Protein AF-A0A5E4N2S3-F1 (afdb_monomer_lite)

InterPro domains:
  IPR000924 Glutamyl/glutaminyl-tRNA synthetase [PR00987] (7-19)
  IPR000924 Glutamyl/glutaminyl-tRNA synthetase [PR00987] (21-32)
  IPR000924 Glutamyl/glutaminyl-tRNA synthetase [PR00987] (36-49)
  IPR000924 Glutamyl/glutaminyl-tRNA synthetase [PR00987] (181-191)
  IPR000924 Glutamyl/glutaminyl-tRNA synthetase [PR00987] (197-205)
  IPR001412 Aminoacyl-tRNA synthetase, class I, conserved site [PS00178] (10-21)
  IPR004527 Glutamate-tRNA ligase, bacterial/mitochondrial [MF_00022] (3-476)
  IPR004527 Glutamate-tRNA ligase, bacterial/mitochondrial [TIGR00464] (4-446)
  IPR008146 Glutamine synthetase, catalytic domain [PF00120] (483-666)
  IPR008146 Glutamine synthetase, catalytic domain [PS51987] (402-680)
  IPR008146 Glutamine synthetase, catalytic domain [SM01230] (435-651)
  IPR008925 Aminoacyl-tRNA synthetase, class I, anticodon-binding superfamily [SSF48163] (301-446)
  IPR014729 Rossmann-like alpha/beta/alpha sandwich fold [G3DSA:3.40.50.620] (2-316)
  IPR014746 Glutamine synthetase/guanido kinase, catalytic domain [SSF55931] (443-673)
  IPR020058 Glutamyl/glutaminyl-tRNA synthetase, class Ib, catalytic domain [PF00749] (4-306)
  IPR020751 Aminoacyl-tRNA synthetase, class I, anticodon-binding domain, subdomain 2 [G3DSA:1.10.10.350] (369-448)
  IPR033910 Glutamyl-tRNA synthetase [cd00808] (3-315)
  IPR045462 Aminoacyl-tRNA synthetase, class I, anticodon-binding [PF19269] (332-446)
  IPR049940 Glutamyl-Q tRNA(Asp) synthetase/Glutamate--tRNA ligase [PTHR43311] (2-446)

Structure (mmCIF, N/CA/C/O backbone):
data_AF-A0A5E4N2S3-F1
#
_entry.id   AF-A0A5E4N2S3-F1
#
loop_
_atom_site.group_PDB
_atom_site.id
_atom_site.type_symbol
_atom_site.label_atom_id
_atom_site.label_alt_id
_atom_site.label_comp_id
_atom_site.label_asym_id
_atom_site.label_entity_id
_atom_site.label_seq_id
_atom_site.pdbx_PDB_ins_code
_atom_site.Cartn_x
_atom_site.Cartn_y
_atom_site.Cartn_z
_atom_site.occupancy
_atom_site.B_iso_or_equiv
_atom_site.auth_seq_id
_atom_site.auth_comp_id
_atom_site.auth_asym_id
_atom_site.auth_atom_id
_atom_site.pdbx_PDB_model_num
ATOM 1 N N . MET A 1 1 ? -3.622 -14.822 -31.945 1.00 45.03 1 MET A N 1
ATOM 2 C CA . MET A 1 1 ? -3.054 -13.488 -31.657 1.00 45.03 1 MET A CA 1
ATOM 3 C C . MET A 1 1 ? -1.570 -13.677 -31.406 1.00 45.03 1 MET A C 1
ATOM 5 O O . MET A 1 1 ? -1.223 -14.605 -30.686 1.00 45.03 1 MET A O 1
ATOM 9 N N . SER A 1 2 ? -0.697 -12.922 -32.075 1.00 56.72 2 SER A N 1
ATOM 10 C CA . SER A 1 2 ? 0.750 -13.002 -31.832 1.00 56.72 2 SER A CA 1
ATOM 11 C C . SER A 1 2 ? 1.035 -12.608 -30.384 1.00 56.72 2 SER A C 1
ATOM 13 O O . SER A 1 2 ? 0.576 -11.556 -29.946 1.00 56.72 2 SER A O 1
ATOM 15 N N . ASN A 1 3 ? 1.752 -13.455 -29.650 1.00 87.44 3 ASN A N 1
ATOM 16 C CA . ASN A 1 3 ? 2.059 -13.224 -28.243 1.00 87.44 3 ASN A CA 1
ATOM 17 C C . ASN A 1 3 ? 2.933 -11.961 -28.106 1.00 87.44 3 ASN A C 1
ATOM 19 O O . ASN A 1 3 ? 3.983 -11.887 -28.744 1.00 87.44 3 ASN A O 1
ATOM 23 N N . VAL A 1 4 ? 2.496 -10.955 -27.341 1.00 96.38 4 VAL A N 1
ATOM 24 C CA . VAL A 1 4 ? 3.252 -9.702 -27.173 1.00 96.38 4 VAL A CA 1
ATOM 25 C C . VAL A 1 4 ? 4.480 -9.971 -26.308 1.00 96.38 4 VAL A C 1
ATOM 27 O O . VAL A 1 4 ? 4.372 -10.457 -25.191 1.00 96.38 4 VAL A O 1
ATOM 30 N N . ILE A 1 5 ? 5.661 -9.645 -26.818 1.00 98.19 5 ILE A N 1
ATOM 31 C CA . ILE A 1 5 ? 6.929 -9.707 -26.080 1.00 98.19 5 ILE A CA 1
ATOM 32 C C . ILE A 1 5 ? 7.565 -8.319 -26.089 1.00 98.19 5 ILE A C 1
ATOM 34 O O . ILE A 1 5 ? 7.860 -7.780 -27.165 1.00 98.19 5 ILE A O 1
ATOM 38 N N . THR A 1 6 ? 7.752 -7.754 -24.897 1.00 98.44 6 THR A N 1
ATOM 39 C CA . THR A 1 6 ? 8.445 -6.485 -24.637 1.00 98.44 6 THR A CA 1
ATOM 40 C C . THR A 1 6 ? 9.722 -6.740 -23.836 1.00 98.44 6 THR A C 1
ATOM 42 O O . THR A 1 6 ? 9.929 -7.831 -23.298 1.00 98.44 6 THR A O 1
ATOM 45 N N . ARG A 1 7 ? 10.601 -5.734 -23.735 1.00 98.19 7 ARG A N 1
ATOM 46 C CA . ARG A 1 7 ? 11.802 -5.840 -22.895 1.00 98.19 7 ARG A CA 1
ATOM 47 C C . ARG A 1 7 ? 12.244 -4.517 -22.292 1.00 98.19 7 ARG A C 1
ATOM 49 O O . ARG A 1 7 ? 12.284 -3.487 -22.975 1.00 98.19 7 ARG A O 1
ATOM 56 N N . PHE A 1 8 ? 12.715 -4.568 -21.054 1.00 98.00 8 PHE A N 1
ATOM 57 C CA . PHE A 1 8 ? 13.522 -3.502 -20.480 1.00 98.00 8 PHE A CA 1
ATOM 58 C C . PHE A 1 8 ? 15.005 -3.848 -20.622 1.00 98.00 8 PHE A C 1
ATOM 60 O O . PHE A 1 8 ? 15.462 -4.873 -20.122 1.00 98.00 8 PHE A O 1
ATOM 67 N N . ALA A 1 9 ? 15.745 -2.989 -21.331 1.00 96.25 9 ALA A N 1
ATOM 68 C CA . ALA A 1 9 ? 17.147 -3.217 -21.677 1.00 96.25 9 ALA A CA 1
ATOM 69 C C . ALA A 1 9 ? 18.077 -2.119 -21.113 1.00 96.25 9 ALA A C 1
ATOM 71 O O . ALA A 1 9 ? 18.541 -1.266 -21.873 1.00 96.25 9 ALA A O 1
ATOM 72 N N . PRO A 1 10 ? 18.274 -2.026 -19.783 1.00 94.06 10 PRO A N 1
ATOM 73 C CA . PRO A 1 10 ? 19.110 -0.988 -19.194 1.00 94.06 10 PRO A CA 1
ATOM 74 C C . PRO A 1 10 ? 20.605 -1.290 -19.366 1.00 94.06 10 PRO A C 1
ATOM 76 O O . PRO A 1 10 ? 21.068 -2.401 -19.112 1.00 94.06 10 PRO A O 1
ATOM 79 N N . SER A 1 11 ? 21.391 -0.264 -19.702 1.00 90.69 11 SER A N 1
ATOM 80 C CA . SER A 1 11 ? 22.849 -0.322 -19.554 1.00 90.69 11 SER A CA 1
ATOM 81 C C . SER A 1 11 ? 23.229 0.008 -18.101 1.00 90.69 11 SER A C 1
ATOM 83 O O . SER A 1 11 ? 22.828 1.072 -17.610 1.00 90.69 11 SER A O 1
ATOM 85 N N . PRO A 1 12 ? 24.025 -0.824 -17.406 1.00 86.00 12 PRO A N 1
ATOM 86 C CA . PRO A 1 12 ? 24.333 -0.658 -15.983 1.00 86.00 12 PRO A CA 1
ATOM 87 C C . PRO A 1 12 ? 25.438 0.383 -15.736 1.00 86.00 12 PRO A C 1
ATOM 89 O O . PRO A 1 12 ? 26.399 0.143 -15.019 1.00 86.00 12 PRO A O 1
ATOM 92 N N . THR A 1 13 ? 25.314 1.569 -16.335 1.00 78.31 13 THR A N 1
ATOM 93 C CA . THR A 1 13 ? 26.293 2.666 -16.213 1.00 78.31 13 THR A CA 1
ATOM 94 C C . THR A 1 13 ? 25.983 3.625 -15.055 1.00 78.31 13 THR A C 1
ATOM 96 O O . THR A 1 13 ? 26.450 4.764 -15.052 1.00 78.31 13 THR A O 1
ATOM 99 N N . GLY A 1 14 ? 25.097 3.224 -14.145 1.00 76.69 14 GLY A N 1
ATOM 100 C CA . GLY A 1 14 ? 24.551 4.032 -13.058 1.00 76.69 14 GLY A CA 1
ATOM 101 C C . GLY A 1 14 ? 23.280 3.399 -12.490 1.00 76.69 14 GLY A C 1
ATOM 102 O O . GLY A 1 14 ? 22.938 2.269 -12.829 1.00 76.69 14 GLY A O 1
ATOM 103 N N . PHE A 1 15 ? 22.573 4.135 -11.637 1.00 80.44 15 PHE A N 1
ATOM 104 C CA . PHE A 1 15 ? 21.355 3.651 -10.982 1.00 80.44 15 PHE A CA 1
ATOM 105 C C . PHE A 1 15 ? 20.127 3.689 -11.907 1.00 80.44 15 PHE A C 1
ATOM 107 O O . PHE A 1 15 ? 20.089 4.443 -12.888 1.00 80.44 15 PHE A O 1
ATOM 114 N N . LEU A 1 16 ? 19.087 2.922 -11.560 1.00 87.75 16 LEU A N 1
ATOM 115 C CA . LEU A 1 16 ? 17.777 3.026 -12.204 1.00 87.75 16 LEU A CA 1
ATOM 116 C C . LEU A 1 16 ? 17.145 4.376 -11.850 1.00 87.75 16 LEU A C 1
ATOM 118 O O . LEU A 1 16 ? 16.619 4.566 -10.757 1.00 87.75 16 LEU A O 1
ATOM 122 N N . HIS A 1 17 ? 17.210 5.324 -12.779 1.00 88.25 17 HIS A N 1
ATOM 123 C CA . HIS A 1 17 ? 16.560 6.623 -12.631 1.00 88.25 17 HIS A CA 1
ATOM 124 C C . HIS A 1 17 ? 15.078 6.559 -13.025 1.00 88.25 17 HIS A C 1
ATOM 126 O O . HIS A 1 17 ? 14.648 5.673 -13.771 1.00 88.25 17 HIS A O 1
ATOM 132 N N . ILE A 1 18 ? 14.318 7.586 -12.643 1.00 90.50 18 ILE A N 1
ATOM 133 C CA . ILE A 1 18 ? 12.863 7.662 -12.848 1.00 90.50 18 ILE A CA 1
ATOM 134 C C . ILE A 1 18 ? 12.406 7.429 -14.305 1.00 90.50 18 ILE A C 1
ATOM 136 O O . ILE A 1 18 ? 11.470 6.678 -14.555 1.00 90.50 18 ILE A O 1
ATOM 140 N N . GLY A 1 19 ? 13.114 7.978 -15.302 1.00 90.50 19 GLY A N 1
ATOM 141 C CA . GLY A 1 19 ? 12.785 7.733 -16.718 1.00 90.50 19 GLY A CA 1
ATOM 142 C C . GLY A 1 19 ? 12.965 6.279 -17.182 1.00 90.50 19 GLY A C 1
ATOM 143 O O . GLY A 1 19 ? 12.205 5.804 -18.027 1.00 90.50 19 GLY A O 1
ATOM 144 N N . GLY A 1 20 ? 13.943 5.560 -16.622 1.00 92.44 20 GLY A N 1
ATOM 145 C CA . GLY A 1 20 ? 14.154 4.140 -16.889 1.00 92.44 20 GLY A CA 1
ATOM 146 C C . GLY A 1 20 ? 13.067 3.311 -16.217 1.00 92.44 20 GLY A C 1
ATOM 147 O O . GLY A 1 20 ? 12.484 2.450 -16.862 1.00 92.44 20 GLY A O 1
ATOM 148 N N . ALA A 1 21 ? 12.715 3.660 -14.978 1.00 95.06 21 ALA A N 1
ATOM 149 C CA . ALA A 1 21 ? 11.614 3.051 -14.238 1.00 95.06 21 ALA A CA 1
ATOM 150 C C . ALA A 1 21 ? 10.274 3.171 -14.976 1.00 95.06 21 ALA A C 1
ATOM 152 O O . ALA A 1 21 ? 9.584 2.176 -15.155 1.00 95.06 21 ALA A O 1
ATOM 153 N N . ARG A 1 22 ? 9.950 4.363 -15.498 1.00 95.75 22 ARG A N 1
ATOM 154 C CA . ARG A 1 22 ? 8.759 4.569 -16.337 1.00 95.75 22 ARG A CA 1
ATOM 155 C C . ARG A 1 22 ? 8.791 3.702 -17.595 1.00 95.75 22 ARG A C 1
ATOM 157 O O . ARG A 1 22 ? 7.784 3.125 -17.979 1.00 95.75 22 ARG A O 1
ATOM 164 N N . THR A 1 23 ? 9.953 3.606 -18.242 1.00 96.00 23 THR A N 1
ATOM 165 C CA . THR A 1 23 ? 10.107 2.763 -19.437 1.00 96.00 23 THR A CA 1
ATOM 166 C C . THR A 1 23 ? 9.871 1.291 -19.096 1.00 96.00 23 THR A C 1
ATOM 168 O O . THR A 1 23 ? 9.163 0.612 -19.836 1.00 96.00 23 THR A O 1
ATOM 171 N N . ALA A 1 24 ? 10.410 0.802 -17.976 1.00 97.81 24 ALA A N 1
ATOM 172 C CA . ALA A 1 24 ? 10.153 -0.551 -17.491 1.00 97.81 24 ALA A CA 1
ATOM 173 C C . ALA A 1 24 ? 8.661 -0.768 -17.196 1.00 97.81 24 ALA A C 1
ATOM 175 O O . ALA A 1 24 ? 8.087 -1.728 -17.701 1.00 97.81 24 ALA A O 1
ATOM 176 N N . LEU A 1 25 ? 8.022 0.170 -16.486 1.00 98.38 25 LEU A N 1
ATOM 177 C CA . LEU A 1 25 ? 6.592 0.129 -16.171 1.00 98.38 25 LEU A CA 1
ATOM 178 C C . LEU A 1 25 ? 5.730 0.036 -17.436 1.00 98.38 25 LEU A C 1
ATOM 180 O O . LEU A 1 25 ? 4.861 -0.819 -17.510 1.00 98.38 25 LEU A O 1
ATOM 184 N N . PHE A 1 26 ? 5.994 0.852 -18.460 1.00 98.31 26 PHE A N 1
ATOM 185 C CA . PHE A 1 26 ? 5.225 0.816 -19.712 1.00 98.31 26 PHE A CA 1
ATOM 186 C C . PHE A 1 26 ? 5.416 -0.490 -20.488 1.00 98.31 26 PHE A C 1
ATOM 188 O O . PHE A 1 26 ? 4.457 -1.015 -21.045 1.00 98.31 26 PHE A O 1
ATOM 195 N N . ASN A 1 27 ? 6.637 -1.037 -20.519 1.00 98.56 27 ASN A N 1
ATOM 196 C CA . ASN A 1 27 ? 6.875 -2.341 -21.145 1.00 98.56 27 ASN A CA 1
ATOM 197 C C . ASN A 1 27 ? 6.135 -3.460 -20.397 1.00 98.56 27 ASN A C 1
ATOM 199 O O . ASN A 1 27 ? 5.564 -4.337 -21.047 1.00 98.56 27 ASN A O 1
ATOM 203 N N . TRP A 1 28 ? 6.143 -3.418 -19.062 1.00 98.50 28 TRP A N 1
ATOM 204 C CA . TRP A 1 28 ? 5.464 -4.387 -18.208 1.00 98.50 28 TRP A CA 1
ATOM 205 C C . TRP A 1 28 ? 3.943 -4.303 -18.351 1.00 98.50 28 TRP A C 1
ATOM 207 O O . TRP A 1 28 ? 3.325 -5.305 -18.702 1.00 98.50 28 TRP A O 1
ATOM 217 N N . LEU A 1 29 ? 3.353 -3.111 -18.202 1.00 98.25 29 LEU A N 1
ATOM 218 C CA . LEU A 1 29 ? 1.913 -2.887 -18.371 1.00 98.25 29 LEU A CA 1
ATOM 219 C C . LEU A 1 29 ? 1.438 -3.334 -19.756 1.00 98.25 29 LEU A C 1
ATOM 221 O O . LEU A 1 29 ? 0.480 -4.092 -19.856 1.00 98.25 29 LEU A O 1
ATOM 225 N N . TYR A 1 30 ? 2.145 -2.945 -20.823 1.00 98.06 30 TYR A N 1
ATOM 226 C CA . TYR A 1 30 ? 1.764 -3.324 -22.184 1.00 98.06 30 TYR A CA 1
ATOM 227 C C . TYR A 1 30 ? 1.806 -4.836 -22.413 1.00 98.06 30 TYR A C 1
ATOM 229 O O . TYR A 1 30 ? 0.907 -5.387 -23.049 1.00 98.06 30 TYR A O 1
ATOM 237 N N . ALA A 1 31 ? 2.842 -5.512 -21.904 1.00 97.56 31 ALA A N 1
ATOM 238 C CA . ALA A 1 31 ? 2.941 -6.962 -22.003 1.00 97.56 31 ALA A CA 1
ATOM 239 C C . ALA A 1 31 ? 1.822 -7.641 -21.213 1.00 97.56 31 ALA A C 1
ATOM 241 O O . ALA A 1 31 ? 1.114 -8.469 -21.778 1.00 97.56 31 ALA A O 1
ATOM 242 N N . LYS A 1 32 ? 1.624 -7.279 -19.940 1.00 96.44 32 LYS A N 1
ATOM 243 C CA . LYS A 1 32 ? 0.623 -7.922 -19.080 1.00 96.44 32 LYS A CA 1
ATOM 244 C C . LYS A 1 32 ? -0.809 -7.667 -19.561 1.00 96.44 32 LYS A C 1
ATOM 246 O O . LYS A 1 32 ? -1.578 -8.622 -19.605 1.00 96.44 32 LYS A O 1
ATOM 251 N N . HIS A 1 33 ? -1.124 -6.458 -20.032 1.00 95.62 33 HIS A N 1
ATOM 252 C CA . HIS A 1 33 ? -2.418 -6.133 -20.648 1.00 95.62 33 HIS A CA 1
ATOM 253 C C . HIS A 1 33 ? -2.760 -7.074 -21.819 1.00 95.62 33 HIS A C 1
ATOM 255 O O . HIS A 1 33 ? -3.890 -7.531 -21.958 1.00 95.62 33 HIS A O 1
ATOM 261 N N . HIS A 1 34 ? -1.764 -7.434 -22.635 1.00 95.56 34 HIS A N 1
ATOM 262 C CA . HIS A 1 34 ? -1.939 -8.323 -23.789 1.00 95.56 34 HIS A CA 1
ATOM 263 C C . HIS A 1 34 ? -1.700 -9.814 -23.480 1.00 95.56 34 HIS A C 1
ATOM 265 O O . HIS A 1 34 ? -1.594 -10.615 -24.412 1.00 95.56 34 HIS A O 1
ATOM 271 N N . GLY A 1 35 ? -1.564 -10.206 -22.207 1.00 95.31 35 GLY A N 1
ATOM 272 C CA . GLY A 1 35 ? -1.235 -11.588 -21.820 1.00 95.31 35 GLY A CA 1
ATOM 273 C C . GLY A 1 35 ? 0.142 -12.064 -22.310 1.00 95.31 35 GLY A C 1
ATOM 274 O O . GLY A 1 35 ? 0.362 -13.259 -22.504 1.00 95.31 35 GLY A O 1
ATOM 275 N N . GLY A 1 36 ? 1.043 -11.116 -22.562 1.00 96.38 36 GLY A N 1
ATOM 276 C CA . GLY A 1 36 ? 2.373 -11.295 -23.122 1.00 96.38 36 GLY A CA 1
ATOM 277 C C . GLY A 1 36 ? 3.488 -11.489 -22.093 1.00 96.38 36 GLY A C 1
ATOM 278 O O . GLY A 1 36 ? 3.247 -11.721 -20.908 1.00 96.38 36 GLY A O 1
ATOM 279 N N . LYS A 1 37 ? 4.739 -11.368 -22.557 1.00 98.00 37 LYS A N 1
ATOM 280 C CA . LYS A 1 37 ? 5.956 -11.476 -21.738 1.00 98.00 37 LYS A CA 1
ATOM 281 C C . LYS A 1 37 ? 6.713 -10.155 -21.653 1.00 98.00 37 LYS A C 1
ATOM 283 O O . LYS A 1 37 ? 6.913 -9.483 -22.666 1.00 98.00 37 LYS A O 1
ATOM 288 N N . PHE A 1 38 ? 7.193 -9.838 -20.459 1.00 98.31 38 PHE A N 1
ATOM 289 C CA . PHE A 1 38 ? 8.086 -8.719 -20.188 1.00 98.31 38 PHE A CA 1
ATOM 290 C C . PHE A 1 38 ? 9.478 -9.240 -19.817 1.00 98.31 38 PHE A C 1
ATOM 292 O O . PHE A 1 38 ? 9.654 -9.831 -18.759 1.00 98.31 38 PHE A O 1
ATOM 299 N N . LEU A 1 39 ? 10.471 -9.026 -20.679 1.00 98.44 39 LEU A N 1
ATOM 300 C CA . LEU A 1 39 ? 11.833 -9.537 -20.482 1.00 98.44 39 LEU A CA 1
ATOM 301 C C . LEU A 1 39 ? 12.766 -8.481 -19.868 1.00 98.44 39 LEU A C 1
ATOM 303 O O . LEU A 1 39 ? 12.630 -7.282 -20.133 1.00 98.44 39 LEU A O 1
ATOM 307 N N . LEU A 1 40 ? 13.772 -8.928 -19.111 1.00 98.31 40 LEU A N 1
ATOM 308 C CA . LEU A 1 40 ? 14.850 -8.082 -18.593 1.00 98.31 40 LEU A CA 1
ATOM 309 C C . LEU A 1 40 ? 16.190 -8.474 -19.228 1.00 98.31 40 LEU A C 1
ATOM 311 O O . LEU A 1 40 ? 16.639 -9.612 -19.099 1.00 98.31 40 LEU A O 1
ATOM 315 N N . ARG A 1 41 ? 16.848 -7.510 -19.882 1.00 97.81 41 ARG A N 1
ATOM 316 C CA . ARG A 1 41 ? 18.165 -7.702 -20.505 1.00 97.81 41 ARG A CA 1
ATOM 317 C C . ARG A 1 41 ? 19.156 -6.638 -20.052 1.00 97.81 41 ARG A C 1
ATOM 319 O O . ARG A 1 41 ? 18.949 -5.455 -20.285 1.00 97.81 41 ARG A O 1
ATOM 326 N N . ILE A 1 42 ? 20.259 -7.033 -19.438 1.00 96.19 42 ILE A N 1
ATOM 327 C CA . ILE A 1 42 ? 21.306 -6.109 -19.005 1.00 96.19 42 ILE A CA 1
ATOM 328 C C . ILE A 1 42 ? 22.282 -5.871 -20.163 1.00 96.19 42 ILE A C 1
ATOM 330 O O . ILE A 1 42 ? 22.941 -6.792 -20.640 1.00 96.19 42 ILE A O 1
ATOM 334 N N . GLU A 1 43 ? 22.391 -4.620 -20.618 1.00 94.19 43 GLU A N 1
ATOM 335 C CA . GLU A 1 43 ? 23.295 -4.223 -21.708 1.00 94.19 43 GLU A CA 1
ATOM 336 C C . GLU A 1 43 ? 24.688 -3.840 -21.169 1.00 94.19 43 GLU A C 1
ATOM 338 O O . GLU A 1 43 ? 25.086 -2.673 -21.162 1.00 94.19 43 GLU A O 1
ATOM 343 N N . ASP A 1 44 ? 25.432 -4.835 -20.687 1.00 92.06 44 ASP A N 1
ATOM 344 C CA . ASP A 1 44 ? 26.712 -4.726 -19.966 1.00 92.06 44 ASP A CA 1
ATOM 345 C C . ASP A 1 44 ? 27.970 -4.832 -20.857 1.00 92.06 44 ASP A C 1
ATOM 347 O O . ASP A 1 44 ? 29.066 -5.163 -20.401 1.00 92.06 44 ASP A O 1
ATOM 351 N N . THR A 1 45 ? 27.855 -4.512 -22.148 1.00 85.31 45 THR A N 1
ATOM 352 C CA . THR A 1 45 ? 28.981 -4.616 -23.101 1.00 85.31 45 THR A CA 1
ATOM 353 C C . THR A 1 45 ? 30.109 -3.604 -22.855 1.00 85.31 45 THR A C 1
ATOM 355 O O . THR A 1 45 ? 31.244 -3.824 -23.292 1.00 85.31 45 THR A O 1
ATOM 358 N N . ASP A 1 46 ? 29.844 -2.505 -22.138 1.00 82.75 46 ASP A N 1
ATOM 359 C CA . ASP A 1 46 ? 30.870 -1.570 -21.658 1.00 82.75 46 ASP A CA 1
ATOM 360 C C . ASP A 1 46 ? 31.374 -1.989 -20.268 1.00 82.75 46 ASP A C 1
ATOM 362 O O . ASP A 1 46 ? 30.929 -1.471 -19.241 1.00 82.75 46 ASP A O 1
ATOM 366 N N . GLN A 1 47 ? 32.336 -2.915 -20.240 1.00 77.81 47 GLN A N 1
ATOM 367 C CA . GLN A 1 47 ? 32.912 -3.461 -19.003 1.00 77.81 47 GLN A CA 1
ATOM 368 C C . GLN A 1 47 ? 33.551 -2.407 -18.085 1.00 77.81 47 GLN A C 1
ATOM 370 O O . GLN A 1 47 ? 33.689 -2.643 -16.892 1.00 77.81 47 GLN A O 1
ATOM 375 N N . LYS A 1 48 ? 33.948 -1.234 -18.605 1.00 80.94 48 LYS A N 1
ATOM 376 C CA . LYS A 1 48 ? 34.535 -0.176 -17.762 1.00 80.94 48 LYS A CA 1
ATOM 377 C C . LYS A 1 48 ? 33.490 0.540 -16.914 1.00 80.94 48 LYS A C 1
ATOM 379 O O . LYS A 1 48 ? 33.844 1.149 -15.910 1.00 80.94 48 LYS A O 1
ATOM 384 N N . ARG A 1 49 ? 32.233 0.545 -17.361 1.00 78.06 49 ARG A N 1
ATOM 385 C CA . ARG A 1 49 ? 31.130 1.271 -16.713 1.00 78.06 49 ARG A CA 1
ATOM 386 C C . ARG A 1 49 ? 30.092 0.351 -16.090 1.00 78.06 49 ARG A C 1
ATOM 388 O O . ARG A 1 49 ? 29.304 0.831 -15.288 1.00 78.06 49 ARG A O 1
ATOM 395 N N . SER A 1 50 ? 30.089 -0.919 -16.480 1.00 85.00 50 SER A N 1
ATOM 396 C CA . SER A 1 50 ? 29.154 -1.935 -16.011 1.00 85.00 50 SER A CA 1
ATOM 397 C C . SER A 1 50 ? 29.721 -2.600 -14.766 1.00 85.00 50 SER A C 1
ATOM 399 O O . SER A 1 50 ? 30.674 -3.369 -14.863 1.00 85.00 50 SER A O 1
ATOM 401 N N . THR A 1 51 ? 29.166 -2.283 -13.597 1.00 86.88 51 THR A N 1
ATOM 402 C CA . THR A 1 51 ? 29.556 -2.924 -12.335 1.00 86.88 51 THR A CA 1
ATOM 403 C C . THR A 1 51 ? 28.413 -3.766 -11.789 1.00 86.88 51 THR A C 1
ATOM 405 O O . THR A 1 51 ? 27.241 -3.506 -12.079 1.00 86.88 51 THR A O 1
ATOM 408 N N . LYS A 1 52 ? 28.746 -4.777 -10.983 1.00 88.44 52 LYS A N 1
ATOM 409 C CA . LYS A 1 52 ? 27.747 -5.646 -10.357 1.00 88.44 52 LYS A CA 1
ATOM 410 C C . LYS A 1 52 ? 26.795 -4.844 -9.467 1.00 88.44 52 LYS A C 1
ATOM 412 O O . LYS A 1 52 ? 25.590 -5.047 -9.512 1.00 88.44 52 LYS A O 1
ATOM 417 N N . GLU A 1 53 ? 27.320 -3.857 -8.752 1.00 87.75 53 GLU A N 1
ATOM 418 C CA . GLU A 1 53 ? 26.546 -2.985 -7.870 1.00 87.75 53 GLU A CA 1
ATOM 419 C C . GLU A 1 53 ? 25.505 -2.171 -8.651 1.00 87.75 53 GLU A C 1
ATOM 421 O O . GLU A 1 53 ? 24.379 -2.001 -8.189 1.00 87.75 53 GLU A O 1
ATOM 426 N N . ALA A 1 54 ? 25.847 -1.685 -9.851 1.00 87.06 54 ALA A N 1
ATOM 427 C CA . ALA A 1 54 ? 24.898 -0.965 -10.698 1.00 87.06 54 ALA A CA 1
ATOM 428 C C . ALA A 1 54 ? 23.756 -1.879 -11.177 1.00 87.06 54 ALA A C 1
ATOM 430 O O . ALA A 1 54 ? 22.598 -1.458 -11.187 1.00 87.06 54 ALA A O 1
ATOM 431 N N . ILE A 1 55 ? 24.072 -3.132 -11.521 1.00 91.38 55 ILE A N 1
ATOM 432 C CA . ILE A 1 55 ? 23.087 -4.154 -11.903 1.00 91.38 55 ILE A CA 1
ATOM 433 C C . ILE A 1 55 ? 22.162 -4.470 -10.719 1.00 91.38 55 ILE A C 1
ATOM 435 O O . ILE A 1 55 ? 20.940 -4.405 -10.862 1.00 91.38 55 ILE A O 1
ATOM 439 N N . ASP A 1 56 ? 22.730 -4.730 -9.541 1.00 91.06 56 ASP A N 1
ATOM 440 C CA . ASP A 1 56 ? 21.976 -5.074 -8.332 1.00 91.06 56 ASP A CA 1
ATOM 441 C C . ASP A 1 56 ? 21.014 -3.946 -7.924 1.00 91.06 56 ASP A C 1
ATOM 443 O O . ASP A 1 56 ? 19.869 -4.204 -7.546 1.00 91.06 56 ASP A O 1
ATOM 447 N N . VAL A 1 57 ? 21.428 -2.678 -8.056 1.00 89.69 57 VAL A N 1
ATOM 448 C CA . VAL A 1 57 ? 20.548 -1.529 -7.777 1.00 89.69 57 VAL A CA 1
ATOM 449 C C . VAL A 1 57 ? 19.394 -1.436 -8.778 1.00 89.69 57 VAL A C 1
ATOM 451 O O . VAL A 1 57 ? 18.281 -1.094 -8.377 1.00 89.69 57 VAL A O 1
ATOM 454 N N . ILE A 1 58 ? 19.618 -1.749 -10.059 1.00 91.81 58 ILE A N 1
ATOM 455 C CA . ILE A 1 58 ? 18.543 -1.783 -11.061 1.00 91.81 58 ILE A CA 1
ATOM 456 C C . ILE A 1 58 ? 17.515 -2.858 -10.702 1.00 91.81 58 ILE A C 1
ATOM 458 O O . ILE A 1 58 ? 16.322 -2.561 -10.645 1.00 91.81 58 ILE A O 1
ATOM 462 N N . ILE A 1 59 ? 17.976 -4.078 -10.414 1.00 93.75 59 ILE A N 1
ATOM 463 C CA . ILE A 1 59 ? 17.105 -5.210 -10.067 1.00 93.75 59 ILE A CA 1
ATOM 464 C C . ILE A 1 59 ? 16.334 -4.912 -8.778 1.00 93.75 59 ILE A C 1
ATOM 466 O O . ILE A 1 59 ? 15.119 -5.097 -8.728 1.00 93.75 59 ILE A O 1
ATOM 470 N N . LYS A 1 60 ? 17.009 -4.377 -7.751 1.00 93.25 60 LYS A N 1
ATOM 471 C CA . LYS A 1 60 ? 16.358 -3.965 -6.502 1.00 93.25 60 LYS A CA 1
ATOM 472 C C . LYS A 1 60 ? 15.279 -2.906 -6.746 1.00 93.25 60 LYS A C 1
ATOM 474 O O . LYS A 1 60 ? 14.204 -3.007 -6.164 1.00 93.25 60 LYS A O 1
ATOM 479 N N . GLY A 1 61 ? 15.547 -1.923 -7.607 1.00 94.56 61 GLY A N 1
ATOM 480 C CA . GLY A 1 61 ? 14.583 -0.879 -7.953 1.00 94.56 61 GLY A CA 1
ATOM 481 C C . GLY A 1 61 ? 13.334 -1.425 -8.652 1.00 94.56 61 GLY A C 1
ATOM 482 O O . GLY A 1 61 ? 12.227 -1.034 -8.298 1.00 94.56 61 GLY A O 1
ATOM 483 N N . LEU A 1 62 ? 13.495 -2.359 -9.597 1.00 96.12 62 LEU A N 1
ATOM 484 C CA . LEU A 1 62 ? 12.365 -3.032 -10.255 1.00 96.12 62 LEU A CA 1
ATOM 485 C C . LEU A 1 62 ? 11.551 -3.874 -9.267 1.00 96.12 62 LEU A C 1
ATOM 487 O O . LEU A 1 62 ? 10.327 -3.779 -9.253 1.00 96.12 62 LEU A O 1
ATOM 491 N N . LYS A 1 63 ? 12.234 -4.625 -8.395 1.00 95.88 63 LYS A N 1
ATOM 492 C CA . LYS A 1 63 ? 11.594 -5.436 -7.356 1.00 95.88 63 LYS A CA 1
ATOM 493 C C . LYS A 1 63 ? 10.798 -4.585 -6.367 1.00 95.88 63 LYS A C 1
ATOM 495 O O . LYS A 1 63 ? 9.680 -4.947 -6.026 1.00 95.88 63 LYS A O 1
ATOM 500 N N . TRP A 1 64 ? 11.348 -3.454 -5.919 1.00 95.62 64 TRP A N 1
ATOM 501 C CA . TRP A 1 64 ? 10.620 -2.518 -5.057 1.00 95.62 64 TRP A CA 1
ATOM 502 C C . TRP A 1 64 ? 9.366 -1.977 -5.751 1.00 95.62 64 TRP A C 1
ATOM 504 O O . TRP A 1 64 ? 8.303 -1.937 -5.144 1.00 95.62 64 TRP A O 1
ATOM 514 N N . LEU A 1 65 ? 9.462 -1.646 -7.042 1.00 96.94 65 LEU A N 1
ATOM 515 C CA . LEU A 1 65 ? 8.313 -1.238 -7.850 1.00 96.94 65 LEU A CA 1
ATOM 516 C C . LEU A 1 65 ? 7.332 -2.378 -8.154 1.00 96.94 65 LEU A C 1
ATOM 518 O O . LEU A 1 65 ? 6.337 -2.103 -8.812 1.00 96.94 65 LEU A O 1
ATOM 522 N N . GLY A 1 66 ? 7.567 -3.626 -7.738 1.00 96.12 66 GLY A N 1
ATOM 523 C CA . GLY A 1 66 ? 6.706 -4.762 -8.095 1.00 96.12 66 GLY A CA 1
ATOM 524 C C . GLY A 1 66 ? 6.661 -5.054 -9.601 1.00 96.12 66 GLY A C 1
ATOM 525 O O . GLY A 1 66 ? 5.667 -5.570 -10.100 1.00 96.12 66 GLY A O 1
ATOM 526 N N . ILE A 1 67 ? 7.706 -4.674 -10.345 1.00 97.06 67 ILE A N 1
ATOM 527 C CA . ILE A 1 67 ? 7.806 -4.897 -11.792 1.00 97.06 67 ILE A CA 1
ATOM 528 C C . ILE A 1 67 ? 8.626 -6.166 -12.026 1.00 97.06 67 ILE A C 1
ATOM 530 O O . ILE A 1 67 ? 9.848 -6.116 -12.195 1.00 97.06 67 ILE A O 1
ATOM 534 N N . ASP A 1 68 ? 7.937 -7.303 -12.032 1.00 95.00 68 ASP A N 1
ATOM 535 C CA . ASP A 1 68 ? 8.553 -8.610 -12.255 1.00 95.00 68 ASP A CA 1
ATOM 536 C C . ASP A 1 68 ? 8.723 -8.915 -13.745 1.00 95.00 6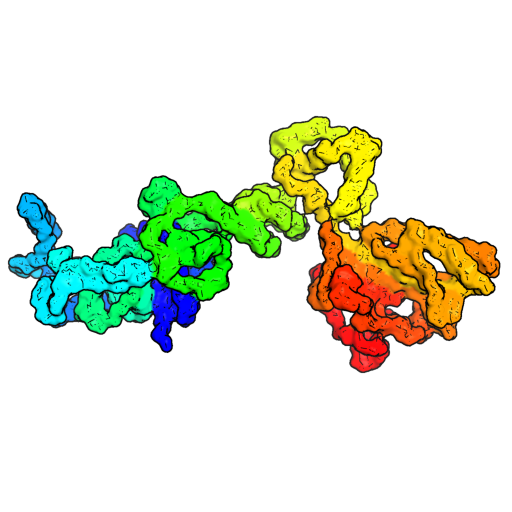8 ASP A C 1
ATOM 538 O O . ASP A 1 68 ? 7.830 -8.649 -14.556 1.00 95.00 68 ASP A O 1
ATOM 542 N N . HIS A 1 69 ? 9.868 -9.503 -14.098 1.00 96.69 69 HIS A N 1
ATOM 543 C CA . HIS A 1 69 ? 10.165 -9.967 -15.451 1.00 96.69 69 HIS A CA 1
ATOM 544 C C . HIS A 1 69 ? 9.876 -11.460 -15.621 1.00 96.69 69 HIS A C 1
ATOM 546 O O . HIS A 1 69 ? 9.971 -12.254 -14.688 1.00 96.69 69 HIS A O 1
ATOM 552 N N . ASP A 1 70 ? 9.549 -11.840 -16.850 1.00 97.31 70 ASP A N 1
ATOM 553 C CA . ASP A 1 70 ? 9.330 -13.214 -17.268 1.00 97.31 70 ASP A CA 1
ATOM 554 C C . ASP A 1 70 ? 10.649 -13.823 -17.776 1.00 97.31 70 ASP A C 1
ATOM 556 O O . ASP A 1 70 ? 11.382 -13.198 -18.544 1.00 97.31 70 ASP A O 1
ATOM 560 N N . GLY A 1 71 ? 10.937 -15.066 -17.386 1.00 94.06 71 GLY A N 1
ATOM 561 C CA . GLY A 1 71 ? 12.164 -15.767 -17.781 1.00 94.06 71 GLY A CA 1
ATOM 562 C C . GLY A 1 71 ? 13.425 -15.287 -17.052 1.00 94.06 71 GLY A C 1
ATOM 563 O O . GLY A 1 71 ? 13.361 -14.527 -16.085 1.00 94.06 71 GLY A O 1
ATOM 564 N N . GLU A 1 72 ? 14.580 -15.776 -17.500 1.00 95.25 72 GLU A N 1
ATOM 565 C CA . GLU A 1 72 ? 15.879 -15.436 -16.911 1.00 95.25 72 GLU A CA 1
ATOM 566 C C . GLU A 1 72 ? 16.383 -14.062 -17.372 1.00 95.25 72 GLU A C 1
ATOM 568 O O . GLU A 1 72 ? 16.060 -13.592 -18.466 1.00 95.25 72 GLU A O 1
ATOM 573 N N . ILE A 1 73 ? 17.202 -13.421 -16.532 1.00 96.75 73 ILE A N 1
ATOM 574 C CA . ILE A 1 73 ? 17.881 -12.175 -16.892 1.00 96.75 73 ILE A CA 1
ATOM 575 C C . ILE A 1 73 ? 18.948 -12.489 -17.934 1.00 96.75 73 ILE A C 1
ATOM 577 O O . ILE A 1 73 ? 19.848 -13.289 -17.696 1.00 96.75 73 ILE A O 1
ATOM 581 N N . VAL A 1 74 ? 18.872 -11.808 -19.072 1.00 96.50 74 VAL A N 1
ATOM 582 C CA . VAL A 1 74 ? 19.856 -11.948 -20.144 1.00 96.50 74 VAL A CA 1
ATOM 583 C C . VAL A 1 74 ? 20.979 -10.933 -19.956 1.00 96.50 74 VAL A C 1
ATOM 585 O O . VAL A 1 74 ? 20.713 -9.735 -19.861 1.00 96.50 74 VAL A O 1
ATOM 588 N N . TYR A 1 75 ? 22.233 -11.382 -19.997 1.00 95.38 75 TYR A N 1
ATOM 589 C CA . TYR A 1 75 ? 23.408 -10.508 -20.009 1.00 95.38 75 TYR A CA 1
ATOM 590 C C . TYR A 1 75 ? 23.982 -10.414 -21.424 1.00 95.38 75 TYR A C 1
ATOM 592 O O . TYR A 1 75 ? 24.338 -11.413 -22.049 1.00 95.38 75 TYR A O 1
ATOM 600 N N . GLN A 1 76 ? 24.062 -9.198 -21.964 1.00 94.00 76 GLN A N 1
ATOM 601 C CA . GLN A 1 76 ? 24.514 -8.983 -23.340 1.00 94.00 76 GLN A CA 1
ATOM 602 C C . GLN A 1 76 ? 25.991 -9.363 -23.532 1.00 94.00 76 GLN A C 1
ATOM 604 O O . GLN A 1 76 ? 26.388 -9.784 -24.621 1.00 94.00 76 GLN A O 1
ATOM 609 N N . SER A 1 77 ? 26.808 -9.241 -22.485 1.00 91.88 77 SER A N 1
ATOM 610 C CA . SER A 1 77 ? 28.215 -9.647 -22.491 1.00 91.88 77 SER A CA 1
ATOM 611 C C . SER A 1 77 ? 28.411 -11.147 -22.752 1.00 91.88 77 SER A C 1
ATOM 613 O O . SER A 1 77 ? 29.373 -11.515 -23.433 1.00 91.88 77 SER A O 1
ATOM 615 N N . GLU A 1 78 ? 27.478 -11.994 -22.310 1.00 94.19 78 GLU A N 1
ATOM 616 C CA . GLU A 1 78 ? 27.493 -13.451 -22.515 1.00 94.19 78 GLU A CA 1
ATOM 617 C C . GLU A 1 78 ? 27.130 -13.844 -23.957 1.00 94.19 78 GLU A C 1
ATOM 619 O O . GLU A 1 78 ? 27.520 -14.904 -24.439 1.00 94.19 78 GLU A O 1
ATOM 624 N N . ARG A 1 79 ? 26.456 -12.956 -24.701 1.00 95.50 79 ARG A N 1
ATOM 625 C CA . ARG A 1 79 ? 26.039 -13.179 -26.099 1.00 95.50 79 ARG A CA 1
ATOM 626 C C . ARG A 1 79 ? 27.055 -12.717 -27.140 1.00 95.50 79 ARG A C 1
ATOM 628 O O . ARG A 1 79 ? 26.786 -12.726 -28.340 1.00 95.50 79 ARG A O 1
ATOM 635 N N . ARG A 1 80 ? 28.259 -12.344 -26.713 1.00 94.31 80 ARG A N 1
ATOM 636 C CA . ARG A 1 80 ? 29.280 -11.780 -27.601 1.00 94.31 80 ARG A CA 1
ATOM 637 C C . ARG A 1 80 ? 29.646 -12.689 -28.775 1.00 94.31 80 ARG A C 1
ATOM 639 O O . ARG A 1 80 ? 29.845 -12.189 -29.880 1.00 94.31 80 ARG A O 1
ATOM 646 N N . GLU A 1 81 ? 29.745 -13.998 -28.556 1.00 96.56 81 GLU A N 1
ATOM 647 C CA . GLU A 1 81 ? 30.053 -14.953 -29.631 1.00 96.56 81 GLU A CA 1
ATOM 648 C C . GLU A 1 81 ? 28.960 -14.968 -30.700 1.00 96.56 81 GLU A C 1
ATOM 650 O O . GLU A 1 81 ? 29.263 -14.892 -31.893 1.00 96.56 81 GLU A O 1
ATOM 655 N N . ARG A 1 82 ? 27.696 -14.936 -30.270 1.00 97.31 82 ARG A N 1
ATOM 656 C CA . ARG A 1 82 ? 26.534 -14.819 -31.151 1.00 97.31 82 ARG A CA 1
ATOM 657 C C . ARG A 1 82 ? 26.573 -13.527 -31.966 1.00 97.31 82 ARG A C 1
ATOM 659 O O . ARG A 1 82 ? 26.359 -13.545 -33.176 1.00 97.31 82 ARG A O 1
ATOM 666 N N . HIS A 1 83 ? 26.930 -12.399 -31.352 1.00 97.31 83 HIS A N 1
ATOM 667 C CA . HIS A 1 83 ? 27.085 -11.141 -32.090 1.00 97.31 83 HIS A CA 1
ATOM 668 C C . HIS A 1 83 ? 28.207 -11.223 -33.138 1.00 97.31 83 HIS A C 1
ATOM 670 O O . HIS A 1 83 ? 28.033 -10.757 -34.264 1.00 97.31 83 HIS A O 1
ATOM 676 N N . ILE A 1 84 ? 29.347 -11.841 -32.811 1.00 97.12 84 ILE A N 1
ATOM 677 C CA . ILE A 1 84 ? 30.457 -12.043 -33.761 1.00 97.12 84 ILE A CA 1
ATOM 678 C C . ILE A 1 84 ? 30.011 -12.915 -34.942 1.00 97.12 84 ILE A C 1
ATOM 680 O O . ILE A 1 84 ? 30.300 -12.583 -36.095 1.00 97.12 84 ILE A O 1
ATOM 684 N N . GLU A 1 85 ? 29.296 -14.007 -34.672 1.00 97.88 85 GLU A N 1
ATOM 685 C CA . GLU A 1 85 ? 28.739 -14.905 -35.687 1.00 97.88 85 GLU A CA 1
ATOM 686 C C . GLU A 1 85 ? 27.857 -14.136 -36.683 1.00 97.88 85 GLU A C 1
ATOM 688 O O . GLU A 1 85 ? 28.103 -14.170 -37.893 1.00 97.88 85 GLU A O 1
ATOM 693 N N . VAL A 1 86 ? 26.885 -13.370 -36.176 1.00 97.94 86 VAL A N 1
ATOM 694 C CA . VAL A 1 86 ? 25.941 -12.607 -37.005 1.00 97.94 86 VAL A CA 1
ATOM 695 C C . VAL A 1 86 ? 26.644 -11.480 -37.775 1.00 97.94 86 VAL A C 1
ATOM 697 O O . VAL A 1 86 ? 26.328 -11.232 -38.941 1.00 97.94 86 VAL A O 1
ATOM 700 N N . ALA A 1 87 ? 27.648 -10.824 -37.184 1.00 97.19 87 ALA A N 1
ATOM 701 C CA . ALA A 1 87 ? 28.430 -9.800 -37.878 1.00 97.19 87 ALA A CA 1
ATOM 702 C C . ALA A 1 87 ? 29.209 -10.399 -39.061 1.00 97.19 87 ALA A C 1
ATOM 704 O O . ALA A 1 87 ? 29.207 -9.839 -40.158 1.00 97.19 87 ALA A O 1
ATOM 705 N N . ASN A 1 88 ? 29.828 -11.566 -38.867 1.00 96.38 88 ASN A N 1
ATOM 706 C CA . ASN A 1 88 ? 30.527 -12.282 -39.934 1.00 96.38 88 ASN A CA 1
ATOM 707 C C . ASN A 1 88 ? 29.562 -12.791 -41.015 1.00 96.38 88 ASN A C 1
ATOM 709 O O . ASN A 1 88 ? 29.922 -12.826 -42.192 1.00 96.38 88 ASN A O 1
ATOM 713 N N . HIS A 1 89 ? 28.327 -13.145 -40.650 1.00 96.94 89 HIS A N 1
ATOM 714 C CA . HIS A 1 89 ? 27.279 -13.486 -41.615 1.00 96.94 89 HIS A CA 1
ATOM 715 C C . HIS A 1 89 ? 26.920 -12.305 -42.526 1.00 96.94 89 HIS A C 1
ATOM 717 O O . HIS A 1 89 ? 26.848 -12.467 -43.744 1.00 96.94 89 HIS A O 1
ATOM 723 N N . LEU A 1 90 ? 26.795 -11.092 -41.975 1.00 95.62 90 LEU A N 1
ATOM 724 C CA . LEU A 1 90 ? 26.588 -9.877 -42.777 1.00 95.62 90 LEU A CA 1
ATOM 725 C C . LEU A 1 90 ? 27.750 -9.601 -43.736 1.00 95.62 90 LEU A C 1
ATOM 727 O O . LEU A 1 90 ? 27.516 -9.162 -44.865 1.00 95.62 90 LEU A O 1
ATOM 731 N N . VAL A 1 91 ? 28.989 -9.885 -43.319 1.00 94.94 91 VAL A N 1
ATOM 732 C CA . VAL A 1 91 ? 30.162 -9.777 -44.199 1.00 94.94 91 VAL A CA 1
ATOM 733 C C . VAL A 1 91 ? 30.072 -10.784 -45.346 1.00 94.94 91 VAL A C 1
ATOM 735 O O . VAL A 1 91 ? 30.250 -10.405 -46.502 1.00 94.94 91 VAL A O 1
ATOM 738 N N . LYS A 1 92 ? 29.716 -12.044 -45.061 1.00 95.31 92 LYS A N 1
ATOM 739 C CA . LYS A 1 92 ? 29.510 -13.078 -46.093 1.00 95.31 92 LYS A CA 1
ATOM 740 C C . LYS A 1 92 ? 28.399 -12.707 -47.082 1.00 95.31 92 LYS A C 1
ATOM 742 O O . LYS A 1 92 ? 28.550 -12.958 -48.272 1.00 95.31 92 LYS A O 1
ATOM 747 N N . LYS A 1 93 ? 27.319 -12.068 -46.614 1.00 93.06 93 LYS A N 1
ATOM 748 C CA . LYS A 1 93 ? 26.229 -11.533 -47.454 1.00 93.06 93 LYS A CA 1
ATOM 749 C C . LYS A 1 93 ? 26.608 -10.255 -48.229 1.00 93.06 93 LYS A C 1
ATOM 751 O O . LYS A 1 93 ? 25.778 -9.728 -48.964 1.00 93.06 93 LYS A O 1
ATOM 756 N N . GLY A 1 94 ? 27.815 -9.708 -48.051 1.00 92.06 94 GLY A N 1
ATOM 757 C CA . GLY A 1 94 ? 28.241 -8.449 -48.680 1.00 92.06 94 GLY A CA 1
ATOM 758 C C . GLY A 1 94 ? 27.534 -7.196 -48.141 1.00 92.06 94 GLY A C 1
ATOM 759 O O . GLY A 1 94 ? 27.655 -6.117 -48.725 1.00 92.06 94 GLY A O 1
ATOM 760 N N . LYS A 1 95 ? 26.803 -7.325 -47.025 1.00 91.94 95 LYS A N 1
ATOM 761 C CA . LYS A 1 95 ? 26.085 -6.240 -46.334 1.00 91.94 95 LYS A CA 1
ATOM 762 C C . LYS A 1 95 ? 26.935 -5.570 -45.246 1.00 91.94 95 LYS A C 1
ATOM 764 O O . LYS A 1 95 ? 26.561 -4.529 -44.714 1.00 91.94 95 LYS A O 1
ATOM 769 N N . ALA A 1 96 ? 28.099 -6.132 -44.933 1.00 94.12 96 ALA A N 1
ATOM 770 C CA . ALA A 1 96 ? 29.120 -5.535 -44.080 1.00 94.12 96 ALA A CA 1
ATOM 771 C C . ALA A 1 96 ? 30.524 -5.791 -44.655 1.00 94.12 96 ALA A C 1
ATOM 773 O O . ALA A 1 96 ? 30.697 -6.637 -45.530 1.00 94.12 96 ALA A O 1
ATOM 774 N N . TYR A 1 97 ? 31.532 -5.066 -44.174 1.00 92.44 97 TYR A N 1
ATOM 775 C CA . TYR A 1 97 ? 32.922 -5.223 -44.608 1.00 92.44 97 TYR A CA 1
ATOM 776 C C . TYR A 1 97 ? 33.918 -4.953 -43.472 1.00 92.44 97 TYR A C 1
ATOM 778 O O . TYR A 1 97 ? 33.612 -4.251 -42.503 1.00 92.44 97 TYR A O 1
ATOM 786 N N . TYR A 1 98 ? 35.124 -5.512 -43.600 1.00 91.69 98 TYR A N 1
ATOM 787 C CA . TYR A 1 98 ? 36.246 -5.227 -42.704 1.00 91.69 98 TYR A CA 1
ATOM 788 C C . TYR A 1 98 ? 36.908 -3.901 -43.090 1.00 91.69 98 TYR A C 1
ATOM 790 O O . TYR A 1 98 ? 37.288 -3.698 -44.241 1.00 91.69 98 TYR A O 1
ATOM 798 N N . CYS A 1 99 ? 37.052 -3.004 -42.120 1.00 89.88 99 CYS A N 1
ATOM 799 C CA . CYS A 1 99 ? 37.674 -1.696 -42.274 1.00 89.88 99 CYS A CA 1
ATOM 800 C C . CYS A 1 99 ? 38.966 -1.638 -41.453 1.00 89.88 99 CYS A C 1
ATOM 802 O O . CYS A 1 99 ? 38.951 -1.923 -40.253 1.00 89.88 99 CYS A O 1
ATOM 804 N N . TYR A 1 100 ? 40.057 -1.248 -42.112 1.00 88.25 100 TYR A N 1
ATOM 805 C CA . TYR A 1 100 ? 41.409 -1.179 -41.543 1.00 88.25 100 TYR A CA 1
ATOM 806 C C . TYR A 1 100 ? 41.894 0.262 -41.321 1.00 88.25 100 TYR A C 1
ATOM 808 O O . TYR A 1 100 ? 43.005 0.458 -40.844 1.00 88.25 100 TYR A O 1
ATOM 816 N N . CYS A 1 101 ? 41.073 1.267 -41.651 1.00 86.31 101 CYS A N 1
ATOM 817 C CA . CYS A 1 101 ? 41.419 2.676 -41.468 1.00 86.31 101 CYS A CA 1
ATOM 818 C C . CYS A 1 101 ? 41.655 2.988 -39.985 1.00 86.31 101 CYS A C 1
ATOM 820 O O . CYS A 1 101 ? 40.858 2.592 -39.123 1.00 86.31 101 CYS A O 1
ATOM 822 N N . SER A 1 102 ? 42.728 3.720 -39.696 1.00 83.12 102 SER A N 1
ATOM 823 C CA . SER A 1 102 ? 43.077 4.098 -38.329 1.00 83.12 102 SER A CA 1
ATOM 824 C C . SER A 1 102 ? 42.140 5.185 -37.782 1.00 83.12 102 SER A C 1
ATOM 826 O O . SER A 1 102 ? 41.409 5.856 -38.516 1.00 83.12 102 SER A O 1
ATOM 828 N N . ILE A 1 103 ? 42.129 5.357 -36.455 1.00 83.75 103 ILE A N 1
ATOM 829 C CA . ILE A 1 103 ? 41.317 6.397 -35.802 1.00 83.75 103 ILE A CA 1
ATOM 830 C C . ILE A 1 103 ? 41.789 7.794 -36.228 1.00 83.75 103 ILE A C 1
ATOM 832 O O . ILE A 1 103 ? 40.944 8.661 -36.463 1.00 83.75 103 ILE A O 1
ATOM 836 N N . ASP A 1 104 ? 43.103 7.983 -36.362 1.00 84.19 104 ASP A N 1
ATOM 837 C CA . ASP A 1 104 ? 43.721 9.265 -36.706 1.00 84.19 104 ASP A CA 1
ATOM 838 C C . ASP A 1 104 ? 43.425 9.653 -38.161 1.00 84.19 104 ASP A C 1
ATOM 840 O O . ASP A 1 104 ? 42.961 10.764 -38.409 1.00 84.19 104 ASP A O 1
ATOM 844 N N . GLU A 1 105 ? 43.530 8.709 -39.106 1.00 82.19 105 GLU A N 1
ATOM 845 C CA . GLU A 1 105 ? 43.150 8.924 -40.514 1.00 82.19 105 GLU A CA 1
ATOM 846 C C . GLU A 1 105 ? 41.694 9.393 -40.641 1.00 82.19 105 GLU A C 1
ATOM 848 O O . GLU A 1 105 ? 41.391 10.391 -41.300 1.00 82.19 105 GLU A O 1
ATOM 853 N N . ILE A 1 106 ? 40.776 8.705 -39.952 1.00 84.38 106 ILE A N 1
ATOM 854 C CA . ILE A 1 106 ? 39.352 9.061 -39.946 1.00 84.38 106 ILE A CA 1
ATOM 855 C C . ILE A 1 106 ? 39.133 10.435 -39.295 1.00 84.38 106 ILE A C 1
ATOM 857 O O . ILE A 1 106 ? 38.245 11.184 -39.713 1.00 84.38 106 ILE A O 1
ATOM 861 N N . ALA A 1 107 ? 39.885 10.773 -38.244 1.00 85.62 107 ALA A N 1
ATOM 862 C CA . ALA A 1 107 ? 39.772 12.061 -37.566 1.00 85.62 107 ALA A CA 1
ATOM 863 C C . ALA A 1 107 ? 40.229 13.214 -38.472 1.00 85.62 107 ALA A C 1
ATOM 865 O O . ALA A 1 107 ? 39.509 14.207 -38.602 1.00 85.62 107 ALA A O 1
ATOM 866 N N . GLU A 1 108 ? 41.360 13.058 -39.155 1.00 84.75 108 GLU A N 1
ATOM 867 C CA . GLU A 1 108 ? 41.879 14.039 -40.107 1.00 84.75 108 GLU A CA 1
ATOM 868 C C . GLU A 1 108 ? 40.940 14.245 -41.299 1.00 84.75 108 GLU A C 1
ATOM 870 O O . GLU A 1 108 ? 40.688 15.378 -41.712 1.00 84.75 108 GLU A O 1
ATOM 875 N N . GLU A 1 109 ? 40.390 13.171 -41.870 1.00 83.81 109 GLU A N 1
ATOM 876 C CA . GLU A 1 109 ? 39.412 13.291 -42.956 1.00 83.81 109 GLU A CA 1
ATOM 877 C C . GLU A 1 109 ? 38.116 13.974 -42.501 1.00 83.81 109 GLU A C 1
ATOM 879 O O . GLU A 1 109 ? 37.538 14.771 -43.248 1.00 83.81 109 GLU A O 1
ATOM 884 N N . LYS A 1 110 ? 37.660 13.709 -41.268 1.00 85.31 110 LYS A N 1
ATOM 885 C CA . LYS A 1 110 ? 36.497 14.395 -40.687 1.00 85.31 110 LYS A CA 1
ATOM 886 C C . LYS A 1 110 ? 36.723 15.894 -40.571 1.00 85.31 110 LYS A C 1
ATOM 888 O O . LYS A 1 110 ? 35.804 16.647 -40.887 1.00 85.31 110 LYS A O 1
ATOM 893 N N . VAL A 1 111 ? 37.901 16.321 -40.113 1.00 86.69 111 VAL A N 1
ATOM 894 C CA . VAL A 1 111 ? 38.259 17.745 -40.022 1.00 86.69 111 VAL A CA 1
ATOM 895 C C . VAL A 1 111 ? 38.278 18.362 -41.420 1.00 86.69 111 VAL A C 1
ATOM 897 O O . VAL A 1 111 ? 37.496 19.276 -41.672 1.00 86.69 111 VAL A O 1
ATOM 900 N N . ARG A 1 112 ? 39.027 17.770 -42.361 1.00 85.19 112 ARG A N 1
ATOM 901 C CA . ARG A 1 112 ? 39.112 18.238 -43.759 1.00 85.19 112 ARG A CA 1
ATOM 902 C C . ARG A 1 112 ? 37.743 18.366 -44.434 1.00 85.19 112 ARG A C 1
ATOM 904 O O . ARG A 1 112 ? 37.459 19.345 -45.118 1.00 85.19 112 ARG A O 1
ATOM 911 N N . THR A 1 113 ? 36.861 17.387 -44.232 1.00 83.81 113 THR A N 1
ATOM 912 C CA . THR A 1 113 ? 35.526 17.384 -44.855 1.00 83.81 113 THR A CA 1
ATOM 913 C C . THR A 1 113 ? 34.599 18.432 -44.238 1.00 83.81 113 THR A C 1
ATOM 915 O O . THR A 1 113 ? 33.826 19.067 -44.959 1.00 83.81 113 THR A O 1
ATOM 918 N N . ARG A 1 114 ? 34.695 18.642 -42.916 1.00 85.38 114 ARG A N 1
ATOM 919 C CA . ARG A 1 114 ? 33.938 19.680 -42.199 1.00 85.38 114 ARG A CA 1
ATOM 920 C C . ARG A 1 114 ? 34.391 21.086 -42.577 1.00 85.38 114 ARG A C 1
ATOM 922 O O . ARG A 1 114 ? 33.533 21.935 -42.784 1.00 85.38 114 ARG A O 1
ATOM 929 N N . GLU A 1 115 ? 35.696 21.319 -42.712 1.00 87.31 115 GLU A N 1
ATOM 930 C CA . GLU A 1 115 ? 36.248 22.591 -43.209 1.00 87.31 115 GLU A CA 1
ATOM 931 C C . GLU A 1 115 ? 35.763 22.897 -44.634 1.00 87.31 115 GLU A C 1
ATOM 933 O O . GLU A 1 115 ? 35.480 24.044 -44.965 1.00 87.31 115 GLU A O 1
ATOM 938 N N . GLY A 1 116 ? 35.554 21.860 -45.451 1.00 82.50 116 GLY A N 1
ATOM 939 C CA . GLY A 1 116 ? 34.913 21.960 -46.765 1.00 82.50 116 GLY A CA 1
ATOM 940 C C . GLY A 1 116 ? 33.378 22.062 -46.753 1.00 82.50 116 GLY A C 1
ATOM 941 O O . GLY A 1 116 ? 32.769 21.953 -47.818 1.00 82.50 116 GLY A O 1
ATOM 942 N N . GLY A 1 117 ? 32.733 22.206 -45.587 1.00 80.94 117 GLY A N 1
ATOM 943 C CA . GLY A 1 117 ? 31.278 22.366 -45.448 1.00 80.94 117 GLY A CA 1
ATOM 944 C C . GLY A 1 117 ? 30.441 21.121 -45.774 1.00 80.94 117 GLY A C 1
ATOM 945 O O . GLY A 1 117 ? 29.229 21.230 -45.962 1.00 80.94 117 GLY A O 1
ATOM 946 N N . LYS A 1 118 ? 31.056 19.935 -45.866 1.00 78.69 118 LYS A N 1
ATOM 947 C CA . LYS A 1 118 ? 30.381 18.672 -46.213 1.00 78.69 118 LYS A CA 1
ATOM 948 C C . LYS A 1 118 ? 30.226 17.763 -44.992 1.00 78.69 118 LYS A C 1
ATOM 950 O O . LYS A 1 118 ? 30.989 17.824 -44.029 1.00 78.69 118 LYS A O 1
ATOM 955 N N . ILE A 1 119 ? 29.238 16.870 -45.043 1.00 77.00 119 ILE A N 1
ATOM 956 C CA . ILE A 1 119 ? 29.078 15.798 -44.053 1.00 77.00 119 ILE A CA 1
ATOM 957 C C . ILE A 1 119 ? 30.068 14.682 -44.400 1.00 77.00 119 ILE A C 1
ATOM 959 O O . ILE A 1 119 ? 30.018 14.133 -45.500 1.00 77.00 119 ILE A O 1
ATOM 963 N N . TYR A 1 120 ? 30.963 14.348 -43.469 1.00 79.19 120 TYR A N 1
ATOM 964 C CA . TYR A 1 120 ? 31.875 13.216 -43.631 1.00 79.19 120 TYR A CA 1
ATOM 965 C C . TYR A 1 120 ? 31.104 11.897 -43.640 1.00 79.19 120 TYR A C 1
ATOM 967 O O . TYR A 1 120 ? 30.349 11.622 -42.704 1.00 79.19 120 TYR A O 1
ATOM 975 N N . LYS A 1 121 ? 31.348 11.087 -44.672 1.00 77.25 121 LYS A N 1
ATOM 976 C CA . LYS A 1 121 ? 30.911 9.697 -44.760 1.00 77.25 121 LYS A CA 1
ATOM 977 C C . LYS A 1 121 ? 32.114 8.804 -44.945 1.00 77.25 121 LYS A C 1
ATOM 979 O O . LYS A 1 121 ? 32.896 9.004 -45.875 1.00 77.25 121 LYS A O 1
ATOM 984 N N . HIS A 1 122 ? 32.253 7.831 -44.066 1.00 81.69 122 HIS A N 1
ATOM 985 C CA . HIS A 1 122 ? 33.374 6.927 -44.124 1.00 81.69 122 HIS A CA 1
ATOM 986 C C . HIS A 1 122 ? 33.155 5.884 -45.221 1.00 81.69 122 HIS A C 1
ATOM 988 O O . HIS A 1 122 ? 32.285 5.027 -45.110 1.00 81.69 122 HIS A O 1
ATOM 994 N N . LYS A 1 123 ? 34.004 5.905 -46.248 1.00 76.62 123 LYS A N 1
ATOM 995 C CA . LYS A 1 123 ? 34.161 4.794 -47.190 1.00 76.62 123 LYS A CA 1
ATOM 996 C C . LYS A 1 123 ? 35.596 4.308 -47.070 1.00 76.62 123 LYS A C 1
ATOM 998 O O . LYS A 1 123 ? 36.520 5.109 -47.137 1.00 76.62 123 LYS A O 1
ATOM 1003 N N . CYS A 1 124 ? 35.785 3.011 -46.856 1.00 75.94 124 CYS A N 1
ATOM 1004 C CA . CYS A 1 124 ? 37.127 2.446 -46.752 1.00 75.94 124 CYS A CA 1
ATOM 1005 C C . CYS A 1 124 ? 37.777 2.474 -48.142 1.00 75.94 124 CYS A C 1
ATOM 1007 O O . CYS A 1 124 ? 37.354 1.743 -49.034 1.00 75.94 124 CYS A O 1
ATOM 1009 N N . THR A 1 125 ? 38.754 3.359 -48.327 1.00 64.94 125 THR A N 1
ATOM 1010 C CA . THR A 1 125 ? 39.425 3.642 -49.609 1.00 64.94 125 THR A CA 1
ATOM 1011 C C . THR A 1 125 ? 40.869 3.130 -49.661 1.00 64.94 125 THR A C 1
ATOM 1013 O O . THR A 1 125 ? 41.502 3.221 -50.711 1.00 64.94 125 THR A O 1
ATOM 1016 N N . THR A 1 126 ? 41.405 2.592 -48.560 1.00 61.56 126 THR A N 1
ATOM 1017 C CA . THR A 1 126 ? 42.836 2.290 -48.393 1.00 61.56 126 THR A CA 1
ATOM 1018 C C . THR A 1 126 ? 43.244 0.843 -48.689 1.00 61.56 126 THR A C 1
ATOM 1020 O O . THR A 1 126 ? 42.471 -0.105 -48.535 1.00 61.56 126 THR A O 1
ATOM 1023 N N . ASN A 1 127 ? 44.517 0.696 -49.088 1.00 57.06 127 ASN A N 1
ATOM 1024 C CA . ASN A 1 127 ? 45.250 -0.568 -49.162 1.00 57.06 127 ASN A CA 1
ATOM 1025 C C . ASN A 1 127 ? 45.216 -1.286 -47.806 1.00 57.06 127 ASN A C 1
ATOM 1027 O O . ASN A 1 127 ? 45.437 -0.678 -46.762 1.00 57.06 127 ASN A O 1
ATOM 1031 N N . ILE A 1 128 ? 44.942 -2.589 -47.841 1.00 66.56 128 ILE A N 1
ATOM 1032 C CA . ILE A 1 128 ? 44.743 -3.440 -46.666 1.00 66.56 128 ILE A CA 1
ATOM 1033 C C . ILE A 1 128 ? 46.067 -3.581 -45.897 1.00 66.56 128 ILE A C 1
ATOM 1035 O O . ILE A 1 128 ? 46.868 -4.464 -46.209 1.00 66.56 128 ILE A O 1
ATOM 1039 N N . ASP A 1 129 ? 46.287 -2.764 -44.866 1.00 67.44 129 ASP A N 1
ATOM 1040 C CA . ASP A 1 129 ? 47.300 -3.067 -43.855 1.00 67.44 129 ASP A CA 1
ATOM 1041 C C . ASP A 1 129 ? 46.762 -4.156 -42.916 1.00 67.44 129 ASP A C 1
ATOM 1043 O O . ASP A 1 129 ? 46.034 -3.903 -41.954 1.00 67.44 129 ASP A O 1
ATOM 1047 N N . LYS A 1 130 ? 47.120 -5.408 -43.217 1.00 68.31 130 LYS A N 1
ATOM 1048 C CA . LYS A 1 130 ? 46.717 -6.580 -42.426 1.00 68.31 130 LYS A CA 1
ATOM 1049 C C . LYS A 1 130 ? 47.357 -6.625 -41.032 1.00 68.31 130 LYS A C 1
ATOM 1051 O O . LYS A 1 130 ? 46.990 -7.506 -40.256 1.00 68.31 130 LYS A O 1
ATOM 1056 N N . SER A 1 131 ? 48.296 -5.730 -40.708 1.00 74.44 131 SER A N 1
ATOM 1057 C CA . SER A 1 131 ? 48.860 -5.625 -39.357 1.00 74.44 131 SER A CA 1
ATOM 1058 C C . SER A 1 131 ? 47.877 -4.995 -38.359 1.00 74.44 131 SER A C 1
ATOM 1060 O O . SER A 1 131 ? 47.956 -5.260 -37.157 1.00 74.44 131 SER A O 1
ATOM 1062 N N . ILE A 1 132 ? 46.895 -4.229 -38.849 1.00 79.62 132 ILE A N 1
ATOM 1063 C CA . ILE A 1 132 ? 45.852 -3.594 -38.039 1.00 79.62 132 ILE A CA 1
ATOM 1064 C C . ILE A 1 132 ? 44.688 -4.572 -37.833 1.00 79.62 132 ILE A C 1
ATOM 1066 O O . ILE A 1 132 ? 44.175 -5.173 -38.778 1.00 79.62 132 ILE A O 1
ATOM 1070 N N . LYS A 1 133 ? 44.213 -4.710 -36.587 1.00 85.56 133 LYS A N 1
ATOM 1071 C CA . LYS A 1 133 ? 42.971 -5.449 -36.303 1.00 85.56 133 LYS A CA 1
ATOM 1072 C C . LYS A 1 133 ? 41.768 -4.653 -36.831 1.00 85.56 133 LYS A C 1
ATOM 1074 O O . LYS A 1 133 ? 41.526 -3.556 -36.319 1.00 85.56 133 LYS A O 1
ATOM 1079 N N . PRO A 1 134 ? 40.999 -5.179 -37.801 1.00 90.19 134 PRO A N 1
ATOM 1080 C CA . PRO A 1 134 ? 39.933 -4.417 -38.434 1.00 90.19 134 PRO A CA 1
ATOM 1081 C C . PRO A 1 134 ? 38.733 -4.230 -37.508 1.00 90.19 134 PRO A C 1
ATOM 1083 O O . PRO A 1 134 ? 38.484 -5.031 -36.607 1.00 90.19 134 PRO A O 1
ATOM 1086 N N . VAL A 1 135 ? 37.933 -3.206 -37.792 1.00 92.81 135 VAL A N 1
ATOM 1087 C CA . VAL A 1 135 ? 36.541 -3.121 -37.326 1.00 92.81 135 VAL A CA 1
ATOM 1088 C C . VAL A 1 135 ? 35.610 -3.684 -38.400 1.00 92.81 135 VAL A C 1
ATOM 1090 O O . VAL A 1 135 ? 35.937 -3.644 -39.586 1.00 92.81 135 VAL A O 1
ATOM 1093 N N . VAL A 1 136 ? 34.428 -4.167 -38.018 1.00 94.38 136 VAL A N 1
ATOM 1094 C CA . VAL A 1 136 ? 33.383 -4.547 -38.983 1.00 94.38 136 VAL A CA 1
ATOM 1095 C C . VAL A 1 136 ? 32.393 -3.400 -39.111 1.00 94.38 136 VAL A C 1
ATOM 1097 O O . VAL A 1 136 ? 31.839 -2.938 -38.106 1.00 94.38 136 VAL A O 1
ATOM 1100 N N . ARG A 1 137 ? 32.157 -2.945 -40.343 1.00 94.12 137 ARG A N 1
ATOM 1101 C CA . ARG A 1 137 ? 31.190 -1.892 -40.665 1.00 94.12 137 ARG A CA 1
ATOM 1102 C C . ARG A 1 137 ? 30.029 -2.446 -41.466 1.00 94.12 137 ARG A C 1
ATOM 1104 O O . ARG A 1 137 ? 30.235 -3.178 -42.427 1.00 94.12 137 ARG A O 1
ATOM 1111 N N . PHE A 1 138 ? 28.821 -2.068 -41.078 1.00 93.69 138 PHE A N 1
ATOM 1112 C CA . PHE A 1 138 ? 27.621 -2.288 -41.868 1.00 93.69 138 PHE A CA 1
ATOM 1113 C C . PHE A 1 138 ? 27.573 -1.285 -43.018 1.00 93.69 138 PHE A C 1
ATOM 1115 O O . PHE A 1 138 ? 27.754 -0.086 -42.796 1.00 93.69 138 PHE A O 1
ATOM 1122 N N . LYS A 1 139 ? 27.317 -1.791 -44.223 1.00 90.00 139 LYS A N 1
ATOM 1123 C CA . LYS A 1 139 ? 27.274 -1.015 -45.458 1.00 90.00 139 LYS A CA 1
ATOM 1124 C C . LYS A 1 139 ? 25.869 -0.460 -45.674 1.00 90.00 139 LYS A C 1
ATOM 1126 O O . LYS A 1 139 ? 24.920 -1.216 -45.877 1.00 90.00 139 LYS A O 1
ATOM 1131 N N . VAL A 1 140 ? 25.738 0.859 -45.676 1.00 86.00 140 VAL A N 1
ATOM 1132 C CA . VAL A 1 140 ? 24.498 1.552 -46.020 1.00 86.00 140 VAL A CA 1
ATOM 1133 C C . VAL A 1 140 ? 24.453 1.733 -47.536 1.00 86.00 140 VAL A C 1
ATOM 1135 O O . VAL A 1 140 ? 25.203 2.513 -48.120 1.00 86.00 140 VAL A O 1
ATOM 1138 N N . GLU A 1 141 ? 23.572 0.995 -48.207 1.00 74.00 141 GLU A N 1
ATOM 1139 C CA . GLU A 1 141 ? 23.403 1.115 -49.656 1.00 74.00 141 GLU A CA 1
ATOM 1140 C C . GLU A 1 141 ? 22.705 2.442 -50.009 1.00 74.00 141 GLU A C 1
ATOM 1142 O O . GLU A 1 141 ? 21.517 2.642 -49.759 1.00 74.00 141 GLU A O 1
ATOM 1147 N N . GLU A 1 142 ? 23.459 3.372 -50.605 1.00 62.34 142 GLU A N 1
ATOM 1148 C CA . GLU A 1 142 ? 22.941 4.668 -51.077 1.00 62.34 142 GLU A CA 1
ATOM 1149 C C . GLU A 1 142 ? 22.059 4.525 -52.339 1.00 62.34 142 GLU A C 1
ATOM 1151 O O . GLU A 1 142 ? 21.239 5.400 -52.624 1.00 62.34 142 GLU A O 1
ATOM 1156 N N . HIS A 1 143 ? 22.218 3.421 -53.086 1.00 52.19 143 HIS A N 1
ATOM 1157 C CA . HIS A 1 143 ? 21.653 3.200 -54.427 1.00 52.19 143 HIS A CA 1
ATOM 1158 C C . HIS A 1 143 ? 21.184 1.753 -54.673 1.00 52.19 143 HIS A C 1
ATOM 1160 O O . HIS A 1 143 ? 21.452 1.185 -55.731 1.00 52.19 143 HIS A O 1
ATOM 1166 N N . SER A 1 144 ? 20.521 1.111 -53.713 1.00 45.38 144 SER A N 1
ATOM 1167 C CA . SER A 1 144 ? 19.955 -0.222 -53.949 1.00 45.38 144 SER A CA 1
ATOM 1168 C C . SER A 1 144 ? 18.661 -0.155 -54.764 1.00 45.38 144 SER A C 1
ATOM 1170 O O . SER A 1 144 ? 17.723 0.566 -54.434 1.00 45.38 144 SER A O 1
ATOM 1172 N N . ILE A 1 145 ? 18.636 -0.931 -55.850 1.00 42.12 145 ILE A N 1
ATOM 1173 C CA . ILE A 1 145 ? 17.552 -1.019 -56.845 1.00 42.12 145 ILE A CA 1
ATOM 1174 C C . ILE A 1 145 ? 16.236 -1.545 -56.230 1.00 42.12 145 ILE A C 1
ATOM 1176 O O . ILE A 1 145 ? 15.164 -1.269 -56.757 1.00 42.12 145 ILE A O 1
ATOM 1180 N N . GLU A 1 146 ? 16.297 -2.223 -55.079 1.00 45.97 146 GLU A N 1
ATOM 1181 C CA . GLU A 1 146 ? 15.122 -2.701 -54.326 1.00 45.97 146 GLU A CA 1
ATOM 1182 C C . GLU A 1 146 ? 14.368 -1.592 -53.570 1.00 45.97 146 GLU A C 1
ATOM 1184 O O . GLU A 1 146 ? 13.217 -1.781 -53.182 1.00 45.97 146 GLU A O 1
ATOM 1189 N N . PHE A 1 147 ? 14.972 -0.415 -53.376 1.00 50.03 147 PHE A N 1
ATOM 1190 C CA . PHE A 1 147 ? 14.363 0.688 -52.635 1.00 50.03 147 PHE A CA 1
ATOM 1191 C C . PHE A 1 147 ? 13.804 1.729 -53.607 1.00 50.03 147 PHE A C 1
ATOM 1193 O O . PHE A 1 147 ? 14.460 2.720 -53.932 1.00 50.03 147 PHE A O 1
ATOM 1200 N N . GLN A 1 148 ? 12.559 1.534 -54.051 1.00 46.38 148 GLN A N 1
ATOM 1201 C CA . GLN A 1 148 ? 11.821 2.557 -54.811 1.00 46.38 148 GLN A CA 1
ATOM 1202 C C . GLN A 1 148 ? 11.699 3.888 -54.037 1.00 46.38 148 GLN A C 1
ATOM 1204 O O . GLN A 1 148 ? 11.564 4.947 -54.648 1.00 46.38 148 GLN A O 1
ATOM 1209 N N . GLU A 1 149 ? 11.857 3.869 -52.708 1.00 52.62 149 GLU A N 1
ATOM 1210 C CA . GLU A 1 149 ? 12.009 5.064 -51.882 1.00 52.62 149 GLU A CA 1
ATOM 1211 C C . GLU A 1 149 ? 13.425 5.175 -51.295 1.00 52.62 149 GLU A C 1
ATOM 1213 O O . GLU A 1 149 ? 13.843 4.354 -50.482 1.00 52.62 149 GLU A O 1
ATOM 1218 N N . ARG A 1 150 ? 14.156 6.245 -51.643 1.00 68.25 150 ARG A N 1
ATOM 1219 C CA . ARG A 1 150 ? 15.515 6.583 -51.146 1.00 68.25 150 ARG A CA 1
ATOM 1220 C C . ARG A 1 150 ? 15.543 7.020 -49.667 1.00 68.25 150 ARG A C 1
ATOM 1222 O O . ARG A 1 150 ? 16.305 7.911 -49.277 1.00 68.25 150 ARG A O 1
ATOM 1229 N N . SER A 1 151 ? 14.667 6.455 -48.850 1.00 77.94 151 SER A N 1
ATOM 1230 C CA . SER A 1 151 ? 14.398 6.880 -47.484 1.00 77.94 151 SER A CA 1
ATOM 1231 C C . SER A 1 151 ? 14.012 5.716 -46.588 1.00 77.94 151 SER A C 1
ATOM 1233 O O . SER A 1 151 ? 13.319 4.796 -47.017 1.00 77.94 151 SER A O 1
ATOM 1235 N N . ILE A 1 152 ? 14.368 5.814 -45.311 1.00 85.69 152 ILE A N 1
ATOM 1236 C CA . ILE A 1 152 ? 13.895 4.905 -44.270 1.00 85.69 152 ILE A CA 1
ATOM 1237 C C . ILE A 1 152 ? 12.744 5.583 -43.542 1.00 85.69 152 ILE A C 1
ATOM 1239 O O . ILE A 1 152 ? 12.877 6.714 -43.069 1.00 85.69 152 ILE A O 1
ATOM 1243 N N . ILE A 1 153 ? 11.632 4.863 -43.450 1.00 90.62 153 ILE A N 1
ATOM 1244 C CA . ILE A 1 153 ? 10.454 5.247 -42.681 1.00 90.62 153 ILE A CA 1
ATOM 1245 C C . ILE A 1 153 ? 10.424 4.390 -41.416 1.00 90.62 153 ILE A C 1
ATOM 1247 O O . ILE A 1 153 ? 10.529 3.164 -41.492 1.00 90.62 153 ILE A O 1
ATOM 1251 N N . VAL A 1 154 ? 10.300 5.050 -40.269 1.00 93.38 154 VAL A N 1
ATOM 1252 C CA . VAL A 1 154 ? 9.969 4.440 -38.981 1.00 93.38 154 VAL A CA 1
ATOM 1253 C C . VAL A 1 154 ? 8.486 4.688 -38.750 1.00 93.38 154 VAL A C 1
ATOM 1255 O O . VAL A 1 154 ? 8.074 5.843 -38.675 1.00 93.38 154 VAL A O 1
ATOM 1258 N N . ASP A 1 155 ? 7.700 3.618 -38.656 1.00 94.50 155 ASP A N 1
ATOM 1259 C CA . ASP A 1 155 ? 6.308 3.678 -38.205 1.00 94.50 155 ASP A CA 1
ATOM 1260 C C . ASP A 1 155 ? 6.285 3.584 -36.674 1.00 94.50 155 ASP A C 1
ATOM 1262 O O . ASP A 1 155 ? 6.364 2.493 -36.105 1.00 94.50 155 ASP A O 1
ATOM 1266 N N . ASP A 1 156 ? 6.299 4.739 -36.006 1.00 96.94 156 ASP A N 1
ATOM 1267 C CA . ASP A 1 156 ? 6.306 4.817 -34.549 1.00 96.94 156 ASP A CA 1
ATOM 1268 C C . ASP A 1 156 ? 4.884 4.876 -33.987 1.00 96.94 156 ASP A C 1
ATOM 1270 O O . ASP A 1 156 ? 4.074 5.696 -34.417 1.00 96.94 156 ASP A O 1
ATOM 1274 N N . LYS A 1 157 ? 4.591 4.066 -32.968 1.00 96.81 157 LYS A N 1
ATOM 1275 C CA . LYS A 1 157 ? 3.259 4.020 -32.350 1.00 96.81 157 LYS A CA 1
ATOM 1276 C C . LYS A 1 157 ? 2.858 5.305 -31.615 1.00 96.81 157 LYS A C 1
ATOM 1278 O O . LYS A 1 157 ? 1.675 5.501 -31.391 1.00 96.81 157 LYS A O 1
ATOM 1283 N N . ILE A 1 158 ? 3.796 6.196 -31.283 1.00 95.81 158 ILE A N 1
ATOM 1284 C CA . ILE A 1 158 ? 3.519 7.463 -30.582 1.00 95.81 158 ILE A CA 1
ATOM 1285 C C . ILE A 1 158 ? 3.664 8.656 -31.539 1.00 95.81 158 ILE A C 1
ATOM 1287 O O . ILE A 1 158 ? 2.772 9.504 -31.651 1.00 95.81 158 ILE A O 1
ATOM 1291 N N . TYR A 1 159 ? 4.786 8.741 -32.258 1.00 94.75 159 TYR A N 1
ATOM 1292 C CA . TYR A 1 159 ? 5.104 9.855 -33.160 1.00 94.75 159 TYR A CA 1
ATOM 1293 C C . TYR A 1 159 ? 4.558 9.689 -34.586 1.00 94.75 159 TYR A C 1
ATOM 1295 O O . TYR A 1 159 ? 4.596 10.650 -35.356 1.00 94.75 159 TYR A O 1
ATOM 1303 N N . GLY A 1 160 ? 4.017 8.521 -34.938 1.00 94.19 160 GLY A N 1
ATOM 1304 C CA . GLY A 1 160 ? 3.588 8.199 -36.297 1.00 94.19 160 GLY A CA 1
ATOM 1305 C C . GLY A 1 160 ? 4.773 7.965 -37.236 1.00 94.19 160 GLY A C 1
ATOM 1306 O O . GLY A 1 160 ? 5.864 7.573 -36.819 1.00 94.19 160 GLY A O 1
ATOM 1307 N N . GLN A 1 161 ? 4.569 8.215 -38.529 1.00 94.31 161 GLN A N 1
ATOM 1308 C CA . GLN A 1 161 ? 5.608 7.994 -39.531 1.00 94.31 161 GLN A CA 1
ATOM 1309 C C . GLN A 1 161 ? 6.682 9.085 -39.496 1.00 94.31 161 GLN A C 1
ATOM 1311 O O . GLN A 1 161 ? 6.416 10.257 -39.767 1.00 94.31 161 GLN A O 1
ATOM 1316 N N . VAL A 1 162 ? 7.926 8.681 -39.239 1.00 92.88 162 VAL A N 1
ATOM 1317 C CA . VAL A 1 162 ? 9.106 9.550 -39.311 1.00 92.88 162 VAL A CA 1
ATOM 1318 C C . VAL A 1 162 ? 10.012 9.061 -40.436 1.00 92.88 162 VAL A C 1
ATOM 1320 O O . VAL A 1 162 ? 10.353 7.882 -40.498 1.00 92.88 162 VAL A O 1
ATOM 1323 N N . LYS A 1 163 ? 10.414 9.962 -41.338 1.00 91.00 163 LYS A N 1
ATOM 1324 C CA . LYS A 1 163 ? 11.157 9.632 -42.564 1.00 91.00 163 LYS A CA 1
ATOM 1325 C C . LYS A 1 163 ? 12.496 10.362 -42.608 1.00 91.00 163 LYS A C 1
ATOM 1327 O O . LYS A 1 163 ? 12.540 11.574 -42.412 1.00 91.00 163 LYS A O 1
ATOM 1332 N N . ILE A 1 164 ? 13.572 9.640 -42.924 1.00 87.31 164 ILE A N 1
ATOM 1333 C CA . ILE A 1 164 ? 14.884 10.231 -43.236 1.00 87.31 164 ILE A CA 1
ATOM 1334 C C . ILE A 1 164 ? 15.431 9.682 -44.551 1.00 87.31 164 ILE A C 1
ATOM 1336 O O . ILE A 1 164 ? 15.116 8.563 -44.950 1.00 87.31 164 ILE A O 1
ATOM 1340 N N . SER A 1 165 ? 16.281 10.456 -45.222 1.00 82.88 165 SER A N 1
ATOM 1341 C CA . SER A 1 165 ? 16.980 10.001 -46.428 1.00 82.88 165 SER A CA 1
ATOM 1342 C C . SER A 1 165 ? 18.140 9.068 -46.075 1.00 82.88 165 SER A C 1
ATOM 1344 O O . SER A 1 165 ? 18.906 9.358 -45.154 1.00 82.88 165 SER A O 1
ATOM 1346 N N . ASN A 1 166 ? 18.348 8.009 -46.865 1.00 76.06 166 ASN A N 1
ATOM 1347 C CA . ASN A 1 166 ? 19.518 7.126 -46.721 1.00 76.06 166 ASN A CA 1
ATOM 1348 C C . ASN A 1 166 ? 20.830 7.908 -46.878 1.00 76.06 166 ASN A C 1
ATOM 1350 O O . ASN A 1 166 ? 21.844 7.562 -46.276 1.00 76.06 166 ASN A O 1
ATOM 1354 N N . ALA A 1 167 ? 20.803 9.018 -47.624 1.00 76.38 167 ALA A N 1
ATOM 1355 C CA . ALA A 1 167 ? 21.948 9.899 -47.792 1.00 76.38 167 ALA A CA 1
ATOM 1356 C C . ALA A 1 167 ? 22.397 10.578 -46.483 1.00 76.38 167 ALA A C 1
ATOM 1358 O O . ALA A 1 167 ? 23.501 11.109 -46.442 1.00 76.38 167 ALA A O 1
ATOM 1359 N N . GLN A 1 168 ? 21.599 10.548 -45.414 1.00 79.12 168 GLN A N 1
ATOM 1360 C CA . GLN A 1 168 ? 21.984 11.074 -44.099 1.00 79.12 168 GLN A CA 1
ATOM 1361 C C . GLN A 1 168 ? 22.656 10.025 -43.203 1.00 79.12 168 GLN A C 1
ATOM 1363 O O . GLN A 1 168 ? 23.183 10.370 -42.145 1.00 79.12 168 GLN A O 1
ATOM 1368 N N . LEU A 1 169 ? 22.642 8.753 -43.607 1.00 82.38 169 LEU A N 1
ATOM 1369 C CA . LEU A 1 169 ? 23.263 7.661 -42.871 1.00 82.38 169 LEU A CA 1
ATOM 1370 C C . LEU A 1 169 ? 24.650 7.338 -43.441 1.00 82.38 169 LEU A C 1
ATOM 1372 O O . LEU A 1 169 ? 24.913 7.506 -44.635 1.00 82.38 169 LEU A O 1
ATOM 1376 N N . ASP A 1 170 ? 25.531 6.909 -42.543 1.00 84.31 170 ASP A N 1
ATOM 1377 C CA . ASP A 1 170 ? 26.925 6.550 -42.803 1.00 84.31 170 ASP A CA 1
ATOM 1378 C C . ASP A 1 170 ? 27.165 5.082 -42.424 1.00 84.31 170 ASP A C 1
ATOM 1380 O O . ASP A 1 170 ? 26.426 4.526 -41.597 1.00 84.31 170 ASP A O 1
ATOM 1384 N N . ASP A 1 171 ? 28.213 4.481 -42.987 1.00 88.81 171 ASP A N 1
ATOM 1385 C CA . ASP A 1 171 ? 28.606 3.098 -42.722 1.00 88.81 171 ASP A CA 1
ATOM 1386 C C . ASP A 1 171 ? 29.023 2.940 -41.254 1.00 88.81 171 ASP A C 1
ATOM 1388 O O . ASP A 1 171 ? 30.058 3.433 -40.779 1.00 88.81 171 ASP A O 1
ATOM 1392 N N . MET A 1 172 ? 28.180 2.250 -40.492 1.00 91.19 172 MET A N 1
ATOM 1393 C CA . MET A 1 172 ? 28.278 2.198 -39.037 1.00 91.19 172 MET A CA 1
ATOM 1394 C C . MET A 1 172 ? 29.099 1.002 -38.569 1.00 91.19 172 MET A C 1
ATOM 1396 O O . MET A 1 172 ? 28.949 -0.109 -39.069 1.00 91.19 172 MET A O 1
ATOM 1400 N N . ILE A 1 173 ? 29.944 1.208 -37.560 1.00 93.56 173 ILE A N 1
ATOM 1401 C CA . ILE A 1 173 ? 30.659 0.105 -36.912 1.00 93.56 173 ILE A CA 1
ATOM 1402 C C . ILE A 1 173 ? 29.637 -0.777 -36.188 1.00 93.56 173 ILE A C 1
ATOM 1404 O O . ILE A 1 173 ? 28.879 -0.283 -35.350 1.00 93.56 173 ILE A O 1
ATOM 1408 N N . ILE A 1 174 ? 29.649 -2.074 -36.485 1.00 95.62 174 ILE A N 1
ATOM 1409 C CA . ILE A 1 174 ? 28.829 -3.093 -35.814 1.00 95.62 174 ILE A CA 1
ATOM 1410 C C . ILE A 1 174 ? 29.658 -3.965 -34.870 1.00 95.62 174 ILE A C 1
ATOM 1412 O O . ILE A 1 174 ? 29.160 -4.374 -33.824 1.00 95.62 174 ILE A O 1
ATOM 1416 N N . LEU A 1 175 ? 30.947 -4.151 -35.173 1.00 95.06 175 LEU A N 1
ATOM 1417 C CA . LEU A 1 175 ? 31.899 -4.865 -34.328 1.00 95.06 175 LEU A CA 1
ATOM 1418 C C . LEU A 1 175 ? 33.203 -4.066 -34.231 1.00 95.06 175 LEU A C 1
ATOM 1420 O O . LEU A 1 175 ? 33.776 -3.664 -35.245 1.00 95.06 175 LEU A O 1
ATOM 1424 N N . ARG A 1 176 ? 33.664 -3.804 -33.007 1.00 93.06 176 ARG A N 1
ATOM 1425 C CA . ARG A 1 176 ? 34.935 -3.113 -32.740 1.00 93.06 176 ARG A CA 1
ATOM 1426 C C . ARG A 1 176 ? 36.125 -4.053 -32.973 1.00 93.06 176 ARG A C 1
ATOM 1428 O O . ARG A 1 176 ? 35.959 -5.267 -33.009 1.00 93.06 176 ARG A O 1
ATOM 1435 N N . SER A 1 177 ? 37.336 -3.502 -33.051 1.00 91.44 177 SER A N 1
ATOM 1436 C CA . SER A 1 177 ? 38.579 -4.256 -33.311 1.00 91.44 177 SER A CA 1
ATOM 1437 C C . SER A 1 177 ? 38.936 -5.266 -32.221 1.00 91.44 177 SER A C 1
ATOM 1439 O O . SER A 1 177 ? 39.686 -6.213 -32.447 1.00 91.44 177 SER A O 1
ATOM 1441 N N . ASN A 1 178 ? 38.380 -5.081 -31.026 1.00 91.00 178 ASN A N 1
ATOM 1442 C CA . ASN A 1 178 ? 38.463 -6.034 -29.936 1.00 91.00 178 ASN A CA 1
ATOM 1443 C C . ASN A 1 178 ? 37.324 -7.066 -29.963 1.00 91.00 178 ASN A C 1
ATOM 1445 O O . ASN A 1 178 ? 37.174 -7.761 -28.976 1.00 91.00 178 ASN A O 1
ATOM 1449 N N . ASN A 1 179 ? 36.507 -7.178 -31.013 1.00 91.19 179 ASN A N 1
ATOM 1450 C CA . ASN A 1 179 ? 35.306 -8.025 -31.084 1.00 91.19 179 ASN A CA 1
ATOM 1451 C C . ASN A 1 179 ? 34.186 -7.673 -30.086 1.00 91.19 179 ASN A C 1
ATOM 1453 O O . ASN A 1 179 ? 33.355 -8.522 -29.772 1.00 91.19 179 ASN A O 1
ATOM 1457 N N . THR A 1 180 ? 34.150 -6.456 -29.540 1.00 91.88 180 THR A N 1
ATOM 1458 C CA . THR A 1 180 ? 32.978 -5.979 -28.788 1.00 91.88 180 THR A CA 1
ATOM 1459 C C . THR A 1 180 ? 31.942 -5.427 -29.775 1.00 91.88 180 THR A C 1
ATOM 1461 O O . THR A 1 180 ? 32.297 -4.566 -30.590 1.00 91.88 180 THR A O 1
ATOM 1464 N N . PRO A 1 181 ? 30.679 -5.881 -29.736 1.00 94.69 181 PRO A N 1
ATOM 1465 C CA . PRO A 1 181 ? 29.633 -5.354 -30.608 1.00 94.69 181 PRO A CA 1
ATOM 1466 C C . PRO A 1 181 ? 29.272 -3.914 -30.224 1.00 94.69 181 PRO A C 1
ATOM 1468 O O . PRO A 1 181 ? 29.465 -3.480 -29.087 1.00 94.69 181 PRO A O 1
ATOM 1471 N N . THR A 1 182 ? 28.761 -3.136 -31.176 1.00 94.31 182 THR A N 1
ATOM 1472 C CA . THR A 1 182 ? 28.193 -1.818 -30.862 1.00 94.31 182 THR A CA 1
ATOM 1473 C C . THR A 1 182 ? 26.735 -1.949 -30.437 1.00 94.31 182 THR A C 1
ATOM 1475 O O . THR A 1 182 ? 26.039 -2.859 -30.876 1.00 94.31 182 THR A O 1
ATOM 1478 N N . TYR A 1 183 ? 26.254 -0.998 -29.630 1.00 93.25 183 TYR A N 1
ATOM 1479 C CA . TYR A 1 183 ? 24.861 -0.952 -29.170 1.00 93.25 183 TYR A CA 1
ATOM 1480 C C . TYR A 1 183 ? 23.846 -1.117 -30.313 1.00 93.25 183 TYR A C 1
ATOM 1482 O O . TYR A 1 183 ? 22.919 -1.909 -30.207 1.00 93.25 183 TYR A O 1
ATOM 1490 N N . ILE A 1 184 ? 24.049 -0.401 -31.429 1.00 94.31 184 ILE A N 1
ATOM 1491 C CA . ILE A 1 184 ? 23.138 -0.419 -32.585 1.00 94.31 184 ILE A CA 1
ATOM 1492 C C . ILE A 1 184 ? 22.970 -1.828 -33.158 1.00 94.31 184 ILE A C 1
ATOM 1494 O O . ILE A 1 184 ? 21.884 -2.158 -33.619 1.00 94.31 184 ILE A O 1
ATOM 1498 N N . PHE A 1 185 ? 24.031 -2.632 -33.131 1.00 96.88 185 PHE A N 1
ATOM 1499 C CA . PHE A 1 185 ? 24.031 -3.979 -33.675 1.00 96.88 185 PHE A CA 1
ATOM 1500 C C . PHE A 1 185 ? 23.577 -5.019 -32.650 1.00 96.88 185 PHE A C 1
ATOM 1502 O O . PHE A 1 185 ? 22.664 -5.784 -32.942 1.00 96.88 185 PHE A O 1
ATOM 1509 N N . ALA A 1 186 ? 24.160 -5.008 -31.446 1.00 96.69 186 ALA A N 1
ATOM 1510 C CA . ALA A 1 186 ? 23.865 -5.995 -30.407 1.00 96.69 186 ALA A CA 1
ATOM 1511 C C . ALA A 1 186 ? 22.367 -6.045 -30.078 1.00 96.69 186 ALA A C 1
ATOM 1513 O O . ALA A 1 186 ? 21.774 -7.116 -30.084 1.00 96.69 186 ALA A O 1
ATOM 1514 N N . VAL A 1 187 ? 21.728 -4.878 -29.917 1.00 96.81 187 VAL A N 1
ATOM 1515 C CA . VAL A 1 187 ? 20.300 -4.796 -29.581 1.00 96.81 187 VAL A CA 1
ATOM 1516 C C . VAL A 1 187 ? 19.392 -5.403 -30.655 1.00 96.81 187 VAL A C 1
ATOM 1518 O O . VAL A 1 187 ? 18.365 -5.962 -30.307 1.00 96.81 187 VAL A O 1
ATOM 1521 N N . VAL A 1 188 ? 19.760 -5.329 -31.942 1.00 98.06 188 VAL A N 1
ATOM 1522 C CA . VAL A 1 188 ? 18.972 -5.915 -33.046 1.00 98.06 188 VAL A CA 1
ATOM 1523 C C . VAL A 1 188 ? 19.061 -7.434 -33.028 1.00 98.06 188 VAL A C 1
ATOM 1525 O O . VAL A 1 188 ? 18.054 -8.109 -33.213 1.00 98.06 188 VAL A O 1
ATOM 1528 N N . VAL A 1 189 ? 20.266 -7.961 -32.800 1.00 98.12 189 VAL A N 1
ATOM 1529 C CA . VAL A 1 189 ? 20.483 -9.407 -32.691 1.00 98.12 189 VAL A CA 1
ATOM 1530 C C . VAL A 1 189 ? 19.754 -9.951 -31.469 1.00 98.12 189 VAL A C 1
ATOM 1532 O O . VAL A 1 189 ? 18.999 -10.906 -31.594 1.00 98.12 189 VAL A O 1
ATOM 1535 N N . ASP A 1 190 ? 19.908 -9.297 -30.317 1.00 98.06 190 ASP A N 1
ATOM 1536 C CA . ASP A 1 190 ? 19.281 -9.747 -29.078 1.00 98.06 190 ASP A CA 1
ATOM 1537 C C . ASP A 1 190 ? 17.755 -9.615 -29.116 1.00 98.06 190 ASP A C 1
ATOM 1539 O O . ASP A 1 190 ? 17.069 -10.530 -28.687 1.00 98.06 190 ASP A O 1
ATOM 1543 N N . ASP A 1 191 ? 17.202 -8.513 -29.642 1.00 98.25 191 ASP A N 1
ATOM 1544 C CA . ASP A 1 191 ? 15.748 -8.359 -29.792 1.00 98.25 191 ASP A CA 1
ATOM 1545 C C . ASP A 1 191 ? 15.167 -9.448 -30.718 1.00 98.25 191 ASP A C 1
ATOM 1547 O O . ASP A 1 191 ? 14.083 -9.958 -30.439 1.00 98.25 191 ASP A O 1
ATOM 1551 N N . HIS A 1 192 ? 15.884 -9.848 -31.776 1.00 97.88 192 HIS A N 1
ATOM 1552 C CA . HIS A 1 192 ? 15.470 -10.960 -32.634 1.00 97.88 192 HIS A CA 1
ATOM 1553 C C . HIS A 1 192 ? 15.548 -12.314 -31.920 1.00 97.88 192 HIS A C 1
ATOM 1555 O O . HIS A 1 192 ? 14.564 -13.053 -31.922 1.00 97.88 192 HIS A O 1
ATOM 1561 N N . ASP A 1 193 ? 16.690 -12.624 -31.302 1.00 97.12 193 ASP A N 1
ATOM 1562 C CA . ASP A 1 193 ? 16.920 -13.902 -30.621 1.00 97.12 193 ASP A CA 1
ATOM 1563 C C . ASP A 1 193 ? 15.973 -14.068 -29.403 1.00 97.12 193 ASP A C 1
ATOM 1565 O O . ASP A 1 193 ? 15.530 -15.178 -29.113 1.00 97.12 193 ASP A O 1
ATOM 1569 N N . ASP A 1 194 ? 15.587 -12.969 -28.740 1.00 96.25 194 ASP A N 1
ATOM 1570 C CA . ASP A 1 194 ? 14.604 -12.945 -27.641 1.00 96.25 194 ASP A CA 1
ATOM 1571 C C . ASP A 1 194 ? 13.137 -12.961 -28.127 1.00 96.25 194 ASP A C 1
ATOM 1573 O O . ASP A 1 194 ? 12.208 -13.048 -27.319 1.00 96.25 194 ASP A O 1
ATOM 1577 N N . GLY A 1 195 ? 12.898 -12.847 -29.438 1.00 96.56 195 GLY A N 1
ATOM 1578 C CA . GLY A 1 195 ? 11.555 -12.791 -30.018 1.00 96.56 195 GLY A CA 1
ATOM 1579 C C . GLY A 1 195 ? 10.779 -11.514 -29.677 1.00 96.56 195 GLY A C 1
ATOM 1580 O O . GLY A 1 195 ? 9.547 -11.531 -29.651 1.00 96.56 195 GLY A O 1
ATOM 1581 N N . VAL A 1 196 ? 11.468 -10.403 -29.399 1.00 98.19 196 VAL A N 1
ATOM 1582 C CA . VAL A 1 196 ? 10.845 -9.117 -29.063 1.00 98.19 196 VAL A CA 1
ATOM 1583 C C . VAL A 1 196 ? 9.944 -8.659 -30.206 1.00 98.19 196 VAL A C 1
ATOM 1585 O O . VAL A 1 196 ? 10.364 -8.510 -31.350 1.00 98.19 196 VAL A O 1
ATOM 1588 N N . THR A 1 197 ? 8.690 -8.370 -29.868 1.00 98.25 197 THR A N 1
ATOM 1589 C CA . THR A 1 197 ? 7.674 -7.898 -30.824 1.00 98.25 197 THR A CA 1
ATOM 1590 C C . THR A 1 197 ? 7.456 -6.390 -30.748 1.00 98.25 197 THR A C 1
ATOM 1592 O O . THR A 1 197 ? 7.045 -5.779 -31.731 1.00 98.25 197 THR A O 1
ATOM 1595 N N . HIS A 1 198 ? 7.715 -5.790 -29.581 1.00 98.38 198 HIS A N 1
ATOM 1596 C CA . HIS A 1 198 ? 7.477 -4.379 -29.304 1.00 98.38 198 HIS A CA 1
ATOM 1597 C C . HIS A 1 198 ? 8.661 -3.787 -28.536 1.00 98.38 198 HIS A C 1
ATOM 1599 O O . HIS A 1 198 ? 9.023 -4.250 -27.453 1.00 98.38 198 HIS A O 1
ATOM 1605 N N . VAL A 1 199 ? 9.249 -2.729 -29.089 1.00 98.44 199 VAL A N 1
ATOM 1606 C CA . VAL A 1 199 ? 10.341 -1.966 -28.484 1.00 98.44 199 VAL A CA 1
ATOM 1607 C C . VAL A 1 199 ? 9.791 -0.628 -28.001 1.00 98.44 199 VAL A C 1
ATOM 1609 O O . VAL A 1 199 ? 9.630 0.310 -28.783 1.00 98.44 199 VAL A O 1
ATOM 1612 N N . ILE A 1 200 ? 9.531 -0.537 -26.696 1.00 98.25 200 ILE A N 1
ATOM 1613 C CA . ILE A 1 200 ? 9.067 0.685 -26.030 1.00 98.25 200 ILE A CA 1
ATOM 1614 C C . ILE A 1 200 ? 10.258 1.302 -25.286 1.00 98.25 200 ILE A C 1
ATOM 1616 O O . ILE A 1 200 ? 10.802 0.697 -24.358 1.00 98.25 200 ILE A O 1
ATOM 1620 N N . ARG A 1 201 ? 10.717 2.487 -25.708 1.00 96.88 201 ARG A N 1
ATOM 1621 C CA . ARG A 1 201 ? 11.929 3.139 -25.162 1.00 96.88 201 ARG A CA 1
ATOM 1622 C C . ARG A 1 201 ? 11.869 4.662 -25.248 1.00 96.88 201 ARG A C 1
ATOM 1624 O O . ARG A 1 201 ? 10.990 5.205 -25.898 1.00 96.88 201 ARG A O 1
ATOM 1631 N N . GLY A 1 202 ? 12.814 5.361 -24.619 1.00 94.69 202 GLY A N 1
ATOM 1632 C CA . GLY A 1 202 ? 12.896 6.826 -24.678 1.00 94.69 202 GLY A CA 1
ATOM 1633 C C . GLY A 1 202 ? 13.091 7.382 -26.096 1.00 94.69 202 GLY A C 1
ATOM 1634 O O . GLY A 1 202 ? 13.762 6.774 -26.936 1.00 94.69 202 GLY A O 1
ATOM 1635 N N . SER A 1 203 ? 12.520 8.559 -26.366 1.00 94.25 203 SER A N 1
ATOM 1636 C CA . SER A 1 203 ? 12.577 9.215 -27.681 1.00 94.25 203 SER A CA 1
ATOM 1637 C C . SER A 1 203 ? 13.960 9.723 -28.093 1.00 94.25 203 SER A C 1
ATOM 1639 O O . SER A 1 203 ? 14.200 9.977 -29.273 1.00 94.25 203 SER A O 1
ATOM 1641 N N . ASP A 1 204 ? 14.923 9.757 -27.171 1.00 92.00 204 ASP A N 1
ATOM 1642 C CA . ASP A 1 204 ? 16.339 9.975 -27.475 1.00 92.00 204 ASP A CA 1
ATOM 1643 C C . ASP A 1 204 ? 16.962 8.853 -28.322 1.00 92.00 204 ASP A C 1
ATOM 1645 O O . ASP A 1 204 ? 17.993 9.064 -28.962 1.00 92.00 204 ASP A O 1
ATOM 1649 N N . HIS A 1 205 ? 16.314 7.688 -28.395 1.00 94.75 205 HIS A N 1
ATOM 1650 C CA . HIS A 1 205 ? 16.720 6.580 -29.256 1.00 94.75 205 HIS A CA 1
ATOM 1651 C C . HIS A 1 205 ? 15.987 6.518 -30.603 1.00 94.75 205 HIS A C 1
ATOM 1653 O O . HIS A 1 205 ? 16.288 5.628 -31.399 1.00 94.75 205 HIS A O 1
ATOM 1659 N N . LEU A 1 206 ? 15.095 7.466 -30.917 1.00 94.38 206 LEU A N 1
ATOM 1660 C CA . LEU A 1 206 ? 14.352 7.474 -32.186 1.00 94.38 206 LEU A CA 1
ATOM 1661 C C . LEU A 1 206 ? 15.285 7.486 -33.405 1.00 94.38 206 LEU A C 1
ATOM 1663 O O . LEU A 1 206 ? 15.082 6.749 -34.368 1.00 94.38 206 LEU A O 1
ATOM 1667 N N . THR A 1 207 ? 16.370 8.259 -33.339 1.00 92.44 207 THR A N 1
ATOM 1668 C CA . THR A 1 207 ? 17.365 8.337 -34.420 1.00 92.44 207 THR A CA 1
ATOM 1669 C C . THR A 1 207 ? 18.154 7.036 -34.604 1.00 92.44 207 THR A C 1
ATOM 1671 O O . THR A 1 207 ? 18.604 6.734 -35.711 1.00 92.44 207 THR A O 1
ATOM 1674 N N . ASN A 1 208 ? 18.296 6.229 -33.548 1.00 94.94 208 ASN A N 1
ATOM 1675 C CA . ASN A 1 208 ? 18.941 4.918 -33.626 1.00 94.94 208 ASN A CA 1
ATOM 1676 C C . ASN A 1 208 ? 18.064 3.901 -34.364 1.00 94.94 208 ASN A C 1
ATOM 1678 O O . ASN A 1 208 ? 18.602 3.001 -35.008 1.00 94.94 208 ASN A O 1
ATOM 1682 N N . THR A 1 209 ? 16.738 4.058 -34.326 1.00 95.94 209 THR A N 1
ATOM 1683 C CA . THR A 1 209 ? 15.781 3.158 -34.986 1.00 95.94 209 THR A CA 1
ATOM 1684 C C . THR A 1 209 ? 16.020 3.074 -36.487 1.00 95.94 209 THR A C 1
ATOM 1686 O O . THR A 1 209 ? 16.036 1.978 -37.033 1.00 95.94 209 THR A O 1
ATOM 1689 N N . PHE A 1 210 ? 16.320 4.193 -37.157 1.00 93.25 210 PHE A N 1
ATOM 1690 C CA . PHE A 1 210 ? 16.625 4.183 -38.593 1.00 93.25 210 PHE A CA 1
ATOM 1691 C C . PHE A 1 210 ? 17.803 3.269 -38.939 1.00 93.25 210 PHE A C 1
ATOM 1693 O O . PHE A 1 210 ? 17.766 2.541 -39.928 1.00 93.25 210 PHE A O 1
ATOM 1700 N N . LYS A 1 211 ? 18.841 3.281 -38.097 1.00 92.81 211 LYS A N 1
ATOM 1701 C CA . LYS A 1 211 ? 20.024 2.432 -38.259 1.00 92.81 211 LYS A CA 1
ATOM 1702 C C . LYS A 1 211 ? 19.705 0.967 -37.973 1.00 92.81 211 LYS A C 1
ATOM 1704 O O . LYS A 1 211 ? 20.134 0.092 -38.713 1.00 92.81 211 LYS A O 1
ATOM 1709 N N . GLN A 1 212 ? 18.924 0.712 -36.927 1.00 95.56 212 GLN A N 1
ATOM 1710 C CA . GLN A 1 212 ? 18.514 -0.636 -36.536 1.00 95.56 212 GLN A CA 1
ATOM 1711 C C . GLN A 1 212 ? 17.638 -1.293 -37.609 1.00 95.56 212 GLN A C 1
ATOM 1713 O O . GLN A 1 212 ? 17.871 -2.448 -37.948 1.00 95.56 212 GLN A O 1
ATOM 1718 N N . LEU A 1 213 ? 16.704 -0.552 -38.217 1.00 94.25 213 LEU A N 1
ATOM 1719 C CA . LEU A 1 213 ? 15.857 -1.050 -39.308 1.00 94.25 213 LEU A CA 1
ATOM 1720 C C . LEU A 1 213 ? 16.662 -1.552 -40.511 1.00 94.25 213 LEU A C 1
ATOM 1722 O O . LEU A 1 213 ? 16.287 -2.554 -41.116 1.00 94.25 213 LEU A O 1
ATOM 1726 N N . LEU A 1 214 ? 17.769 -0.886 -40.856 1.00 91.88 214 LEU A N 1
ATOM 1727 C CA . LEU A 1 214 ? 18.653 -1.358 -41.924 1.00 91.88 214 LEU A CA 1
ATOM 1728 C C . LEU A 1 214 ? 19.268 -2.720 -41.595 1.00 91.88 214 LEU A C 1
ATOM 1730 O O . LEU A 1 214 ? 19.349 -3.579 -42.468 1.00 91.88 214 LEU A O 1
ATOM 1734 N N . ILE A 1 215 ? 19.665 -2.921 -40.338 1.00 94.69 215 ILE A N 1
ATOM 1735 C CA . ILE A 1 215 ? 20.259 -4.176 -39.876 1.00 94.69 215 ILE A CA 1
ATOM 1736 C C . ILE A 1 215 ? 19.203 -5.287 -39.854 1.00 94.69 215 ILE A C 1
ATOM 1738 O O . ILE A 1 215 ? 19.470 -6.354 -40.398 1.00 94.69 215 ILE A O 1
ATOM 1742 N N . TYR A 1 216 ? 18.001 -5.028 -39.317 1.00 95.62 216 TYR A N 1
ATOM 1743 C CA . TYR A 1 216 ? 16.886 -5.988 -39.353 1.00 95.62 216 TYR A CA 1
ATOM 1744 C C . TYR A 1 216 ? 16.611 -6.470 -40.782 1.00 95.62 216 TYR A C 1
ATOM 1746 O O . TYR A 1 216 ? 16.580 -7.670 -41.035 1.00 95.62 216 TYR A O 1
ATOM 1754 N N . ARG A 1 217 ? 16.488 -5.532 -41.732 1.00 92.44 217 ARG A N 1
ATOM 1755 C CA . ARG A 1 217 ? 16.236 -5.843 -43.147 1.00 92.44 217 ARG A CA 1
ATOM 1756 C C . ARG A 1 217 ? 17.378 -6.632 -43.782 1.00 92.44 217 ARG A C 1
ATOM 1758 O O . ARG A 1 217 ? 17.124 -7.603 -44.471 1.00 92.44 217 ARG A O 1
ATOM 1765 N N . ALA A 1 218 ? 18.631 -6.248 -43.539 1.00 92.69 218 ALA A N 1
ATOM 1766 C CA . ALA A 1 218 ? 19.788 -6.946 -44.108 1.00 92.69 218 ALA A CA 1
ATOM 1767 C C . ALA A 1 218 ? 19.980 -8.374 -43.563 1.00 92.69 218 ALA A C 1
ATOM 1769 O O . ALA A 1 218 ? 20.616 -9.208 -44.214 1.00 92.69 218 ALA A O 1
ATOM 1770 N N . LEU A 1 219 ? 19.469 -8.641 -42.361 1.00 94.19 219 LEU A N 1
ATOM 1771 C CA . LEU A 1 219 ? 19.467 -9.960 -41.735 1.00 94.19 219 LEU A CA 1
ATOM 1772 C C . LEU A 1 219 ? 18.219 -10.786 -42.067 1.00 94.19 219 LEU A C 1
ATOM 1774 O O . LEU A 1 219 ? 18.188 -11.957 -41.701 1.00 94.19 219 LEU A O 1
ATOM 1778 N N . ASP A 1 220 ? 17.240 -10.212 -42.773 1.00 94.38 220 ASP A N 1
ATOM 1779 C CA . ASP A 1 220 ? 15.919 -10.809 -43.011 1.00 94.38 220 ASP A CA 1
ATOM 1780 C C . ASP A 1 220 ? 15.179 -11.139 -41.695 1.00 94.38 220 ASP A C 1
ATOM 1782 O O . ASP A 1 220 ? 14.434 -12.112 -41.593 1.00 94.38 220 ASP A O 1
ATOM 1786 N N . PHE A 1 221 ? 15.407 -10.331 -40.656 1.00 96.38 221 PHE A N 1
ATOM 1787 C CA . PHE A 1 221 ? 14.771 -10.476 -39.349 1.00 96.38 221 PHE A CA 1
ATOM 1788 C C . PHE A 1 221 ? 13.411 -9.773 -39.309 1.00 96.38 221 PHE A C 1
ATOM 1790 O O . PHE A 1 221 ? 13.216 -8.715 -39.913 1.00 96.38 221 PHE A O 1
ATOM 1797 N N . ASN A 1 222 ? 12.488 -10.318 -38.512 1.00 94.56 222 ASN A N 1
ATOM 1798 C CA . ASN A 1 222 ? 11.220 -9.656 -38.217 1.00 94.56 222 ASN A CA 1
ATOM 1799 C C . ASN A 1 222 ? 11.469 -8.327 -37.493 1.00 94.56 222 ASN A C 1
ATOM 1801 O O . ASN A 1 222 ? 12.171 -8.281 -36.484 1.00 94.56 222 ASN A O 1
ATOM 1805 N N . VAL A 1 223 ? 10.883 -7.252 -38.015 1.00 95.69 223 VAL A N 1
ATOM 1806 C CA . VAL A 1 223 ? 10.994 -5.910 -37.437 1.00 95.69 223 VAL A CA 1
ATOM 1807 C C . VAL A 1 223 ? 9.948 -5.754 -36.326 1.00 95.69 223 VAL A C 1
ATOM 1809 O O . VAL A 1 223 ? 8.760 -5.903 -36.618 1.00 95.69 223 VAL A O 1
ATOM 1812 N N . PRO A 1 224 ? 10.339 -5.423 -35.082 1.00 97.31 224 PRO A N 1
ATOM 1813 C CA . PRO A 1 224 ? 9.378 -5.161 -34.017 1.00 97.31 224 PRO A CA 1
ATOM 1814 C C . PRO A 1 224 ? 8.647 -3.832 -34.236 1.00 97.31 224 PRO A C 1
ATOM 1816 O O . PRO A 1 224 ? 9.132 -2.927 -34.918 1.00 97.31 224 PRO A O 1
ATOM 1819 N N . HIS A 1 225 ? 7.494 -3.673 -33.593 1.00 97.69 225 HIS A N 1
ATOM 1820 C CA . HIS A 1 225 ? 6.837 -2.375 -33.488 1.00 97.69 225 HIS A CA 1
ATOM 1821 C C . HIS A 1 225 ? 7.626 -1.461 -32.547 1.00 97.69 225 HIS A C 1
ATOM 1823 O O . HIS A 1 225 ? 8.040 -1.880 -31.467 1.00 97.69 225 HIS A O 1
ATOM 1829 N N . PHE A 1 226 ? 7.818 -0.200 -32.931 1.00 98.12 226 PHE A N 1
ATOM 1830 C CA . PHE A 1 226 ? 8.541 0.779 -32.120 1.00 98.12 226 PHE A CA 1
ATOM 1831 C C . PHE A 1 226 ? 7.582 1.792 -31.498 1.00 98.12 226 PHE A C 1
ATOM 1833 O O . PHE A 1 226 ? 6.654 2.257 -32.157 1.00 98.12 226 PHE A O 1
ATOM 1840 N N . ALA A 1 227 ? 7.831 2.145 -30.239 1.00 97.94 227 ALA A N 1
ATOM 1841 C CA . ALA A 1 227 ? 7.155 3.233 -29.545 1.00 97.94 227 ALA A CA 1
ATOM 1842 C C . ALA A 1 227 ? 8.185 4.064 -28.771 1.00 97.94 227 ALA A C 1
ATOM 1844 O O . ALA A 1 227 ? 8.855 3.565 -27.858 1.00 97.94 227 ALA A O 1
ATOM 1845 N N . HIS A 1 228 ? 8.324 5.334 -29.143 1.00 97.62 228 HIS A N 1
ATOM 1846 C CA . HIS A 1 228 ? 9.292 6.241 -28.537 1.00 97.62 228 HIS A CA 1
ATOM 1847 C C . HIS A 1 228 ? 8.624 7.168 -27.514 1.00 97.62 228 HIS A C 1
ATOM 1849 O O . HIS A 1 228 ? 7.967 8.142 -27.857 1.00 97.62 228 HIS A O 1
ATOM 1855 N N . VAL A 1 229 ? 8.815 6.877 -26.230 1.00 96.06 229 VAL A N 1
ATOM 1856 C CA . VAL A 1 229 ? 8.214 7.617 -25.114 1.00 96.06 229 VAL A CA 1
ATOM 1857 C C . VAL A 1 229 ? 8.930 8.966 -24.928 1.00 96.06 229 VAL A C 1
ATOM 1859 O O . VAL A 1 229 ? 10.161 8.971 -24.783 1.00 96.06 229 VAL A O 1
ATOM 1862 N N . PRO A 1 230 ? 8.220 10.112 -24.874 1.00 93.88 230 PRO A N 1
ATOM 1863 C CA . PRO A 1 230 ? 8.849 11.418 -24.679 1.00 93.88 230 PRO A CA 1
ATOM 1864 C C . PRO A 1 230 ? 9.626 11.504 -23.373 1.00 93.88 230 PRO A C 1
ATOM 1866 O O . PRO A 1 230 ? 9.247 10.911 -22.364 1.00 93.88 230 PRO A O 1
ATOM 1869 N N . LEU A 1 231 ? 10.712 12.267 -23.365 1.00 91.88 231 LEU A N 1
ATOM 1870 C CA . LEU A 1 231 ? 11.577 12.393 -22.195 1.00 91.88 231 LEU A CA 1
ATOM 1871 C C . LEU A 1 231 ? 10.879 13.085 -21.016 1.00 91.88 231 LEU A C 1
ATOM 1873 O O . LEU A 1 231 ? 9.912 13.824 -21.180 1.00 91.88 231 LEU A O 1
ATOM 1877 N N . ILE A 1 232 ? 11.411 12.844 -19.819 1.00 90.75 232 ILE A N 1
ATOM 1878 C CA . ILE A 1 232 ? 10.995 13.536 -18.600 1.00 90.75 232 ILE A CA 1
ATOM 1879 C C . ILE A 1 232 ? 11.846 14.798 -18.435 1.00 90.75 232 ILE A C 1
ATOM 1881 O O . ILE A 1 232 ? 13.074 14.765 -18.587 1.00 90.75 232 ILE A O 1
ATOM 1885 N N . HIS A 1 233 ? 11.192 15.908 -18.124 1.00 90.31 233 HIS A N 1
ATOM 1886 C CA . HIS A 1 233 ? 11.814 17.169 -17.749 1.00 90.31 233 HIS A CA 1
ATOM 1887 C C . HIS A 1 233 ? 11.793 17.329 -16.223 1.00 90.31 233 HIS A C 1
ATOM 1889 O O . HIS A 1 233 ? 10.878 16.856 -15.552 1.00 90.31 233 HIS A O 1
ATOM 1895 N N . GLY A 1 234 ? 12.820 17.968 -15.665 1.00 86.19 234 GLY A N 1
ATOM 1896 C CA . GLY A 1 234 ? 12.842 18.329 -14.246 1.00 86.19 234 GLY A CA 1
ATOM 1897 C C . GLY A 1 234 ? 11.846 19.446 -13.926 1.00 86.19 234 GLY A C 1
ATOM 1898 O O . GLY A 1 234 ? 11.239 20.018 -14.828 1.00 86.19 234 GLY A O 1
ATOM 1899 N N . GLU A 1 235 ? 11.723 19.813 -12.649 1.00 82.75 235 GLU A N 1
ATOM 1900 C CA . GLU A 1 235 ? 10.824 20.896 -12.204 1.00 82.75 235 GLU A CA 1
ATOM 1901 C C . GLU A 1 235 ? 11.111 22.239 -12.890 1.00 82.75 235 GLU A C 1
ATOM 1903 O O . GLU A 1 235 ? 10.206 23.033 -13.109 1.00 82.75 235 GLU A O 1
ATOM 1908 N N . ASN A 1 236 ? 12.358 22.476 -13.304 1.00 81.62 236 ASN A N 1
ATOM 1909 C CA . ASN A 1 236 ? 12.762 23.669 -14.051 1.00 81.62 236 ASN A CA 1
ATOM 1910 C C . ASN A 1 236 ? 12.404 23.628 -15.551 1.00 81.62 236 ASN A C 1
ATOM 1912 O O . ASN A 1 236 ? 12.828 24.507 -16.298 1.00 81.62 236 ASN A O 1
ATOM 1916 N N . GLY A 1 237 ? 11.708 22.587 -16.016 1.00 79.88 237 GLY A N 1
ATOM 1917 C CA . GLY A 1 237 ? 11.311 22.407 -17.412 1.00 79.88 237 GLY A CA 1
ATOM 1918 C C . GLY A 1 237 ? 12.438 21.961 -18.351 1.00 79.88 237 GLY A C 1
ATOM 1919 O O . GLY A 1 237 ? 12.176 21.703 -19.524 1.00 79.88 237 GLY A O 1
ATOM 1920 N N . ASN A 1 238 ? 13.675 21.823 -17.865 1.00 83.81 238 ASN A N 1
ATOM 1921 C CA . ASN A 1 238 ? 14.796 21.321 -18.658 1.00 83.81 238 ASN A CA 1
ATOM 1922 C C . ASN A 1 238 ? 14.828 19.791 -18.665 1.00 83.81 238 ASN A C 1
ATOM 1924 O O . ASN A 1 238 ? 14.349 19.136 -17.739 1.00 83.81 238 ASN A O 1
ATOM 1928 N N . LYS A 1 239 ? 15.469 19.207 -19.685 1.00 80.31 239 LYS A N 1
ATOM 1929 C CA . LYS A 1 239 ? 15.694 17.757 -19.761 1.00 80.31 239 LYS A CA 1
ATOM 1930 C C . LYS A 1 239 ? 16.347 17.248 -18.473 1.00 80.31 239 LYS A C 1
ATOM 1932 O O . LYS A 1 239 ? 17.430 17.705 -18.104 1.00 80.31 239 LYS A O 1
ATOM 1937 N N . LEU A 1 240 ? 15.715 16.261 -17.834 1.00 77.06 240 LEU A N 1
ATOM 1938 C CA . LEU A 1 240 ? 16.256 15.636 -16.634 1.00 77.06 240 LEU A CA 1
ATOM 1939 C C . LEU A 1 240 ? 17.592 14.965 -16.982 1.00 77.06 240 LEU A C 1
ATOM 1941 O O . LEU A 1 240 ? 17.663 14.088 -17.848 1.00 77.06 240 LEU A O 1
ATOM 1945 N N . SER A 1 241 ? 18.674 15.416 -16.350 1.00 65.00 241 SER A N 1
ATOM 1946 C CA . SER A 1 241 ? 20.020 14.953 -16.678 1.00 65.00 241 SER A CA 1
ATOM 1947 C C . SER A 1 241 ? 20.485 13.884 -15.691 1.00 65.00 241 SER A C 1
ATOM 1949 O O . SER A 1 241 ? 20.238 13.975 -14.495 1.00 65.00 241 SER A O 1
ATOM 1951 N N . LYS A 1 242 ? 21.244 12.893 -16.172 1.00 60.91 242 LYS A N 1
ATOM 1952 C CA . LYS A 1 242 ? 21.836 11.848 -15.315 1.00 60.91 242 LYS A CA 1
ATOM 1953 C C . LYS A 1 242 ? 22.873 12.385 -14.308 1.00 60.91 242 LYS A C 1
ATOM 1955 O O . LYS A 1 242 ? 23.250 11.656 -13.403 1.00 60.91 242 LYS A O 1
ATOM 1960 N N . ARG A 1 243 ? 23.372 13.620 -14.486 1.00 51.56 243 ARG A N 1
ATOM 1961 C CA . ARG A 1 243 ? 24.439 14.238 -13.665 1.00 51.56 243 ARG A CA 1
ATOM 1962 C C . ARG A 1 243 ? 23.930 15.295 -12.682 1.00 51.56 243 ARG A C 1
ATOM 1964 O O . ARG A 1 243 ? 24.590 15.558 -11.686 1.00 51.56 243 ARG A O 1
ATOM 1971 N N . HIS A 1 244 ? 22.766 15.875 -12.957 1.00 39.47 244 HIS A N 1
ATOM 1972 C CA . HIS A 1 244 ? 22.100 16.863 -12.118 1.00 39.47 244 HIS A CA 1
ATOM 1973 C C . HIS A 1 244 ? 20.652 16.401 -11.918 1.00 39.47 244 HIS A C 1
ATOM 1975 O O . HIS A 1 244 ? 19.873 16.409 -12.873 1.00 39.47 244 HIS A O 1
ATOM 1981 N N . CYS A 1 245 ? 20.322 15.988 -10.690 1.00 40.25 245 CYS A N 1
ATOM 1982 C CA . CYS A 1 245 ? 18.959 15.721 -10.206 1.00 40.25 245 CYS A CA 1
ATOM 1983 C C . CYS A 1 245 ? 18.274 14.404 -10.633 1.00 40.25 245 CYS A C 1
ATOM 1985 O O . CYS A 1 245 ? 17.071 14.266 -10.429 1.00 40.25 245 CYS A O 1
ATOM 1987 N N . ALA A 1 246 ? 18.984 13.416 -11.194 1.00 57.06 246 ALA A N 1
ATOM 1988 C CA . ALA A 1 246 ? 18.399 12.088 -11.415 1.00 57.06 246 ALA A CA 1
ATOM 1989 C C . ALA A 1 246 ? 18.417 11.256 -10.119 1.00 57.06 246 ALA A C 1
ATOM 1991 O O . ALA A 1 246 ? 19.372 10.528 -9.856 1.00 57.06 246 ALA A O 1
ATOM 1992 N N . THR A 1 247 ? 17.355 11.373 -9.324 1.00 69.12 247 THR A N 1
ATOM 1993 C CA . THR A 1 247 ? 17.103 10.545 -8.135 1.00 69.12 247 THR A CA 1
ATOM 1994 C C . THR A 1 247 ? 16.954 9.072 -8.535 1.00 69.12 247 THR A C 1
ATOM 1996 O O . THR A 1 247 ? 16.265 8.753 -9.515 1.00 69.12 247 THR A O 1
ATOM 1999 N N . SER A 1 248 ? 17.620 8.166 -7.810 1.00 82.50 248 SER A N 1
ATOM 2000 C CA . SER A 1 248 ? 17.434 6.725 -8.000 1.00 82.50 248 SER A CA 1
ATOM 2001 C C . SER A 1 248 ? 16.028 6.329 -7.555 1.00 82.50 248 SER A C 1
ATOM 2003 O O . SER A 1 248 ? 15.499 6.884 -6.596 1.00 82.50 248 SER A O 1
ATOM 2005 N N . VAL A 1 249 ? 15.433 5.323 -8.195 1.00 86.62 249 VAL A N 1
ATOM 2006 C CA . VAL A 1 249 ? 14.171 4.715 -7.737 1.00 86.62 249 VAL A CA 1
ATOM 2007 C C . VAL A 1 249 ? 14.251 4.321 -6.254 1.00 86.62 249 VAL A C 1
ATOM 2009 O O . VAL A 1 249 ? 13.344 4.625 -5.487 1.00 86.62 249 VAL A O 1
ATOM 2012 N N . CYS A 1 250 ? 15.381 3.753 -5.821 1.00 87.06 250 CYS A N 1
ATOM 2013 C CA . CYS A 1 250 ? 15.605 3.361 -4.426 1.00 87.06 250 CYS A CA 1
ATOM 2014 C C . CYS A 1 250 ? 15.695 4.550 -3.452 1.00 87.06 250 CYS A C 1
ATOM 2016 O O . CYS A 1 250 ? 15.626 4.354 -2.242 1.00 87.06 250 CYS A O 1
ATOM 2018 N N . ASP A 1 251 ? 15.905 5.775 -3.933 1.00 90.56 251 ASP A N 1
ATOM 2019 C CA . ASP A 1 251 ? 15.909 6.948 -3.058 1.00 90.56 251 ASP A CA 1
ATOM 2020 C C . ASP A 1 251 ? 14.476 7.402 -2.743 1.00 90.56 251 ASP A C 1
ATOM 2022 O O . ASP A 1 251 ? 14.226 7.826 -1.620 1.00 90.56 251 ASP A O 1
ATOM 2026 N N . TYR A 1 252 ? 13.511 7.202 -3.652 1.00 93.12 252 TYR A N 1
ATOM 2027 C CA . TYR A 1 252 ? 12.086 7.422 -3.360 1.00 93.12 252 TYR A CA 1
ATOM 2028 C C . TYR A 1 252 ? 11.561 6.456 -2.285 1.00 93.12 252 TYR A C 1
ATOM 2030 O O . TYR A 1 252 ? 10.811 6.864 -1.400 1.00 93.12 252 TYR A O 1
ATOM 2038 N N . GLU A 1 253 ? 12.024 5.201 -2.293 1.00 92.94 253 GLU A N 1
ATOM 2039 C CA . GLU A 1 253 ? 11.774 4.244 -1.203 1.00 92.94 253 GLU A CA 1
ATOM 2040 C C . GLU A 1 2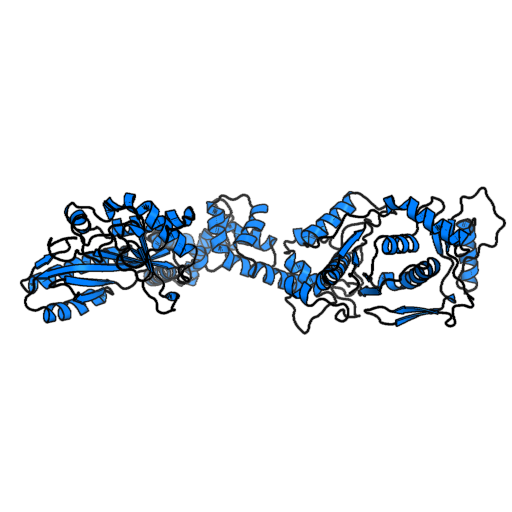53 ? 12.277 4.794 0.143 1.00 92.94 253 GLU A C 1
ATOM 2042 O O . GLU A 1 253 ? 11.558 4.786 1.148 1.00 92.94 253 GLU A O 1
ATOM 2047 N N . LYS A 1 254 ? 13.511 5.320 0.170 1.00 91.69 254 LYS A N 1
ATOM 2048 C CA . LYS A 1 254 ? 14.088 5.923 1.381 1.00 91.69 254 LYS A CA 1
ATOM 2049 C C . LYS A 1 254 ? 13.310 7.151 1.830 1.00 91.69 254 LYS A C 1
ATOM 2051 O O . LYS A 1 254 ? 13.178 7.320 3.034 1.00 91.69 254 LYS A O 1
ATOM 2056 N N . MET A 1 255 ? 12.776 7.940 0.893 1.00 93.62 255 MET A N 1
ATOM 2057 C CA . MET A 1 255 ? 11.887 9.084 1.141 1.00 93.62 255 MET A CA 1
ATOM 2058 C C . MET A 1 255 ? 10.509 8.676 1.694 1.00 93.62 255 MET A C 1
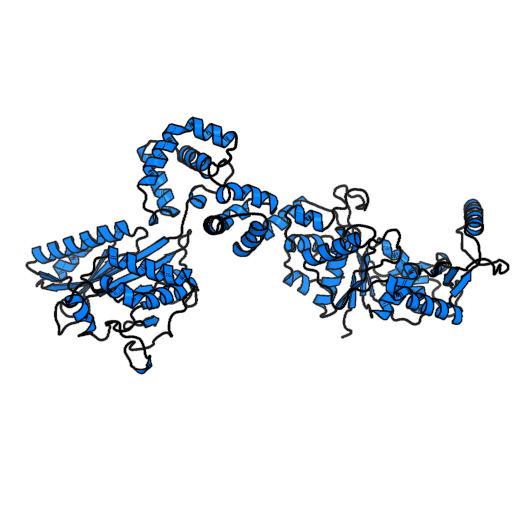ATOM 2060 O O . MET A 1 255 ? 9.712 9.539 2.045 1.00 93.62 255 MET A O 1
ATOM 2064 N N . GLY A 1 256 ? 10.215 7.376 1.804 1.00 95.75 256 GLY A N 1
ATOM 2065 C CA . GLY A 1 256 ? 8.957 6.882 2.358 1.00 95.75 256 GLY A CA 1
ATOM 2066 C C . GLY A 1 256 ? 7.789 6.933 1.374 1.00 95.75 256 GLY A C 1
ATOM 2067 O O . GLY A 1 256 ? 6.638 7.009 1.808 1.00 95.75 256 GLY A O 1
ATOM 2068 N N . ILE A 1 257 ? 8.078 6.910 0.073 1.00 97.50 257 ILE A N 1
ATOM 2069 C CA . ILE A 1 257 ? 7.067 6.734 -0.969 1.00 97.50 257 ILE A CA 1
ATOM 2070 C C . ILE A 1 257 ? 6.657 5.258 -1.026 1.00 97.50 257 ILE A C 1
ATOM 2072 O O . ILE A 1 257 ? 7.506 4.371 -0.922 1.00 97.50 257 ILE A O 1
ATOM 2076 N N . LEU A 1 258 ? 5.360 4.992 -1.172 1.00 97.12 258 LEU A N 1
ATOM 2077 C CA . LEU A 1 258 ? 4.819 3.658 -1.407 1.00 97.12 258 LEU A CA 1
ATOM 2078 C C . LEU A 1 258 ? 5.020 3.248 -2.873 1.00 97.12 258 LEU A C 1
ATOM 2080 O O . LEU A 1 258 ? 4.888 4.089 -3.769 1.00 97.12 258 LEU A O 1
ATOM 2084 N N . PRO A 1 259 ? 5.328 1.972 -3.152 1.00 96.56 259 PRO A N 1
ATOM 2085 C CA . PRO A 1 259 ? 5.578 1.527 -4.516 1.00 96.56 259 PRO A CA 1
ATOM 2086 C C . PRO A 1 259 ? 4.340 1.665 -5.420 1.00 96.56 259 PRO A C 1
ATOM 2088 O O . PRO A 1 259 ? 4.496 2.036 -6.582 1.00 96.56 259 PRO A O 1
ATOM 2091 N N . GLU A 1 260 ? 3.125 1.495 -4.888 1.00 96.88 260 GLU A N 1
ATOM 2092 C CA . GLU A 1 260 ? 1.849 1.731 -5.588 1.00 96.88 260 GLU A CA 1
ATOM 2093 C C . GLU A 1 260 ? 1.729 3.198 -6.031 1.00 96.88 260 GLU A C 1
ATOM 2095 O O . GLU A 1 260 ? 1.478 3.500 -7.199 1.00 96.88 260 GLU A O 1
ATOM 2100 N N . ALA A 1 261 ? 2.002 4.131 -5.111 1.00 97.56 261 ALA A N 1
ATOM 2101 C CA . ALA A 1 261 ? 1.986 5.561 -5.402 1.00 97.56 261 ALA A CA 1
ATOM 2102 C C . ALA A 1 261 ? 3.026 5.928 -6.463 1.00 97.56 261 ALA A C 1
ATOM 2104 O O . ALA A 1 261 ? 2.754 6.727 -7.363 1.00 97.56 261 ALA A O 1
ATOM 2105 N N . MET A 1 262 ? 4.211 5.314 -6.390 1.00 97.31 262 MET A N 1
ATOM 2106 C CA . MET A 1 262 ? 5.260 5.526 -7.376 1.00 97.31 262 MET A CA 1
ATOM 2107 C C . MET A 1 262 ? 4.858 4.990 -8.754 1.00 97.31 262 MET A C 1
ATOM 2109 O O . MET A 1 262 ? 5.075 5.685 -9.746 1.00 97.31 262 MET A O 1
ATOM 2113 N N . ARG A 1 263 ? 4.248 3.800 -8.845 1.00 97.81 263 ARG A N 1
ATOM 2114 C CA . ARG A 1 263 ? 3.733 3.251 -10.112 1.00 97.81 263 ARG A CA 1
ATOM 2115 C C . ARG A 1 263 ? 2.665 4.159 -10.720 1.00 97.81 263 ARG A C 1
ATOM 2117 O O . ARG A 1 263 ? 2.803 4.536 -11.883 1.00 97.81 263 ARG A O 1
ATOM 2124 N N . ASN A 1 264 ? 1.679 4.601 -9.938 1.00 97.94 264 ASN A N 1
ATOM 2125 C CA . ASN A 1 264 ? 0.654 5.544 -10.398 1.00 97.94 264 ASN A CA 1
ATOM 2126 C C . ASN A 1 264 ? 1.279 6.867 -10.875 1.00 97.94 264 ASN A C 1
ATOM 2128 O O . ASN A 1 264 ? 0.898 7.390 -11.926 1.00 97.94 264 ASN A O 1
ATOM 2132 N N . TYR A 1 265 ? 2.251 7.412 -10.141 1.00 96.94 265 TYR A N 1
ATOM 2133 C CA . TYR A 1 265 ? 2.927 8.646 -10.534 1.00 96.94 265 TYR A CA 1
ATOM 2134 C C . TYR A 1 265 ? 3.715 8.473 -11.840 1.00 96.94 265 TYR A C 1
ATOM 2136 O O . TYR A 1 265 ? 3.566 9.275 -12.761 1.00 96.94 265 TYR A O 1
ATOM 2144 N N . LEU A 1 266 ? 4.501 7.396 -11.964 1.00 96.12 266 LEU A N 1
ATOM 2145 C CA . LEU A 1 266 ? 5.230 7.051 -13.189 1.00 96.12 266 LEU A CA 1
ATOM 2146 C C . LEU A 1 266 ? 4.290 6.870 -14.381 1.00 96.12 266 LEU A C 1
ATOM 2148 O O . LEU A 1 266 ? 4.612 7.338 -15.473 1.00 96.12 266 LEU A O 1
ATOM 2152 N N . LEU A 1 267 ? 3.141 6.226 -14.168 1.00 96.88 267 LEU A N 1
ATOM 2153 C CA . LEU A 1 267 ? 2.105 6.057 -15.178 1.00 96.88 267 LEU A CA 1
ATOM 2154 C C . LEU A 1 267 ? 1.632 7.418 -15.698 1.00 96.88 267 LEU A C 1
ATOM 2156 O O . LEU A 1 267 ? 1.687 7.683 -16.897 1.00 96.88 267 LEU A O 1
ATOM 2160 N N . ARG A 1 268 ? 1.276 8.329 -14.787 1.00 95.56 268 ARG A N 1
ATOM 2161 C CA . ARG A 1 268 ? 0.792 9.673 -15.136 1.00 95.56 268 ARG A CA 1
ATOM 2162 C C . ARG A 1 268 ? 1.857 10.589 -15.749 1.00 95.56 268 ARG A C 1
ATOM 2164 O O . ARG A 1 268 ? 1.505 11.636 -16.295 1.00 95.56 268 ARG A O 1
ATOM 2171 N N . LEU A 1 269 ? 3.138 10.210 -15.743 1.00 93.69 269 LEU A N 1
ATOM 2172 C CA . LEU A 1 269 ? 4.212 10.931 -16.439 1.00 93.69 269 LEU A CA 1
ATOM 2173 C C . LEU A 1 269 ? 4.232 10.631 -17.946 1.00 93.69 269 LEU A C 1
ATOM 2175 O O . LEU A 1 269 ? 5.203 10.091 -18.485 1.00 93.69 269 LEU A O 1
ATOM 2179 N N . GLY A 1 270 ? 3.182 11.056 -18.644 1.00 91.38 270 GLY A N 1
ATOM 2180 C CA . GLY A 1 270 ? 3.083 11.007 -20.105 1.00 91.38 270 GLY A CA 1
ATOM 2181 C C . GLY A 1 270 ? 1.977 10.103 -20.641 1.00 91.38 270 GLY A C 1
ATOM 2182 O O . GLY A 1 270 ? 1.770 10.104 -21.848 1.00 91.38 270 GLY A O 1
ATOM 2183 N N . TRP A 1 271 ? 1.261 9.379 -19.780 1.00 96.25 271 TRP A N 1
ATOM 2184 C CA . TRP A 1 271 ? 0.053 8.633 -20.133 1.00 96.25 271 TRP A CA 1
ATOM 2185 C C . TRP A 1 271 ? -1.153 9.176 -19.352 1.00 96.25 271 TRP A C 1
ATOM 2187 O O . TRP A 1 271 ? -1.018 9.634 -18.211 1.00 96.25 271 TRP A O 1
ATOM 2197 N N . SER A 1 272 ? -2.326 9.158 -19.978 1.00 92.31 272 SER A N 1
ATOM 2198 C CA . SER A 1 272 ? -3.578 9.646 -19.392 1.00 92.31 272 SER A CA 1
ATOM 2199 C C . SER A 1 272 ? -4.762 8.789 -19.820 1.00 92.31 272 SER A C 1
ATOM 2201 O O . SER A 1 272 ? -4.852 8.403 -20.984 1.00 92.31 272 SER A O 1
ATOM 2203 N N . HIS A 1 273 ? -5.703 8.593 -18.904 1.00 92.00 273 HIS A N 1
ATOM 2204 C CA . HIS A 1 273 ? -7.035 8.071 -19.174 1.00 92.00 273 HIS A CA 1
ATOM 2205 C C . HIS A 1 273 ? -8.037 9.094 -18.644 1.00 92.00 273 HIS A C 1
ATOM 2207 O O . HIS A 1 273 ? -8.068 9.350 -17.441 1.00 92.00 273 HIS A O 1
ATOM 2213 N N . ASP A 1 274 ? -8.748 9.759 -19.554 1.00 88.12 274 ASP A N 1
ATOM 2214 C CA . ASP A 1 274 ? -9.634 10.884 -19.252 1.00 88.12 274 ASP A CA 1
ATOM 2215 C C . ASP A 1 274 ? -9.006 11.886 -18.262 1.00 88.12 274 ASP A C 1
ATOM 2217 O O . ASP A 1 274 ? -7.970 12.487 -18.560 1.00 88.12 274 ASP A O 1
ATOM 2221 N N . ASN A 1 275 ? -9.611 12.055 -17.082 1.00 88.00 275 ASN A N 1
ATOM 2222 C CA . ASN A 1 275 ? -9.146 12.959 -16.027 1.00 88.00 275 ASN A CA 1
ATOM 2223 C C . ASN A 1 275 ? -8.671 12.214 -14.760 1.00 88.00 275 ASN A C 1
ATOM 2225 O O . ASN A 1 275 ? -8.480 12.844 -13.718 1.00 88.00 275 ASN A O 1
ATOM 2229 N N . ASP A 1 276 ? -8.459 10.896 -14.825 1.00 90.81 276 ASP A N 1
ATOM 2230 C CA . ASP A 1 276 ? -8.255 10.049 -13.641 1.00 90.81 276 ASP A CA 1
ATOM 2231 C C . ASP A 1 276 ? -6.838 10.129 -13.082 1.00 90.81 276 ASP A C 1
ATOM 2233 O O . ASP A 1 276 ? -5.908 9.524 -13.610 1.00 90.81 276 ASP A O 1
ATOM 2237 N N . GLU A 1 277 ? -6.633 10.870 -11.995 1.00 92.25 277 GLU A N 1
ATOM 2238 C CA . GLU A 1 277 ? -5.310 11.028 -11.366 1.00 92.25 277 GLU A CA 1
ATOM 2239 C C . GLU A 1 277 ? -4.872 9.830 -10.519 1.00 92.25 277 GLU A C 1
ATOM 2241 O O . GLU A 1 277 ? -3.678 9.528 -10.436 1.00 92.25 277 GLU A O 1
ATOM 2246 N N . ILE A 1 278 ? -5.837 9.135 -9.925 1.00 96.31 278 ILE A N 1
ATOM 2247 C CA . ILE A 1 278 ? -5.620 7.965 -9.078 1.00 96.31 278 ILE A CA 1
ATOM 2248 C C . ILE A 1 278 ? -6.016 6.733 -9.879 1.00 96.31 278 ILE A C 1
ATOM 2250 O O . ILE A 1 278 ? -7.176 6.591 -10.253 1.00 96.31 278 ILE A O 1
ATOM 2254 N N . ILE A 1 279 ? -5.046 5.862 -10.137 1.00 95.69 279 ILE A N 1
ATOM 2255 C CA . ILE A 1 279 ? -5.211 4.668 -10.963 1.00 95.69 279 ILE A CA 1
ATOM 2256 C C . ILE A 1 279 ? -4.512 3.521 -10.247 1.00 95.69 279 ILE A C 1
ATOM 2258 O O . ILE A 1 279 ? -3.293 3.579 -10.066 1.00 95.69 279 ILE A O 1
ATOM 2262 N N . SER A 1 280 ? -5.282 2.515 -9.825 1.00 94.81 280 SER A N 1
ATOM 2263 C CA . SER A 1 280 ? -4.739 1.320 -9.173 1.00 94.81 280 SER A CA 1
ATOM 2264 C C . SER A 1 280 ? -3.926 0.471 -10.152 1.00 94.81 280 SER A C 1
ATOM 2266 O O . SER A 1 280 ? -3.998 0.659 -11.368 1.00 94.81 280 SER A O 1
ATOM 2268 N N . ASP A 1 281 ? -3.164 -0.496 -9.644 1.00 93.44 281 ASP A N 1
ATOM 2269 C CA . ASP A 1 281 ? -2.391 -1.393 -10.507 1.00 93.44 281 ASP A CA 1
ATOM 2270 C C . ASP A 1 281 ? -3.290 -2.257 -11.393 1.00 93.44 281 ASP A C 1
ATOM 2272 O O . ASP A 1 281 ? -2.978 -2.470 -12.564 1.00 93.44 281 ASP A O 1
ATOM 2276 N N . GLU A 1 282 ? -4.430 -2.710 -10.868 1.00 95.06 282 GLU A N 1
ATOM 2277 C CA . GLU A 1 282 ? -5.424 -3.475 -11.622 1.00 95.06 282 GLU A CA 1
ATOM 2278 C C . GLU A 1 282 ? -5.992 -2.637 -12.770 1.00 95.06 282 GLU A C 1
ATOM 2280 O O . GLU A 1 282 ? -6.023 -3.094 -13.912 1.00 95.06 282 GLU A O 1
ATOM 2285 N N . GLN A 1 283 ? -6.362 -1.382 -12.490 1.00 96.00 283 GLN A N 1
ATOM 2286 C CA . GLN A 1 283 ? -6.845 -0.452 -13.511 1.00 96.00 283 GLN A CA 1
ATOM 2287 C C . GLN A 1 283 ? -5.756 -0.133 -14.538 1.00 96.00 283 GLN A C 1
ATOM 2289 O O . GLN A 1 283 ? -6.024 -0.099 -15.735 1.00 96.00 283 GLN A O 1
ATOM 2294 N N . ALA A 1 284 ? -4.513 0.079 -14.098 1.00 96.44 284 ALA A N 1
ATOM 2295 C CA . ALA A 1 284 ? -3.396 0.326 -15.000 1.00 96.44 284 ALA A CA 1
ATOM 2296 C C . ALA A 1 284 ? -3.176 -0.864 -15.945 1.00 96.44 284 ALA A C 1
ATOM 2298 O O . ALA A 1 284 ? -2.995 -0.665 -17.143 1.00 96.44 284 ALA A O 1
ATOM 2299 N N . LEU A 1 285 ? -3.227 -2.096 -15.435 1.00 95.69 285 LEU A N 1
ATOM 2300 C CA . LEU A 1 285 ? -3.108 -3.314 -16.239 1.00 95.69 285 LEU A CA 1
ATOM 2301 C C . LEU A 1 285 ? -4.263 -3.476 -17.235 1.00 95.69 285 LEU A C 1
ATOM 2303 O O . LEU A 1 285 ? -4.044 -3.930 -18.356 1.00 95.69 285 LEU A O 1
ATOM 2307 N N . GLU A 1 286 ? -5.479 -3.098 -16.850 1.00 95.25 286 GLU A N 1
ATOM 2308 C CA . GLU A 1 286 ? -6.658 -3.191 -17.711 1.00 95.25 286 GLU A CA 1
ATOM 2309 C C . GLU A 1 286 ? -6.711 -2.088 -18.778 1.00 95.25 286 GLU A C 1
ATOM 2311 O O . GLU A 1 286 ? -7.164 -2.341 -19.888 1.00 95.25 286 GLU A O 1
ATOM 2316 N N . LEU A 1 287 ? -6.239 -0.876 -18.485 1.00 95.81 287 LEU A N 1
ATOM 2317 C CA . LEU A 1 287 ? -6.456 0.291 -19.350 1.00 95.81 287 LEU A CA 1
ATOM 2318 C C . LEU A 1 287 ? -5.240 0.666 -20.211 1.00 95.81 287 LEU A C 1
ATOM 2320 O O . LEU A 1 287 ? -5.378 1.428 -21.178 1.00 95.81 287 LEU A O 1
ATOM 2324 N N . PHE A 1 288 ? -4.039 0.193 -19.862 1.00 97.06 288 PHE A N 1
ATOM 2325 C CA . PHE A 1 288 ? -2.810 0.668 -20.493 1.00 97.06 288 PHE A CA 1
ATOM 2326 C C . PHE A 1 288 ? -2.737 0.347 -21.989 1.00 97.06 288 PHE A C 1
ATOM 2328 O O . PHE A 1 288 ? -2.822 -0.797 -22.427 1.00 97.06 288 PHE A O 1
ATOM 2335 N N . ASN A 1 289 ? -2.457 1.381 -22.778 1.00 95.44 289 ASN A N 1
ATOM 2336 C CA . ASN A 1 289 ? -2.266 1.309 -24.220 1.00 95.44 289 ASN A CA 1
ATOM 2337 C C . ASN A 1 289 ? -1.237 2.364 -24.674 1.00 95.44 289 ASN A C 1
ATOM 2339 O O . ASN A 1 289 ? -0.928 3.302 -23.935 1.00 95.44 289 ASN A O 1
ATOM 2343 N N . LEU A 1 290 ? -0.695 2.208 -25.887 1.00 96.19 290 LEU A N 1
ATOM 2344 C CA . LEU A 1 290 ? 0.326 3.118 -26.427 1.00 96.19 290 LEU A CA 1
ATOM 2345 C C . LEU A 1 290 ? -0.256 4.424 -26.988 1.00 96.19 290 LEU A C 1
ATOM 2347 O O . LEU A 1 290 ? 0.441 5.437 -26.975 1.00 96.19 290 LEU A O 1
ATOM 2351 N N . ASP A 1 291 ? -1.508 4.414 -27.448 1.00 93.06 291 ASP A N 1
ATOM 2352 C CA . ASP A 1 291 ? -2.152 5.555 -28.117 1.00 93.06 291 ASP A CA 1
ATOM 2353 C C . ASP A 1 291 ? -2.444 6.709 -27.145 1.00 93.06 291 ASP A C 1
ATOM 2355 O O . ASP A 1 291 ? -2.397 7.882 -27.513 1.00 93.06 291 ASP A O 1
ATOM 2359 N N . SER A 1 292 ? -2.680 6.377 -25.877 1.00 94.69 292 SER A N 1
ATOM 2360 C CA . SER A 1 292 ? -2.881 7.317 -24.772 1.00 94.69 292 SER A CA 1
ATOM 2361 C C . SER A 1 292 ? -1.574 7.924 -24.233 1.00 94.69 292 SER A C 1
ATOM 2363 O O . SER A 1 292 ? -1.608 8.690 -23.266 1.00 94.69 292 SER A O 1
ATOM 2365 N N . ILE A 1 293 ? -0.413 7.612 -24.827 1.00 95.88 293 ILE A N 1
ATOM 2366 C CA . ILE A 1 293 ? 0.858 8.266 -24.488 1.00 95.88 293 ILE A CA 1
ATOM 2367 C C . ILE A 1 293 ? 0.964 9.592 -25.254 1.00 95.88 293 ILE A C 1
ATOM 2369 O O . ILE A 1 293 ? 1.079 9.630 -26.480 1.00 95.88 293 ILE A O 1
ATOM 2373 N N . GLY A 1 294 ? 0.978 10.704 -24.520 1.00 92.88 294 GLY A N 1
ATOM 2374 C CA . GLY A 1 294 ? 1.155 12.038 -25.090 1.00 92.88 294 GLY A CA 1
ATOM 2375 C C . GLY A 1 294 ? 2.534 12.218 -25.733 1.00 92.88 294 GLY A C 1
ATOM 2376 O O . GLY A 1 294 ? 3.494 11.554 -25.362 1.00 92.88 294 GLY A O 1
ATOM 2377 N N . ARG A 1 295 ? 2.656 13.151 -26.689 1.00 93.06 295 ARG A N 1
ATOM 2378 C CA . ARG A 1 295 ? 3.924 13.449 -27.402 1.00 93.06 295 ARG A CA 1
ATOM 2379 C C . ARG A 1 295 ? 4.806 14.487 -26.702 1.00 93.06 295 ARG A C 1
ATOM 2381 O O . ARG A 1 295 ? 5.994 14.598 -27.020 1.00 93.06 295 ARG A O 1
ATOM 2388 N N . SER A 1 296 ? 4.225 15.259 -25.787 1.00 90.25 296 SER A N 1
ATOM 2389 C CA . SER A 1 296 ? 4.916 16.311 -25.040 1.00 90.25 296 SER A CA 1
ATOM 2390 C C . SER A 1 296 ? 5.768 15.722 -23.911 1.00 90.25 296 SER A C 1
ATOM 2392 O O . SER A 1 296 ? 5.370 14.724 -23.308 1.00 90.25 296 SER A O 1
ATOM 2394 N N . PRO A 1 297 ? 6.925 16.326 -23.583 1.00 88.31 297 PRO A N 1
ATOM 2395 C CA . PRO A 1 297 ? 7.694 15.935 -22.408 1.00 88.31 297 PRO A CA 1
ATOM 2396 C C . PRO A 1 297 ? 6.868 16.061 -21.124 1.00 88.31 297 PRO A C 1
ATOM 2398 O O . PRO A 1 297 ? 6.161 17.049 -20.933 1.00 88.31 297 PRO A O 1
ATOM 2401 N N . ALA A 1 298 ? 6.990 15.079 -20.231 1.00 90.31 298 ALA A N 1
ATOM 2402 C CA . ALA A 1 298 ? 6.349 15.123 -18.919 1.00 90.31 298 ALA A CA 1
ATOM 2403 C C . ALA A 1 298 ? 7.258 15.849 -17.920 1.00 90.31 298 ALA A C 1
ATOM 2405 O O . ALA A 1 298 ? 8.440 15.518 -17.818 1.00 90.31 298 ALA A O 1
ATOM 2406 N N . GLN A 1 299 ? 6.724 16.819 -17.182 1.00 91.06 299 GLN A N 1
ATOM 2407 C CA . GLN A 1 299 ? 7.455 17.541 -16.139 1.00 91.06 299 GLN A CA 1
ATOM 2408 C C . GLN A 1 299 ? 7.283 16.838 -14.789 1.00 91.06 299 GLN A C 1
ATOM 2410 O O . GLN A 1 299 ? 6.186 16.388 -14.464 1.00 91.06 299 GLN A O 1
ATOM 2415 N N . LEU A 1 300 ? 8.362 16.735 -14.010 1.00 90.19 300 LEU A N 1
ATOM 2416 C CA . LEU A 1 300 ? 8.274 16.263 -12.628 1.00 90.19 300 LEU A CA 1
ATOM 2417 C C . LEU A 1 300 ? 7.553 17.284 -11.745 1.00 90.19 300 LEU A C 1
ATOM 2419 O O . LEU A 1 300 ? 7.856 18.473 -11.808 1.00 90.19 300 LEU A O 1
ATOM 2423 N N . ASP A 1 301 ? 6.664 16.784 -10.892 1.00 91.00 301 ASP A N 1
ATOM 2424 C CA . ASP A 1 301 ? 5.948 17.538 -9.868 1.00 91.00 301 ASP A CA 1
ATOM 2425 C C . ASP A 1 301 ? 5.942 16.721 -8.566 1.00 91.00 301 ASP A C 1
ATOM 2427 O O . ASP A 1 301 ? 5.199 15.744 -8.417 1.00 91.00 301 ASP A O 1
ATOM 2431 N N . PHE A 1 302 ? 6.801 17.103 -7.617 1.00 90.50 302 PHE A N 1
ATOM 2432 C CA . PHE A 1 302 ? 6.898 16.398 -6.338 1.00 90.50 302 PHE A CA 1
ATOM 2433 C C . PHE A 1 302 ? 5.672 16.611 -5.450 1.00 90.50 302 PHE A C 1
ATOM 2435 O O . PHE A 1 302 ? 5.328 15.702 -4.703 1.00 90.50 302 PHE A O 1
ATOM 2442 N N . LYS A 1 303 ? 4.958 17.738 -5.572 1.00 92.88 303 LYS A N 1
ATOM 2443 C CA . LYS A 1 303 ? 3.718 17.962 -4.810 1.00 92.88 303 LYS A CA 1
ATOM 2444 C C . LYS A 1 303 ? 2.634 16.993 -5.257 1.00 92.88 303 LYS A C 1
ATOM 2446 O O . LYS A 1 303 ? 1.887 16.468 -4.436 1.00 92.88 303 LYS A O 1
ATOM 2451 N N . LYS A 1 304 ? 2.570 16.717 -6.561 1.00 93.56 304 LYS A N 1
ATOM 2452 C CA . LYS A 1 304 ? 1.671 15.697 -7.108 1.00 93.56 304 LYS A CA 1
ATOM 2453 C C . LYS A 1 304 ? 2.039 14.296 -6.620 1.00 93.56 304 LYS A C 1
ATOM 2455 O O . LYS A 1 304 ? 1.146 13.533 -6.258 1.00 93.56 304 LYS A O 1
ATOM 2460 N N . LEU A 1 305 ? 3.333 13.968 -6.564 1.00 95.25 305 LEU A N 1
ATOM 2461 C CA . LEU A 1 305 ? 3.799 12.705 -5.984 1.00 95.25 305 LEU A CA 1
ATOM 2462 C C . LEU A 1 305 ? 3.435 12.591 -4.495 1.00 95.25 305 LEU A C 1
ATOM 2464 O O . LEU A 1 305 ? 2.932 11.552 -4.083 1.00 95.25 305 LEU A O 1
ATOM 2468 N N . GLU A 1 306 ? 3.642 13.643 -3.702 1.00 95.50 306 GLU A N 1
ATOM 2469 C CA . GLU A 1 306 ? 3.260 13.682 -2.283 1.00 95.50 306 GLU A CA 1
ATOM 2470 C C . GLU A 1 306 ? 1.750 13.509 -2.098 1.00 95.50 306 GLU A C 1
ATOM 2472 O O . GLU A 1 306 ? 1.326 12.717 -1.260 1.00 95.50 306 GLU A O 1
ATOM 2477 N N . HIS A 1 307 ? 0.935 14.179 -2.918 1.00 95.88 307 HIS A N 1
ATOM 2478 C CA . HIS A 1 307 ? -0.519 14.042 -2.878 1.00 95.88 307 HIS A CA 1
ATOM 2479 C C . HIS A 1 307 ? -0.975 12.609 -3.184 1.00 95.88 307 HIS A C 1
ATOM 2481 O O . HIS A 1 307 ? -1.790 12.046 -2.449 1.00 95.88 307 HIS A O 1
ATOM 2487 N N . LEU A 1 308 ? -0.419 11.993 -4.234 1.00 96.50 308 LEU A N 1
ATOM 2488 C CA . LEU A 1 308 ? -0.681 10.589 -4.546 1.00 96.50 308 LEU A CA 1
ATOM 2489 C C . LEU A 1 308 ? -0.227 9.687 -3.398 1.00 96.50 308 LEU A C 1
ATOM 2491 O O . LEU A 1 308 ? -0.981 8.829 -2.952 1.00 96.50 308 LEU A O 1
ATOM 2495 N N . ASN A 1 309 ? 0.972 9.900 -2.865 1.00 97.81 309 ASN A N 1
ATOM 2496 C CA . ASN A 1 309 ? 1.498 9.072 -1.790 1.00 97.81 309 ASN A CA 1
ATOM 2497 C C . ASN A 1 309 ? 0.664 9.172 -0.507 1.00 97.81 309 ASN A C 1
ATOM 2499 O O . ASN A 1 309 ? 0.386 8.147 0.111 1.00 97.81 309 ASN A O 1
ATOM 2503 N N . ASN A 1 310 ? 0.189 10.368 -0.149 1.00 97.12 310 ASN A N 1
ATOM 2504 C CA . ASN A 1 310 ? -0.776 10.558 0.932 1.00 97.12 310 ASN A CA 1
ATOM 2505 C C . ASN A 1 310 ? -2.065 9.763 0.683 1.00 97.12 310 ASN A C 1
ATOM 2507 O O . ASN A 1 310 ? -2.547 9.081 1.590 1.00 97.12 310 ASN A O 1
ATOM 2511 N N . TYR A 1 311 ? -2.605 9.811 -0.542 1.00 97.19 311 TYR A N 1
ATOM 2512 C CA . TYR A 1 311 ? -3.785 9.029 -0.906 1.00 97.19 311 TYR A CA 1
ATOM 2513 C C . TYR A 1 311 ? -3.545 7.529 -0.702 1.00 97.19 311 TYR A C 1
ATOM 2515 O O . TYR A 1 311 ? -4.348 6.874 -0.035 1.00 97.19 311 TYR A O 1
ATOM 2523 N N . TYR A 1 312 ? -2.441 6.984 -1.214 1.00 97.50 312 TYR A N 1
ATOM 2524 C CA . TYR A 1 312 ? -2.132 5.564 -1.047 1.00 97.50 312 TYR A CA 1
ATOM 2525 C C . TYR A 1 312 ? -1.920 5.206 0.424 1.00 97.50 312 TYR A C 1
ATOM 2527 O O . TYR A 1 312 ? -2.582 4.296 0.909 1.00 97.50 312 TYR A O 1
ATOM 2535 N N . ILE A 1 313 ? -1.128 5.984 1.176 1.00 97.50 313 ILE A N 1
ATOM 2536 C CA . ILE A 1 313 ? -0.937 5.771 2.619 1.00 97.50 313 ILE A CA 1
ATOM 2537 C C . ILE A 1 313 ? -2.283 5.721 3.330 1.00 97.50 313 ILE A C 1
ATOM 2539 O O . ILE A 1 313 ? -2.516 4.805 4.107 1.00 97.50 313 ILE A O 1
ATOM 2543 N N . LYS A 1 314 ? -3.187 6.668 3.065 1.00 95.69 314 LYS A N 1
ATOM 2544 C CA . LYS A 1 314 ? -4.504 6.729 3.707 1.00 95.69 314 LYS A CA 1
ATOM 2545 C C . LYS A 1 314 ? -5.349 5.481 3.428 1.00 95.69 314 LYS A C 1
ATOM 2547 O O . LYS A 1 314 ? -5.997 4.991 4.358 1.00 95.69 314 LYS A O 1
ATOM 2552 N N . ASN A 1 315 ? -5.333 4.983 2.193 1.00 94.56 315 ASN A N 1
ATOM 2553 C CA . ASN A 1 315 ? -6.210 3.902 1.733 1.00 94.56 315 ASN A CA 1
ATOM 2554 C C . ASN A 1 315 ? -5.626 2.487 1.899 1.00 94.56 315 ASN A C 1
ATOM 2556 O O . ASN A 1 315 ? -6.397 1.532 1.912 1.00 94.56 315 ASN A O 1
ATOM 2560 N N . THR A 1 316 ? -4.313 2.322 2.086 1.00 94.00 316 THR A N 1
ATOM 2561 C CA . THR A 1 316 ? -3.710 1.029 2.465 1.00 94.00 316 THR A CA 1
ATOM 2562 C C . THR A 1 316 ? -4.261 0.553 3.814 1.00 94.00 316 THR A C 1
ATOM 2564 O O . THR A 1 316 ? -4.534 1.379 4.683 1.00 94.00 316 THR A O 1
ATOM 2567 N N . SER A 1 317 ? -4.421 -0.755 4.043 1.00 95.12 317 SER A N 1
ATOM 2568 C CA . SER A 1 317 ? -4.921 -1.267 5.331 1.00 95.12 317 SER A CA 1
ATOM 2569 C C . SER A 1 317 ? -4.018 -0.850 6.506 1.00 95.12 317 SER A C 1
ATOM 2571 O O . SER A 1 317 ? -2.824 -0.575 6.339 1.00 95.12 317 SER A O 1
ATOM 2573 N N . ASN A 1 318 ? -4.576 -0.760 7.716 1.00 93.19 318 ASN A N 1
ATOM 2574 C CA . ASN A 1 318 ? -3.765 -0.401 8.881 1.00 93.19 318 ASN A CA 1
ATOM 2575 C C . ASN A 1 318 ? -2.763 -1.515 9.218 1.00 93.19 318 ASN A C 1
ATOM 2577 O O . ASN A 1 318 ? -1.660 -1.221 9.667 1.00 93.19 318 ASN A O 1
ATOM 2581 N N . GLU A 1 319 ? -3.118 -2.772 8.966 1.00 92.88 319 GLU A N 1
ATOM 2582 C CA . GLU A 1 319 ? -2.274 -3.949 9.145 1.00 92.88 319 GLU A CA 1
ATOM 2583 C C . GLU A 1 319 ? -1.048 -3.916 8.227 1.00 92.88 319 GLU A C 1
ATOM 2585 O O . GLU A 1 319 ? 0.070 -4.154 8.695 1.00 92.88 319 GLU A O 1
ATOM 2590 N N . ASP A 1 320 ? -1.233 -3.564 6.953 1.00 92.19 320 ASP A N 1
ATOM 2591 C CA . ASP A 1 320 ? -0.139 -3.474 5.983 1.00 92.19 320 ASP A CA 1
ATOM 2592 C C . ASP A 1 320 ? 0.781 -2.292 6.298 1.00 92.19 320 ASP A C 1
ATOM 2594 O O . ASP A 1 320 ? 2.003 -2.452 6.349 1.00 92.19 320 ASP A O 1
ATOM 2598 N N . ILE A 1 321 ? 0.213 -1.118 6.611 1.00 96.44 321 ILE A N 1
ATOM 2599 C CA . ILE A 1 321 ? 1.003 0.039 7.061 1.00 96.44 321 ILE A CA 1
ATOM 2600 C C . ILE A 1 321 ? 1.781 -0.307 8.329 1.00 96.44 321 ILE A C 1
ATOM 2602 O O . ILE A 1 321 ? 2.974 -0.020 8.417 1.00 96.44 321 ILE A O 1
ATOM 2606 N N . LEU A 1 322 ? 1.149 -0.964 9.302 1.00 94.38 322 LEU A N 1
ATOM 2607 C CA . LEU A 1 322 ? 1.821 -1.399 10.520 1.00 94.38 322 LEU A CA 1
ATOM 2608 C C . LEU A 1 322 ? 2.971 -2.356 10.209 1.00 94.38 322 LEU A C 1
ATOM 2610 O O . LEU A 1 322 ? 4.052 -2.188 10.768 1.00 94.38 322 LEU A O 1
ATOM 2614 N N . SER A 1 323 ? 2.766 -3.320 9.310 1.00 93.69 323 SER A N 1
ATOM 2615 C CA . SER A 1 323 ? 3.814 -4.239 8.858 1.00 93.69 323 SER A CA 1
ATOM 2616 C C . SER A 1 323 ? 5.023 -3.464 8.330 1.00 93.69 323 SER A C 1
ATOM 2618 O O . SER A 1 323 ? 6.133 -3.641 8.840 1.00 93.69 323 SER A O 1
ATOM 2620 N N . ILE A 1 324 ? 4.795 -2.505 7.424 1.00 94.00 324 ILE A N 1
ATOM 2621 C CA . ILE A 1 324 ? 5.839 -1.634 6.866 1.00 94.00 324 ILE A CA 1
ATOM 2622 C C . ILE A 1 324 ? 6.555 -0.851 7.973 1.00 94.00 324 ILE A C 1
ATOM 2624 O O . ILE A 1 324 ? 7.786 -0.867 8.037 1.00 94.00 324 ILE A O 1
ATOM 2628 N N . LEU A 1 325 ? 5.819 -0.198 8.876 1.00 94.56 325 LEU A N 1
ATOM 2629 C CA . LEU A 1 325 ? 6.409 0.587 9.965 1.00 94.56 325 LEU A CA 1
ATOM 2630 C C . LEU A 1 325 ? 7.225 -0.291 10.926 1.00 94.56 325 LEU A C 1
ATOM 2632 O O . LEU A 1 325 ? 8.312 0.106 11.341 1.00 94.56 325 LEU A O 1
ATOM 2636 N N . THR A 1 326 ? 6.761 -1.507 11.235 1.00 91.25 326 THR A N 1
ATOM 2637 C CA . THR A 1 326 ? 7.467 -2.437 12.137 1.00 91.25 326 THR A CA 1
ATOM 2638 C C . THR A 1 326 ? 8.781 -2.965 11.568 1.00 91.25 326 THR A C 1
ATOM 2640 O O . THR A 1 326 ? 9.643 -3.369 12.337 1.00 91.25 326 THR A O 1
ATOM 2643 N N . THR A 1 327 ? 9.013 -2.878 10.253 1.00 90.88 327 THR A N 1
ATOM 2644 C CA . THR A 1 327 ? 10.354 -3.149 9.695 1.00 90.88 327 THR A CA 1
ATOM 2645 C C . THR A 1 327 ? 11.396 -2.102 10.108 1.00 90.88 327 THR A C 1
ATOM 2647 O O . THR A 1 327 ? 12.595 -2.375 10.076 1.00 90.88 327 THR A O 1
ATOM 2650 N N . LYS A 1 328 ? 10.946 -0.902 10.504 1.00 89.69 328 LYS A N 1
ATOM 2651 C CA . LYS A 1 328 ? 11.780 0.248 10.888 1.00 89.69 328 LYS A CA 1
ATOM 2652 C C . LYS A 1 328 ? 11.705 0.578 12.384 1.00 89.69 328 LYS A C 1
ATOM 2654 O O . LYS A 1 328 ? 12.507 1.372 12.867 1.00 89.69 328 LYS A O 1
ATOM 2659 N N . LEU A 1 329 ? 10.761 -0.017 13.112 1.00 88.81 329 LEU A N 1
ATOM 2660 C CA . LEU A 1 329 ? 10.509 0.225 14.532 1.00 88.81 329 LEU A CA 1
ATOM 2661 C C . LEU A 1 329 ? 10.755 -1.042 15.352 1.00 88.81 329 LEU A C 1
ATOM 2663 O O . LEU A 1 329 ? 10.221 -2.101 15.039 1.00 88.81 329 LEU A O 1
ATOM 2667 N N . ASN A 1 330 ? 11.482 -0.916 16.461 1.00 86.50 330 ASN A N 1
ATOM 2668 C CA . ASN A 1 330 ? 11.633 -1.995 17.436 1.00 86.50 330 ASN A CA 1
ATOM 2669 C C . ASN A 1 330 ? 10.657 -1.781 18.605 1.00 86.50 330 ASN A C 1
ATOM 2671 O O . ASN A 1 330 ? 10.961 -1.040 19.541 1.00 86.50 330 ASN A O 1
ATOM 2675 N N . ILE A 1 331 ? 9.463 -2.377 18.526 1.00 85.31 331 ILE A N 1
ATOM 2676 C CA . ILE A 1 331 ? 8.374 -2.176 19.497 1.00 85.31 331 ILE A CA 1
ATOM 2677 C C . ILE A 1 331 ? 7.793 -3.499 19.999 1.00 85.31 331 ILE A C 1
ATOM 2679 O O . ILE A 1 331 ? 7.802 -4.506 19.298 1.00 85.31 331 ILE A O 1
ATOM 2683 N N . THR A 1 332 ? 7.253 -3.484 21.219 1.00 80.69 332 THR A N 1
ATOM 2684 C CA . THR A 1 332 ? 6.565 -4.636 21.822 1.00 80.69 332 THR A CA 1
ATOM 2685 C C . THR A 1 332 ? 5.186 -4.862 21.197 1.00 80.69 332 THR A C 1
ATOM 2687 O O . THR A 1 332 ? 4.576 -3.924 20.681 1.00 80.69 332 THR A O 1
ATOM 2690 N N . ASP A 1 333 ? 4.627 -6.069 21.336 1.00 74.75 333 ASP A N 1
ATOM 2691 C CA . ASP A 1 333 ? 3.271 -6.390 20.851 1.00 74.75 333 ASP A CA 1
ATOM 2692 C C . ASP A 1 333 ? 2.196 -5.465 21.435 1.00 74.75 333 ASP A C 1
ATOM 2694 O O . ASP A 1 333 ? 1.251 -5.065 20.756 1.00 74.75 333 ASP A O 1
ATOM 2698 N N . LYS A 1 334 ? 2.372 -5.050 22.695 1.00 72.38 334 LYS A N 1
ATOM 2699 C CA . LYS A 1 334 ? 1.482 -4.087 23.350 1.00 72.38 334 LYS A CA 1
ATOM 2700 C C . LYS A 1 334 ? 1.464 -2.746 22.604 1.00 72.38 334 LYS A C 1
ATOM 2702 O O . LYS A 1 334 ? 0.392 -2.227 22.309 1.00 72.38 334 LYS A O 1
ATOM 2707 N N . LYS A 1 335 ? 2.638 -2.209 22.259 1.00 79.94 335 LYS A N 1
ATOM 2708 C CA . LYS A 1 335 ? 2.770 -0.955 21.498 1.00 79.94 335 LYS A CA 1
ATOM 2709 C C . LYS A 1 335 ? 2.308 -1.104 20.055 1.00 79.94 335 LYS A C 1
ATOM 2711 O O . LYS A 1 335 ? 1.671 -0.200 19.527 1.00 79.94 335 LYS A O 1
ATOM 2716 N N . ARG A 1 336 ? 2.564 -2.263 19.446 1.00 81.19 336 ARG A N 1
ATOM 2717 C CA . ARG A 1 336 ? 2.045 -2.622 18.124 1.00 81.19 336 ARG A CA 1
ATOM 2718 C C . ARG A 1 336 ? 0.514 -2.543 18.093 1.00 81.19 336 ARG A C 1
ATOM 2720 O O . ARG A 1 336 ? -0.035 -1.935 17.180 1.00 81.19 336 ARG A O 1
ATOM 2727 N N . ASN A 1 337 ? -0.161 -3.076 19.112 1.00 78.12 337 ASN A N 1
ATOM 2728 C CA . ASN A 1 337 ? -1.621 -3.014 19.229 1.00 78.12 337 ASN A CA 1
ATOM 2729 C C . ASN A 1 337 ? -2.148 -1.590 19.448 1.00 78.12 337 ASN A C 1
ATOM 2731 O O . ASN A 1 337 ? -3.207 -1.257 18.921 1.00 78.12 337 ASN A O 1
ATOM 2735 N N . TYR A 1 338 ? -1.438 -0.746 20.202 1.00 76.50 338 TYR A N 1
ATOM 2736 C CA . TYR A 1 338 ? -1.819 0.663 20.355 1.00 76.50 338 TYR A CA 1
ATOM 2737 C C . TYR A 1 338 ? -1.653 1.448 19.058 1.00 76.50 338 TYR A C 1
ATOM 2739 O O . TYR A 1 338 ? -2.562 2.166 18.648 1.00 76.50 338 TYR A O 1
ATOM 2747 N N . LEU A 1 339 ? -0.525 1.256 18.374 1.00 86.06 339 LEU A N 1
ATOM 2748 C CA . LEU A 1 339 ? -0.276 1.879 17.085 1.00 86.06 339 LEU A CA 1
ATOM 2749 C C . LEU A 1 339 ? -1.347 1.474 16.065 1.00 86.06 339 LEU A C 1
ATOM 2751 O O . LEU A 1 339 ? -1.917 2.345 15.415 1.00 86.06 339 LEU A O 1
ATOM 2755 N N . LEU A 1 340 ? -1.680 0.181 15.979 1.00 86.69 340 LEU A N 1
ATOM 2756 C CA . LEU A 1 340 ? -2.726 -0.320 15.083 1.00 86.69 340 LEU A CA 1
ATOM 2757 C C . LEU A 1 340 ? -4.062 0.417 15.272 1.00 86.69 340 LEU A C 1
ATOM 2759 O O . LEU A 1 340 ? -4.706 0.778 14.290 1.00 86.69 340 LEU A O 1
ATOM 2763 N N . GLN A 1 341 ? -4.442 0.684 16.524 1.00 78.62 341 GLN A N 1
ATOM 2764 C CA . GLN A 1 341 ? -5.673 1.405 16.864 1.00 78.62 341 GLN A CA 1
ATOM 2765 C C . GLN A 1 341 ? -5.621 2.890 16.471 1.00 78.62 341 GLN A C 1
ATOM 2767 O O . GLN A 1 341 ? -6.628 3.446 16.036 1.00 78.62 341 GLN A O 1
ATOM 2772 N N . GLY A 1 342 ? -4.452 3.529 16.583 1.00 84.25 342 GLY A N 1
ATOM 2773 C CA . GLY A 1 342 ? -4.262 4.937 16.224 1.00 84.25 342 GLY A CA 1
ATOM 2774 C C . GLY A 1 342 ? -4.086 5.193 14.721 1.00 84.25 342 GLY A C 1
ATOM 2775 O O . GLY A 1 342 ? -4.366 6.299 14.252 1.00 84.25 342 GLY A O 1
ATOM 2776 N N . LEU A 1 343 ? -3.642 4.194 13.945 1.00 89.75 343 LEU A N 1
ATOM 2777 C CA . LEU A 1 343 ? -3.211 4.375 12.550 1.00 89.75 343 LEU A CA 1
ATOM 2778 C C . LEU A 1 343 ? -4.263 5.033 11.651 1.00 89.75 343 LEU A C 1
ATOM 2780 O O . LEU A 1 343 ? -3.891 5.848 10.808 1.00 89.75 343 LEU A O 1
ATOM 2784 N N . THR A 1 344 ? -5.555 4.759 11.858 1.00 89.19 344 THR A N 1
ATOM 2785 C CA . THR A 1 344 ? -6.646 5.380 11.085 1.00 89.19 344 THR A CA 1
ATOM 2786 C C . THR A 1 344 ? -6.569 6.907 11.088 1.00 89.19 344 THR A C 1
ATOM 2788 O O . THR A 1 344 ? -6.755 7.532 10.045 1.00 89.19 344 THR A O 1
ATOM 2791 N N . GLU A 1 345 ? -6.269 7.522 12.235 1.00 89.25 345 GLU A N 1
ATOM 2792 C CA . GLU A 1 345 ? -6.161 8.980 12.341 1.00 89.25 345 GLU A CA 1
ATOM 2793 C C . GLU A 1 345 ? -4.759 9.489 11.993 1.00 89.25 345 GLU A C 1
ATOM 2795 O O . GLU A 1 345 ? -4.625 10.560 11.403 1.00 89.25 345 GLU A O 1
ATOM 2800 N N . LEU A 1 346 ? -3.714 8.714 12.300 1.00 91.31 346 LEU A N 1
ATOM 2801 C CA . LEU A 1 346 ? -2.323 9.113 12.053 1.00 91.31 346 LEU A CA 1
ATOM 2802 C C . LEU A 1 346 ? -2.004 9.159 10.553 1.00 91.31 346 LEU A C 1
ATOM 2804 O O . LEU A 1 346 ? -1.399 10.118 10.080 1.00 91.31 346 LEU A O 1
ATOM 2808 N N . LYS A 1 347 ? -2.481 8.178 9.775 1.00 94.00 347 LYS A N 1
ATOM 2809 C CA . LYS A 1 347 ? -2.247 8.095 8.322 1.00 94.00 347 LYS A CA 1
ATOM 2810 C C . LYS A 1 347 ? -2.793 9.296 7.552 1.00 94.00 347 LYS A C 1
ATOM 2812 O O . LYS A 1 347 ? -2.219 9.684 6.543 1.00 94.00 347 LYS A O 1
ATOM 2817 N N . LYS A 1 348 ? -3.879 9.915 8.030 1.00 91.56 348 LYS A N 1
ATOM 2818 C CA . LYS A 1 348 ? -4.487 11.100 7.392 1.00 91.56 348 LYS A CA 1
ATOM 2819 C C . LYS A 1 348 ? -3.564 12.321 7.410 1.00 91.56 348 LYS A C 1
ATOM 2821 O O . LYS A 1 348 ? -3.823 13.273 6.681 1.00 91.56 348 LYS A O 1
ATOM 2826 N N . ARG A 1 349 ? -2.537 12.307 8.262 1.00 91.00 349 ARG A N 1
ATOM 2827 C CA . ARG A 1 349 ? -1.660 13.446 8.540 1.00 91.00 349 ARG A CA 1
ATOM 2828 C C . ARG A 1 349 ? -0.277 13.325 7.906 1.00 91.00 349 ARG A C 1
ATOM 2830 O O . ARG A 1 349 ? 0.488 14.264 8.023 1.00 91.00 349 ARG A O 1
ATOM 2837 N N . ALA A 1 350 ? 0.039 12.199 7.267 1.00 94.56 350 ALA A N 1
ATOM 2838 C CA . ALA A 1 350 ? 1.364 11.941 6.718 1.00 94.56 350 ALA A CA 1
ATOM 2839 C C . ALA A 1 350 ? 1.349 11.949 5.185 1.00 94.56 350 ALA A C 1
ATOM 2841 O O . ALA A 1 350 ? 0.534 11.267 4.563 1.00 94.56 350 ALA A O 1
ATOM 2842 N N . ASN A 1 351 ? 2.283 12.666 4.566 1.00 95.50 351 ASN A N 1
ATOM 2843 C CA . ASN A 1 351 ? 2.498 12.647 3.117 1.00 95.50 351 ASN A CA 1
ATOM 2844 C C . ASN A 1 351 ? 3.450 11.527 2.692 1.00 95.50 351 ASN A C 1
ATOM 2846 O O . ASN A 1 351 ? 3.448 11.106 1.536 1.00 95.50 351 ASN A O 1
ATOM 2850 N N . ASN A 1 352 ? 4.271 11.027 3.617 1.00 96.88 352 ASN A N 1
ATOM 2851 C CA . ASN A 1 352 ? 5.183 9.911 3.393 1.00 96.88 352 ASN A CA 1
ATOM 2852 C C . ASN A 1 352 ? 5.405 9.079 4.665 1.00 96.88 352 ASN A C 1
ATOM 2854 O O . ASN A 1 352 ? 5.051 9.478 5.773 1.00 96.88 352 ASN A O 1
ATOM 2858 N N . LEU A 1 353 ? 5.999 7.894 4.507 1.00 96.69 353 LEU A N 1
ATOM 2859 C CA . LEU A 1 353 ? 6.236 6.977 5.622 1.00 96.69 353 LEU A CA 1
ATOM 2860 C C . LEU A 1 353 ? 7.262 7.497 6.641 1.00 96.69 353 LEU A C 1
ATOM 2862 O O . LEU A 1 353 ? 7.231 7.040 7.779 1.00 96.69 353 LEU A O 1
ATOM 2866 N N . ILE A 1 354 ? 8.172 8.410 6.272 1.00 95.69 354 ILE A N 1
ATOM 2867 C CA . ILE A 1 354 ? 9.104 9.017 7.241 1.00 95.69 354 ILE A CA 1
ATOM 2868 C C . ILE A 1 354 ? 8.332 9.943 8.178 1.00 95.69 354 ILE A C 1
ATOM 2870 O O . ILE A 1 354 ? 8.482 9.854 9.391 1.00 95.69 354 ILE A O 1
ATOM 2874 N N . GLU A 1 355 ? 7.478 10.793 7.615 1.00 94.88 355 GLU A N 1
ATOM 2875 C CA . GLU A 1 355 ? 6.591 11.667 8.377 1.00 94.88 355 GLU A CA 1
ATOM 2876 C C . GLU A 1 355 ? 5.651 10.841 9.262 1.00 94.88 355 GLU A C 1
ATOM 2878 O O . GLU A 1 355 ? 5.498 11.134 10.445 1.00 94.88 355 GLU A O 1
ATOM 2883 N N . LEU A 1 356 ? 5.102 9.736 8.741 1.00 95.69 356 LEU A N 1
ATOM 2884 C CA . LEU A 1 356 ? 4.292 8.829 9.554 1.00 95.69 356 LEU A CA 1
ATOM 2885 C C . LEU A 1 356 ? 5.099 8.208 10.704 1.00 95.69 356 LEU A C 1
ATOM 2887 O O . LEU A 1 356 ? 4.583 8.124 11.813 1.00 95.69 356 LEU A O 1
ATOM 2891 N N . LEU A 1 357 ? 6.354 7.801 10.474 1.00 94.19 357 LEU A N 1
ATOM 2892 C CA . LEU A 1 357 ? 7.240 7.289 11.530 1.00 94.19 357 LEU A CA 1
ATOM 2893 C C . LEU A 1 357 ? 7.498 8.319 12.633 1.00 94.19 357 LEU A C 1
ATOM 2895 O O . LEU A 1 357 ? 7.630 7.937 13.793 1.00 94.19 357 LEU A O 1
ATOM 2899 N N . ASP A 1 358 ? 7.567 9.601 12.281 1.00 90.88 358 ASP A N 1
ATOM 2900 C CA . ASP A 1 358 ? 7.711 10.684 13.250 1.00 90.88 358 ASP A CA 1
ATOM 2901 C C . ASP A 1 358 ? 6.417 10.893 14.050 1.00 90.88 358 ASP A C 1
ATOM 2903 O O . ASP A 1 358 ? 6.433 10.886 15.279 1.00 90.88 358 ASP A O 1
ATOM 2907 N N . ILE A 1 359 ? 5.273 10.944 13.362 1.00 90.88 359 ILE A N 1
ATOM 2908 C CA . ILE A 1 359 ? 3.947 11.116 13.972 1.00 90.88 359 ILE A CA 1
ATOM 2909 C C . ILE A 1 359 ? 3.619 9.984 14.959 1.00 90.88 359 ILE A C 1
ATOM 2911 O O . ILE A 1 359 ? 3.007 10.224 15.997 1.00 90.88 359 ILE A O 1
ATOM 2915 N N . VAL A 1 360 ? 4.018 8.740 14.675 1.00 91.25 360 VAL A N 1
ATOM 2916 C CA . VAL A 1 360 ? 3.703 7.580 15.533 1.00 91.25 360 VAL A CA 1
ATOM 2917 C C . VAL A 1 360 ? 4.610 7.463 16.765 1.00 91.25 360 VAL A C 1
ATOM 2919 O O . VAL A 1 360 ? 4.420 6.550 17.576 1.00 91.25 360 VAL A O 1
ATOM 2922 N N . LYS A 1 361 ? 5.601 8.351 16.935 1.00 88.62 361 LYS A N 1
ATOM 2923 C CA . LYS A 1 361 ? 6.569 8.291 18.045 1.00 88.62 361 LYS A CA 1
ATOM 2924 C C . LYS A 1 361 ? 5.905 8.220 19.409 1.00 88.62 361 LYS A C 1
ATOM 2926 O O . LYS A 1 361 ? 6.285 7.379 20.214 1.00 88.62 361 LYS A O 1
ATOM 2931 N N . PHE A 1 362 ? 4.845 8.984 19.652 1.00 83.12 362 PHE A N 1
ATOM 2932 C CA . PHE A 1 362 ? 4.189 8.975 20.962 1.00 83.12 362 PHE A CA 1
ATOM 2933 C C . PHE A 1 362 ? 3.487 7.645 21.310 1.00 83.12 362 PHE A C 1
ATOM 2935 O O . PHE A 1 362 ? 3.259 7.364 22.482 1.00 83.12 362 PHE A O 1
ATOM 2942 N N . TYR A 1 363 ? 3.203 6.781 20.325 1.00 82.19 363 TYR A N 1
ATOM 2943 C CA . TYR A 1 363 ? 2.746 5.402 20.567 1.00 82.19 363 TYR A CA 1
ATOM 2944 C C . TYR A 1 363 ? 3.896 4.402 20.768 1.00 82.19 363 TYR A C 1
ATOM 2946 O O . TYR A 1 363 ? 3.688 3.297 21.277 1.00 82.19 363 TYR A O 1
ATOM 2954 N N . THR A 1 364 ? 5.105 4.750 20.331 1.00 83.69 364 THR A N 1
ATOM 2955 C CA . THR A 1 364 ? 6.211 3.801 20.139 1.00 83.69 364 THR A CA 1
ATOM 2956 C C . THR A 1 364 ? 7.403 4.069 21.059 1.00 83.69 364 THR A C 1
ATOM 2958 O O . THR A 1 364 ? 8.062 3.113 21.478 1.00 83.69 364 THR A O 1
ATOM 2961 N N . GLU A 1 365 ? 7.632 5.315 21.477 1.00 82.94 365 GLU A N 1
ATOM 2962 C CA . GLU A 1 365 ? 8.662 5.723 22.435 1.00 82.94 365 GLU A CA 1
ATOM 2963 C C . GLU A 1 365 ? 8.411 5.144 23.834 1.00 82.94 365 GLU A C 1
ATOM 2965 O O . GLU A 1 365 ? 7.285 4.844 24.243 1.00 82.94 365 GLU A O 1
ATOM 2970 N N . ASN A 1 366 ? 9.490 4.869 24.566 1.00 75.31 366 ASN A N 1
ATOM 2971 C CA . ASN A 1 366 ? 9.398 4.516 25.982 1.00 75.31 366 ASN A CA 1
ATOM 2972 C C . ASN A 1 366 ? 9.240 5.796 26.799 1.00 75.31 366 ASN A C 1
ATOM 2974 O O . ASN A 1 366 ? 9.815 6.819 26.450 1.00 75.31 366 ASN A O 1
ATOM 2978 N N . LEU A 1 367 ? 8.489 5.724 27.896 1.00 70.69 367 LEU A N 1
ATOM 2979 C CA . LEU A 1 367 ? 8.386 6.846 28.822 1.00 70.69 367 LEU A CA 1
ATOM 2980 C C . LEU A 1 367 ? 9.729 7.080 29.542 1.00 70.69 367 LEU A C 1
ATOM 2982 O O . LEU A 1 367 ? 10.397 6.096 29.881 1.00 70.69 367 LEU A O 1
ATOM 2986 N N . PRO A 1 368 ? 10.095 8.344 29.832 1.00 74.31 368 PRO A N 1
ATOM 2987 C CA . PRO A 1 368 ? 9.356 9.574 29.514 1.00 74.31 368 PRO A CA 1
ATOM 2988 C C . PRO A 1 368 ? 9.439 9.960 28.024 1.00 74.31 368 PRO A C 1
ATOM 2990 O O . PRO A 1 368 ? 10.469 9.754 27.391 1.00 74.31 368 PRO A O 1
ATOM 2993 N N . LEU A 1 369 ? 8.352 10.524 27.481 1.00 77.06 369 LEU A N 1
ATOM 2994 C CA . LEU A 1 369 ? 8.304 10.991 26.089 1.00 77.06 369 LEU A CA 1
ATOM 2995 C C . LEU A 1 369 ? 9.205 12.210 25.871 1.00 77.06 369 LEU A C 1
ATOM 2997 O O . LEU A 1 369 ? 9.354 13.055 26.759 1.00 77.06 369 LEU A O 1
ATOM 3001 N N . SER A 1 370 ? 9.725 12.343 24.651 1.00 85.25 370 SER A N 1
ATOM 3002 C CA . SER A 1 370 ? 10.353 13.584 24.195 1.00 85.25 370 SER A CA 1
ATOM 3003 C C . SER A 1 370 ? 9.291 14.682 24.041 1.00 85.25 370 SER A C 1
ATOM 3005 O O . SER A 1 370 ? 8.271 14.467 23.388 1.00 85.25 370 SER A O 1
ATOM 3007 N N . LEU A 1 371 ? 9.515 15.858 24.635 1.00 89.12 371 LEU A N 1
ATOM 3008 C CA . LEU A 1 371 ? 8.566 16.978 24.593 1.00 89.12 371 LEU A CA 1
ATOM 3009 C C . LEU A 1 371 ? 9.026 18.053 23.602 1.00 89.12 371 LEU A C 1
ATOM 3011 O O . LEU A 1 371 ? 10.186 18.467 23.644 1.00 89.12 371 LEU A O 1
ATOM 3015 N N . SER A 1 372 ? 8.114 18.560 22.766 1.00 91.75 372 SER A N 1
ATOM 3016 C CA . SER A 1 372 ? 8.351 19.795 22.004 1.00 91.75 372 SER A CA 1
ATOM 3017 C C . SER A 1 372 ? 8.408 21.008 22.938 1.00 91.75 372 SER A C 1
ATOM 3019 O O . SER A 1 372 ? 7.873 20.976 24.052 1.00 91.75 372 SER A O 1
ATOM 3021 N N . GLU A 1 373 ? 9.020 22.109 22.492 1.00 93.88 373 GLU A N 1
ATOM 3022 C CA . GLU A 1 373 ? 9.067 23.341 23.288 1.00 93.88 373 GLU A CA 1
ATOM 3023 C C . GLU A 1 373 ? 7.663 23.853 23.643 1.00 93.88 373 GLU A C 1
ATOM 3025 O O . GLU A 1 373 ? 7.428 24.313 24.762 1.00 93.88 373 GLU A O 1
ATOM 3030 N N . GLU A 1 374 ? 6.715 23.765 22.708 1.00 93.50 374 GLU A N 1
ATOM 3031 C CA . GLU A 1 374 ? 5.321 24.151 22.925 1.00 93.50 374 GLU A CA 1
ATOM 3032 C C . GLU A 1 374 ? 4.641 23.238 23.944 1.00 93.50 374 GLU A C 1
ATOM 3034 O O . GLU A 1 374 ? 4.007 23.737 24.874 1.00 93.50 374 GLU A O 1
ATOM 3039 N N . ALA A 1 375 ? 4.794 21.915 23.809 1.00 91.94 375 ALA A N 1
ATOM 3040 C CA . ALA A 1 375 ? 4.223 20.962 24.757 1.00 91.94 375 ALA A CA 1
ATOM 3041 C C . ALA A 1 375 ? 4.789 21.184 26.167 1.00 91.94 375 ALA A C 1
ATOM 3043 O O . ALA A 1 375 ? 4.036 21.206 27.140 1.00 91.94 375 ALA A O 1
ATOM 3044 N N . HIS A 1 376 ? 6.096 21.438 26.279 1.00 92.69 376 HIS A N 1
ATOM 3045 C CA . HIS A 1 376 ? 6.739 21.722 27.557 1.00 92.69 376 HIS A CA 1
ATOM 3046 C C . HIS A 1 376 ? 6.197 23.002 28.214 1.00 92.69 376 HIS A C 1
ATOM 3048 O O . HIS A 1 376 ? 5.870 22.990 29.402 1.00 92.69 376 HIS A O 1
ATOM 3054 N N . LYS A 1 377 ? 6.020 24.085 27.441 1.00 94.00 377 LYS A N 1
ATOM 3055 C CA . LYS A 1 377 ? 5.415 25.340 27.926 1.00 94.00 377 LYS A CA 1
ATOM 3056 C C . LYS A 1 377 ? 3.982 25.132 28.423 1.00 94.00 377 LYS A C 1
ATOM 3058 O O . LYS A 1 377 ? 3.639 25.645 29.485 1.00 94.00 377 LYS A O 1
ATOM 3063 N N . ILE A 1 378 ? 3.166 24.369 27.689 1.00 92.88 378 ILE A N 1
ATOM 3064 C CA . ILE A 1 378 ? 1.784 24.053 28.087 1.00 92.88 378 ILE A CA 1
ATOM 3065 C C . ILE A 1 378 ? 1.755 23.225 29.374 1.00 92.88 378 ILE A C 1
ATOM 3067 O O . ILE A 1 378 ? 0.966 23.534 30.264 1.00 92.88 378 ILE A O 1
ATOM 3071 N N . ILE A 1 379 ? 2.628 22.220 29.504 1.00 89.25 379 ILE A N 1
ATOM 3072 C CA . ILE A 1 379 ? 2.712 21.403 30.722 1.00 89.25 379 ILE A CA 1
ATOM 3073 C C . ILE A 1 379 ? 3.023 22.286 31.930 1.00 89.25 379 ILE A C 1
ATOM 3075 O O . ILE A 1 379 ? 2.286 22.236 32.907 1.00 89.25 379 ILE A O 1
ATOM 3079 N N . ILE A 1 380 ? 4.055 23.135 31.848 1.00 91.44 380 ILE A N 1
ATOM 3080 C CA . ILE A 1 380 ? 4.439 24.033 32.951 1.00 91.44 380 ILE A CA 1
ATOM 3081 C C . ILE A 1 380 ? 3.300 24.998 33.303 1.00 91.44 380 ILE A C 1
ATOM 3083 O O . ILE A 1 380 ? 3.001 25.187 34.481 1.00 91.44 380 ILE A O 1
ATOM 3087 N N . ALA A 1 381 ? 2.658 25.597 32.298 1.00 91.75 381 ALA A N 1
ATOM 3088 C CA . ALA A 1 381 ? 1.580 26.560 32.512 1.00 91.75 381 ALA A CA 1
ATOM 3089 C C . ALA A 1 381 ? 0.333 25.930 33.156 1.00 91.75 381 ALA A C 1
ATOM 3091 O O . ALA A 1 381 ? -0.365 26.602 33.914 1.00 91.75 381 ALA A O 1
ATOM 3092 N N . ASN A 1 382 ? 0.076 24.645 32.890 1.00 92.25 382 ASN A N 1
ATOM 3093 C CA . ASN A 1 382 ? -1.167 23.972 33.260 1.00 92.25 382 ASN A CA 1
ATOM 3094 C C . ASN A 1 382 ? -0.975 22.835 34.282 1.00 92.25 382 ASN A C 1
ATOM 3096 O O . ASN A 1 382 ? -1.868 22.002 34.419 1.00 92.25 382 ASN A O 1
ATOM 3100 N N . LEU A 1 383 ? 0.145 22.793 35.016 1.00 88.00 383 LEU A N 1
ATOM 3101 C CA . LEU A 1 383 ? 0.469 21.736 35.994 1.00 88.00 383 LEU A CA 1
ATOM 3102 C C . LEU A 1 383 ? -0.702 21.400 36.932 1.00 88.00 383 LEU A C 1
ATOM 3104 O O . LEU A 1 383 ? -1.115 20.249 37.016 1.00 88.00 383 LEU A O 1
ATOM 3108 N N . SER A 1 384 ? -1.307 22.415 37.554 1.00 86.75 384 SER A N 1
ATOM 3109 C CA . SER A 1 384 ? -2.451 22.224 38.455 1.00 86.75 384 SER A CA 1
ATOM 3110 C C . SER A 1 384 ? -3.650 21.580 37.754 1.00 86.75 384 SER A C 1
ATOM 3112 O O . SER A 1 384 ? -4.301 20.699 38.304 1.00 86.75 384 SER A O 1
ATOM 3114 N N . THR A 1 385 ? -3.928 21.977 36.513 1.00 88.62 385 THR A N 1
ATOM 3115 C CA . THR A 1 385 ? -5.014 21.401 35.709 1.00 88.62 385 THR A CA 1
ATOM 3116 C C . THR A 1 385 ? -4.719 19.949 35.351 1.00 88.62 385 THR A C 1
ATOM 3118 O O . THR A 1 385 ? -5.615 19.112 35.416 1.00 88.62 385 THR A O 1
ATOM 3121 N N . ILE A 1 386 ? -3.471 19.639 34.996 1.00 84.69 386 ILE A N 1
ATOM 3122 C CA . ILE A 1 386 ? -3.023 18.280 34.676 1.00 84.69 386 ILE A CA 1
ATOM 3123 C C . ILE A 1 386 ? -3.162 17.368 35.900 1.00 84.69 386 ILE A C 1
ATOM 3125 O O . ILE A 1 386 ? -3.663 16.252 35.764 1.00 84.69 386 ILE A O 1
ATOM 3129 N N . ASP A 1 387 ? -2.805 17.847 37.091 1.00 80.69 387 ASP A N 1
ATOM 3130 C CA . ASP A 1 387 ? -2.955 17.093 38.341 1.00 80.69 387 ASP A CA 1
ATOM 3131 C C . ASP A 1 387 ? -4.431 16.816 38.671 1.00 80.69 387 ASP A C 1
ATOM 3133 O O . ASP A 1 387 ? -4.801 15.689 39.027 1.00 80.69 387 ASP A O 1
ATOM 3137 N N . LEU A 1 388 ? -5.303 17.818 38.489 1.00 85.56 388 LEU A N 1
ATOM 3138 C CA . LEU A 1 388 ? -6.750 17.652 38.652 1.00 85.56 388 LEU A CA 1
ATOM 3139 C C . LEU A 1 388 ? -7.326 16.657 37.637 1.00 85.56 388 LEU A C 1
ATOM 3141 O O . LEU A 1 388 ? -8.098 15.778 38.017 1.00 85.56 388 LEU A O 1
ATOM 3145 N N . LEU A 1 389 ? -6.943 16.768 36.362 1.00 81.94 389 LEU A N 1
ATOM 3146 C CA . LEU A 1 389 ? -7.373 15.846 35.312 1.00 81.94 389 LEU A CA 1
ATOM 3147 C C . LEU A 1 389 ? -6.907 14.423 35.621 1.00 81.94 389 LEU A C 1
ATOM 3149 O O . LEU A 1 389 ? -7.716 13.505 35.582 1.00 81.94 389 LEU A O 1
ATOM 3153 N N . THR A 1 390 ? -5.643 14.232 35.996 1.00 75.25 390 THR A N 1
ATOM 3154 C CA . THR A 1 390 ? -5.095 12.915 36.362 1.00 75.25 390 THR A CA 1
ATOM 3155 C C . THR A 1 390 ? -5.890 12.290 37.504 1.00 75.25 390 THR A C 1
ATOM 3157 O O . THR A 1 390 ? -6.287 11.127 37.426 1.00 75.25 390 THR A O 1
ATOM 3160 N N . SER A 1 391 ? -6.202 13.088 38.528 1.00 75.00 391 SER A N 1
ATOM 3161 C CA . SER A 1 391 ? -7.036 12.650 39.646 1.00 75.00 391 SER A CA 1
ATOM 3162 C C . SER A 1 391 ? -8.440 12.266 39.172 1.00 75.00 391 SER A C 1
ATOM 3164 O O . SER A 1 391 ? -8.926 11.194 39.515 1.00 75.00 391 SER A O 1
ATOM 3166 N N . PHE A 1 392 ? -9.067 13.083 38.323 1.00 79.00 392 PHE A N 1
ATOM 3167 C CA . PHE A 1 392 ? -10.410 12.843 37.790 1.00 79.00 392 PHE A CA 1
ATOM 3168 C C . PHE A 1 392 ? -10.485 11.582 36.913 1.00 79.00 392 PHE A C 1
ATOM 3170 O O . PHE A 1 392 ? -11.386 10.764 37.088 1.00 79.00 392 PHE A O 1
ATOM 3177 N N . PHE A 1 393 ? -9.513 11.385 36.018 1.00 73.75 393 PHE A N 1
ATOM 3178 C CA . PHE A 1 393 ? -9.434 10.216 35.139 1.00 73.75 393 PHE A CA 1
ATOM 3179 C C . PHE A 1 393 ? -9.100 8.922 35.894 1.00 73.75 393 PHE A C 1
ATOM 3181 O O . PHE A 1 393 ? -9.460 7.850 35.415 1.00 73.75 393 PHE A O 1
ATOM 3188 N N . SER A 1 394 ? -8.476 8.989 37.078 1.00 70.50 394 SER A N 1
ATOM 3189 C CA . SER A 1 394 ? -8.168 7.787 37.871 1.00 70.50 394 SER A CA 1
ATOM 3190 C C . SER A 1 394 ? -9.412 7.061 38.408 1.00 70.50 394 SER A C 1
ATOM 3192 O O . SER A 1 394 ? -9.342 5.871 38.703 1.00 70.50 394 SER A O 1
ATOM 3194 N N . TYR A 1 395 ? -10.560 7.746 38.468 1.00 70.94 395 TYR A N 1
ATOM 3195 C CA . TYR A 1 395 ? -11.852 7.173 38.865 1.00 70.94 395 TYR A CA 1
ATOM 3196 C C . TYR A 1 395 ? -12.670 6.607 37.693 1.00 70.94 395 TYR A C 1
ATOM 3198 O O . TYR A 1 395 ? -13.764 6.086 37.911 1.00 70.94 395 TYR A O 1
ATOM 3206 N N . ILE A 1 396 ? -12.181 6.728 36.455 1.00 70.19 396 ILE A N 1
ATOM 3207 C CA . ILE A 1 396 ? -12.871 6.223 35.265 1.00 70.19 396 ILE A CA 1
ATOM 3208 C C . ILE A 1 396 ? -12.507 4.750 35.067 1.00 70.19 396 ILE A C 1
ATOM 3210 O O . ILE A 1 396 ? -11.339 4.404 34.881 1.00 70.19 396 ILE A O 1
ATOM 3214 N N . ASN A 1 397 ? -13.519 3.879 35.081 1.00 65.88 397 ASN A N 1
ATOM 3215 C CA . ASN A 1 397 ? -13.336 2.446 34.862 1.00 65.88 397 ASN A CA 1
ATOM 3216 C C . ASN A 1 397 ? -12.801 2.173 33.452 1.00 65.88 397 ASN A C 1
ATOM 3218 O O . ASN A 1 397 ? -13.131 2.892 32.515 1.00 65.88 397 ASN A O 1
ATOM 3222 N N . ASN A 1 398 ? -12.038 1.090 33.269 1.00 56.12 398 ASN A N 1
ATOM 3223 C CA . ASN A 1 398 ? -11.448 0.727 31.968 1.00 56.12 398 ASN A CA 1
ATOM 3224 C C . ASN A 1 398 ? -12.473 0.652 30.818 1.00 56.12 398 ASN A C 1
ATOM 3226 O O . ASN A 1 398 ? -12.135 0.951 29.677 1.00 56.12 398 ASN A O 1
ATOM 3230 N N . GLU A 1 399 ? -13.716 0.283 31.118 1.00 57.44 399 GLU A N 1
ATOM 3231 C CA . GLU A 1 399 ? -14.806 0.165 30.142 1.00 57.44 399 GLU A CA 1
ATOM 3232 C C . GLU A 1 399 ? -15.331 1.521 29.651 1.00 57.44 399 GLU A C 1
ATOM 3234 O O . GLU A 1 399 ? -15.857 1.608 28.549 1.00 57.44 399 GLU A O 1
ATOM 3239 N N . ASP A 1 400 ? -15.122 2.592 30.420 1.00 67.75 400 ASP A N 1
ATOM 3240 C CA . ASP A 1 400 ? -15.521 3.962 30.083 1.00 67.75 400 ASP A CA 1
ATOM 3241 C C . ASP A 1 400 ? -14.492 4.685 29.190 1.00 67.75 400 ASP A C 1
ATOM 3243 O O . ASP A 1 400 ? -14.692 5.840 28.801 1.00 67.75 400 ASP A O 1
ATOM 3247 N N . TRP A 1 401 ? -13.391 4.023 28.811 1.00 70.62 401 TRP A N 1
ATOM 3248 C CA . TRP A 1 401 ? -12.348 4.582 27.939 1.00 70.62 401 TRP A CA 1
ATOM 3249 C C . TRP A 1 401 ? -12.727 4.528 26.455 1.00 70.62 401 TRP A C 1
ATOM 3251 O O . TRP A 1 401 ? -11.967 4.062 25.606 1.00 70.62 401 TRP A O 1
ATOM 3261 N N . HIS A 1 402 ? -13.906 5.055 26.129 1.00 72.00 402 HIS A N 1
ATOM 3262 C CA . HIS A 1 402 ? -14.408 5.183 24.766 1.00 72.00 402 HIS A CA 1
ATOM 3263 C C . HIS A 1 402 ? -14.870 6.608 24.445 1.00 72.00 402 HIS A C 1
ATOM 3265 O O . HIS A 1 402 ? -15.135 7.419 25.331 1.00 72.00 402 HIS A O 1
ATOM 3271 N N . LYS A 1 403 ? -15.003 6.922 23.149 1.00 75.62 403 LYS A N 1
ATOM 3272 C CA . LYS A 1 403 ? -15.163 8.298 22.642 1.00 75.62 403 LYS A CA 1
ATOM 3273 C C . LYS A 1 403 ? -16.277 9.100 23.326 1.00 75.62 403 LYS A C 1
ATOM 3275 O O . LYS A 1 403 ? -16.028 10.204 23.805 1.00 75.62 403 LYS A O 1
ATOM 3280 N N . ASN A 1 404 ? -17.486 8.542 23.399 1.00 76.69 404 ASN A N 1
ATOM 3281 C CA . ASN A 1 404 ? -18.650 9.226 23.977 1.00 76.69 404 ASN A CA 1
ATOM 3282 C C . ASN A 1 404 ? -18.545 9.420 25.497 1.00 76.69 404 ASN A C 1
ATOM 3284 O O . ASN A 1 404 ? -18.900 10.495 25.989 1.00 76.69 404 ASN A O 1
ATOM 3288 N N . SER A 1 405 ? -18.056 8.416 26.235 1.00 80.00 405 SER A N 1
ATOM 3289 C CA . SER A 1 405 ? -17.898 8.519 27.691 1.00 80.00 405 SER A CA 1
ATOM 3290 C C . SER A 1 405 ? -16.783 9.506 28.023 1.00 80.00 405 SER A C 1
ATOM 3292 O O . SER A 1 405 ? -17.045 10.490 28.709 1.00 80.00 405 SER A O 1
ATOM 3294 N N . LEU A 1 406 ? -15.606 9.383 27.398 1.00 82.25 406 LEU A N 1
ATOM 3295 C CA . LEU A 1 406 ? -14.507 10.343 27.553 1.00 82.25 406 LEU A CA 1
ATOM 3296 C C . LEU A 1 406 ? -14.939 11.780 27.223 1.00 82.25 406 LEU A C 1
ATOM 3298 O O . LEU A 1 406 ? -14.659 12.692 27.996 1.00 82.25 406 LEU A O 1
ATOM 3302 N N . TYR A 1 407 ? -15.677 12.000 26.128 1.00 86.56 407 TYR A N 1
ATOM 3303 C CA . TYR A 1 407 ? -16.215 13.326 25.803 1.00 86.56 407 TYR A CA 1
ATOM 3304 C C . TYR A 1 407 ? -17.148 13.861 26.900 1.00 86.56 407 TYR A C 1
ATOM 3306 O O . TYR A 1 407 ? -17.027 15.014 27.317 1.00 86.56 407 TYR A O 1
ATOM 3314 N N . THR A 1 408 ? -18.063 13.022 27.392 1.00 85.75 408 THR A N 1
ATOM 3315 C CA . THR A 1 408 ? -19.023 13.388 28.444 1.00 85.75 408 THR A CA 1
ATOM 3316 C C . THR A 1 408 ? -18.318 13.689 29.765 1.00 85.75 408 THR A C 1
ATOM 3318 O O . THR A 1 408 ? -18.630 14.688 30.412 1.00 85.75 408 THR A O 1
ATOM 3321 N N . GLN A 1 409 ? -17.324 12.882 30.136 1.00 85.62 409 GLN A N 1
ATOM 3322 C CA . GLN A 1 409 ? -16.513 13.063 31.338 1.00 85.62 409 GLN A CA 1
ATOM 3323 C C . GLN A 1 409 ? -15.677 14.344 31.261 1.00 85.62 409 GLN A C 1
ATOM 3325 O O . GLN A 1 409 ? -15.677 15.128 32.207 1.00 85.62 409 GLN A O 1
ATOM 3330 N N . ILE A 1 410 ? -15.055 14.630 30.112 1.00 89.31 410 ILE A N 1
ATOM 3331 C CA . ILE A 1 410 ? -14.328 15.889 29.897 1.00 89.31 410 ILE A CA 1
ATOM 3332 C C . ILE A 1 410 ? -15.279 17.088 29.985 1.00 89.31 410 ILE A C 1
ATOM 3334 O O . ILE A 1 410 ? -14.955 18.083 30.629 1.00 89.31 410 ILE A O 1
ATOM 3338 N N . LYS A 1 411 ? -16.479 16.999 29.398 1.00 90.25 411 LYS A N 1
ATOM 3339 C CA . LYS A 1 411 ? -17.489 18.066 29.483 1.00 90.25 411 LYS A CA 1
ATOM 3340 C C . LYS A 1 411 ? -17.980 18.286 30.919 1.00 90.25 411 LYS A C 1
ATOM 3342 O O . LYS A 1 411 ? -18.184 19.427 31.338 1.00 90.25 411 LYS A O 1
ATOM 3347 N N . LYS A 1 412 ? -18.148 17.206 31.687 1.00 88.50 412 LYS A N 1
ATOM 3348 C CA . LYS A 1 412 ? -18.492 17.260 33.112 1.00 88.50 412 LYS A CA 1
ATOM 3349 C C . LYS A 1 412 ? -17.380 17.930 33.918 1.00 88.50 412 LYS A C 1
ATOM 3351 O O . LYS A 1 412 ? -17.672 18.847 34.678 1.00 88.50 412 LYS A O 1
ATOM 3356 N N . PHE A 1 413 ? -16.126 17.536 33.699 1.00 89.06 413 PHE A N 1
ATOM 3357 C CA . PHE A 1 413 ? -14.958 18.166 34.314 1.00 89.06 413 PHE A CA 1
ATOM 3358 C C . PHE A 1 413 ? -14.894 19.667 33.996 1.00 89.06 413 PHE A C 1
ATOM 3360 O O . PHE A 1 413 ? -14.769 20.484 34.904 1.00 89.06 413 PHE A O 1
ATOM 3367 N N . ALA A 1 414 ? -15.080 20.037 32.725 1.00 92.75 414 ALA A N 1
ATOM 3368 C CA . ALA A 1 414 ? -15.112 21.431 32.285 1.00 92.75 414 ALA A CA 1
ATOM 3369 C C . ALA A 1 414 ? -16.162 22.258 33.034 1.00 92.75 414 ALA A C 1
ATOM 3371 O O . ALA A 1 414 ? -15.882 23.371 33.464 1.00 92.75 414 ALA A O 1
ATOM 3372 N N . THR A 1 415 ? -17.352 21.687 33.233 1.00 92.00 415 THR A N 1
ATOM 3373 C CA . THR A 1 415 ? -18.455 22.352 33.940 1.00 92.00 415 THR A CA 1
ATOM 3374 C C . THR A 1 415 ? -18.178 22.475 35.441 1.00 92.00 415 THR A C 1
ATOM 3376 O O . THR A 1 415 ? -18.447 23.518 36.024 1.00 92.00 415 THR A O 1
ATOM 3379 N N . LEU A 1 416 ? -17.627 21.432 36.073 1.00 89.44 416 LEU A N 1
ATOM 3380 C CA . LEU A 1 416 ? -17.329 21.416 37.513 1.00 89.44 416 LEU A CA 1
ATOM 3381 C C . LEU A 1 416 ? -16.235 22.410 37.913 1.00 89.44 416 LEU A C 1
ATOM 3383 O O . LEU A 1 416 ? -16.266 22.934 39.023 1.00 89.44 416 LEU A O 1
ATOM 3387 N N . HIS A 1 417 ? -15.276 22.650 37.021 1.00 87.19 417 HIS A N 1
ATOM 3388 C CA . HIS A 1 417 ? -14.108 23.486 37.291 1.00 87.19 417 HIS A CA 1
ATOM 3389 C C . HIS A 1 417 ? -14.135 24.839 36.562 1.00 87.19 417 HIS A C 1
ATOM 3391 O O . HIS A 1 417 ? -13.143 25.558 36.612 1.00 87.19 417 HIS A O 1
ATOM 3397 N N . ASP A 1 418 ? -15.247 25.181 35.898 1.00 91.12 418 ASP A N 1
ATOM 3398 C CA . ASP A 1 418 ? -15.416 26.400 35.087 1.00 91.12 418 ASP A CA 1
ATOM 3399 C C . ASP A 1 418 ? -14.266 26.619 34.080 1.00 91.12 418 ASP A C 1
ATOM 3401 O O . ASP A 1 418 ? -13.658 27.684 33.973 1.00 91.12 418 ASP A O 1
ATOM 3405 N N . MET A 1 419 ? -13.922 25.554 33.350 1.00 92.75 419 MET A N 1
ATOM 3406 C CA . MET A 1 419 ? -12.789 25.527 32.422 1.00 92.75 419 MET A CA 1
ATOM 3407 C C . MET A 1 419 ? -13.240 25.429 30.967 1.00 92.75 419 MET A C 1
ATOM 3409 O O . MET A 1 419 ? -14.217 24.758 30.629 1.00 92.75 419 MET A O 1
ATOM 3413 N N . LYS A 1 420 ? -12.469 26.032 30.056 1.00 92.00 420 LYS A N 1
ATOM 3414 C CA . LYS A 1 420 ? -12.705 25.877 28.616 1.00 92.00 420 LYS A CA 1
ATOM 3415 C C . LYS A 1 420 ? -12.235 24.505 28.138 1.00 92.00 420 LYS A C 1
ATOM 3417 O O . LYS A 1 420 ? -11.156 24.034 28.493 1.00 92.00 420 LYS A O 1
ATOM 3422 N N . MET A 1 421 ? -13.003 23.908 27.225 1.00 91.56 421 MET A N 1
ATOM 3423 C CA . MET A 1 421 ? -12.661 22.624 26.594 1.00 91.56 421 MET A CA 1
ATOM 3424 C C . MET A 1 421 ? -11.289 22.646 25.902 1.00 91.56 421 MET A C 1
ATOM 3426 O O . MET A 1 421 ? -10.577 21.647 25.940 1.00 91.56 421 MET A O 1
ATOM 3430 N N . SER A 1 422 ? -10.902 23.774 25.290 1.00 89.81 422 SER A N 1
ATOM 3431 C CA . SER A 1 422 ? -9.588 23.936 24.649 1.00 89.81 422 SER A CA 1
ATOM 3432 C C . SER A 1 422 ? -8.439 23.757 25.636 1.00 89.81 422 SER A C 1
ATOM 3434 O O . SER A 1 422 ? -7.465 23.078 25.325 1.00 89.81 422 SER A O 1
ATOM 3436 N N . ASP A 1 423 ? -8.577 24.322 26.834 1.00 89.69 423 ASP A N 1
ATOM 3437 C CA . ASP A 1 423 ? -7.523 24.329 27.848 1.00 89.69 423 ASP A CA 1
ATOM 3438 C C . ASP A 1 423 ? -7.369 22.930 28.449 1.00 89.69 423 ASP A C 1
ATOM 3440 O O . ASP A 1 423 ? -6.250 22.455 28.643 1.00 89.69 423 ASP A O 1
ATOM 3444 N N . ILE A 1 424 ? -8.482 22.213 28.629 1.00 91.69 424 ILE A N 1
ATOM 3445 C CA . ILE A 1 424 ? -8.473 20.801 29.028 1.00 91.69 424 ILE A CA 1
ATOM 3446 C C . ILE A 1 424 ? -7.826 19.929 27.950 1.00 91.69 424 ILE A C 1
ATOM 3448 O O . ILE A 1 424 ? -6.936 19.139 28.253 1.00 91.69 424 ILE A O 1
ATOM 3452 N N . TYR A 1 425 ? -8.218 20.080 26.683 1.00 91.44 425 TYR A N 1
ATOM 3453 C CA . TYR A 1 425 ? -7.634 19.297 25.593 1.00 91.44 425 TYR A CA 1
ATOM 3454 C C . TYR A 1 425 ? -6.139 19.555 25.415 1.00 91.44 425 TYR A C 1
ATOM 3456 O O . TYR A 1 425 ? -5.402 18.604 25.169 1.00 91.44 425 TYR A O 1
ATOM 3464 N N . HIS A 1 426 ? -5.672 20.794 25.570 1.00 92.50 426 HIS A N 1
ATOM 3465 C CA . HIS A 1 426 ? -4.240 21.094 25.559 1.00 92.50 426 HIS A CA 1
ATOM 3466 C C . HIS A 1 426 ? -3.516 20.463 26.755 1.00 92.50 426 HIS A C 1
ATOM 3468 O O . HIS A 1 426 ? -2.453 19.870 26.573 1.00 92.50 426 HIS A O 1
ATOM 3474 N N . SER A 1 427 ? -4.126 20.522 27.942 1.00 91.38 427 SER A N 1
ATOM 3475 C CA . SER A 1 427 ? -3.584 19.931 29.173 1.00 91.38 427 SER A CA 1
ATOM 3476 C C . SER A 1 427 ? -3.535 18.401 29.125 1.00 91.38 427 SER A C 1
ATOM 3478 O O . SER A 1 427 ? -2.656 17.806 29.730 1.00 91.38 427 SER A O 1
ATOM 3480 N N . LEU A 1 428 ? -4.426 17.749 28.374 1.00 85.75 428 LEU A N 1
ATOM 3481 C CA . LEU A 1 428 ? -4.346 16.311 28.101 1.00 85.75 428 LEU A CA 1
ATOM 3482 C C . LEU A 1 428 ? -3.326 15.998 26.999 1.00 85.75 428 LEU A C 1
ATOM 3484 O O . LEU A 1 428 ? -2.513 15.090 27.140 1.00 85.75 428 LEU A O 1
ATOM 3488 N N . ARG A 1 429 ? -3.344 16.750 25.893 1.00 89.38 429 ARG A N 1
ATOM 3489 C CA . ARG A 1 429 ? -2.529 16.452 24.708 1.00 89.38 429 ARG A CA 1
ATOM 3490 C C . ARG A 1 429 ? -1.034 16.547 24.982 1.00 89.38 429 ARG A C 1
ATOM 3492 O O . ARG A 1 429 ? -0.309 15.619 24.623 1.00 89.38 429 ARG A O 1
ATOM 3499 N N . ALA A 1 430 ? -0.584 17.643 25.589 1.00 88.38 430 ALA A N 1
ATOM 3500 C CA . ALA A 1 430 ? 0.838 17.906 25.782 1.00 88.38 430 ALA A CA 1
ATOM 3501 C C . ALA A 1 430 ? 1.563 16.778 26.551 1.00 88.38 430 ALA A C 1
ATOM 3503 O O . ALA A 1 430 ? 2.554 16.273 26.025 1.00 88.38 430 ALA A O 1
ATOM 3504 N N . PRO A 1 431 ? 1.082 16.305 27.721 1.00 80.94 431 PRO A N 1
ATOM 3505 C CA . PRO A 1 431 ? 1.737 15.209 28.439 1.00 80.94 431 PRO A CA 1
ATOM 3506 C C . PRO A 1 431 ? 1.516 13.821 27.813 1.00 80.94 431 PRO A C 1
ATOM 3508 O O . PRO A 1 431 ? 2.380 12.962 27.959 1.00 80.94 431 PRO A O 1
ATOM 3511 N N . ILE A 1 432 ? 0.394 13.579 27.118 1.00 82.56 432 ILE A N 1
ATOM 3512 C CA . ILE A 1 432 ? 0.086 12.261 26.524 1.00 82.56 432 ILE A CA 1
ATOM 3513 C C . ILE A 1 432 ? 0.859 12.024 25.223 1.00 82.56 432 ILE A C 1
ATOM 3515 O O . ILE A 1 432 ? 1.252 10.897 24.937 1.00 82.56 432 ILE A O 1
ATOM 3519 N N . THR A 1 433 ? 1.044 13.069 24.417 1.00 85.31 433 THR A N 1
ATOM 3520 C CA . THR A 1 433 ? 1.619 12.947 23.067 1.00 85.31 433 THR A CA 1
ATOM 3521 C C . THR A 1 433 ? 3.004 13.572 22.935 1.00 85.31 433 THR A C 1
ATOM 3523 O O . THR A 1 433 ? 3.702 13.295 21.968 1.00 85.31 433 THR A O 1
ATOM 3526 N N . GLY A 1 434 ? 3.406 14.434 23.873 1.00 86.38 434 GLY A N 1
ATOM 3527 C CA . GLY A 1 434 ? 4.660 15.187 23.808 1.00 86.38 434 GLY A CA 1
ATOM 3528 C C . GLY A 1 434 ? 4.690 16.308 22.762 1.00 86.38 434 GLY A C 1
ATOM 3529 O O . GLY A 1 434 ? 5.658 17.064 22.712 1.00 86.38 434 GLY A O 1
ATOM 3530 N N . VAL A 1 435 ? 3.634 16.468 21.959 1.00 89.44 435 VAL A N 1
ATOM 3531 C CA . VAL A 1 435 ? 3.521 17.467 20.886 1.00 89.44 435 VAL A CA 1
ATOM 3532 C C . VAL A 1 435 ? 2.133 18.111 20.884 1.00 89.44 435 VAL A C 1
ATOM 3534 O O . VAL A 1 435 ? 1.175 17.570 21.427 1.00 89.44 435 VAL A O 1
ATOM 3537 N N . MET A 1 436 ? 1.989 19.283 20.263 1.00 89.44 436 MET A N 1
ATOM 3538 C CA . MET A 1 436 ? 0.674 19.936 20.137 1.00 89.44 436 MET A CA 1
ATOM 3539 C C . MET A 1 436 ? -0.051 19.596 18.833 1.00 89.44 436 MET A C 1
ATOM 3541 O O . MET A 1 436 ? -1.286 19.672 18.786 1.00 89.44 436 MET A O 1
ATOM 3545 N N . ASP A 1 437 ? 0.701 19.185 17.811 1.00 86.88 437 ASP A N 1
ATOM 3546 C CA . ASP A 1 437 ? 0.176 18.765 16.518 1.00 86.88 437 ASP A CA 1
ATOM 3547 C C . ASP A 1 437 ? -0.044 17.245 16.481 1.00 86.88 437 ASP A C 1
ATOM 3549 O O . ASP A 1 437 ? 0.786 16.470 16.019 1.00 86.88 437 ASP A O 1
ATOM 3553 N N . ALA A 1 438 ? -1.176 16.810 17.031 1.00 84.12 438 ALA A N 1
ATOM 3554 C CA . ALA A 1 438 ? -1.568 15.405 17.119 1.00 84.12 438 ALA A CA 1
ATOM 3555 C C . ALA A 1 438 ? -3.045 15.234 16.718 1.00 84.12 438 ALA A C 1
ATOM 3557 O O . ALA A 1 438 ? -3.787 16.226 16.665 1.00 84.12 438 ALA A O 1
ATOM 3558 N N . PRO A 1 439 ? -3.515 13.997 16.457 1.00 84.94 439 PRO A N 1
ATOM 3559 C CA . PRO A 1 439 ? -4.942 13.717 16.320 1.00 84.94 439 PRO A CA 1
ATOM 3560 C C . PRO A 1 439 ? -5.792 14.203 17.510 1.00 84.94 439 PRO A C 1
ATOM 3562 O O . PRO A 1 439 ? -5.294 14.675 18.540 1.00 84.94 439 PRO A O 1
ATOM 3565 N N . GLY A 1 440 ? -7.116 14.091 17.374 1.00 85.12 440 GLY A N 1
ATOM 3566 C CA . GLY A 1 440 ? -8.040 14.381 18.471 1.00 85.12 440 GLY A CA 1
ATOM 3567 C C . GLY A 1 440 ? -7.647 13.601 19.728 1.00 85.12 440 GLY A C 1
ATOM 3568 O O . GLY A 1 440 ? -7.456 12.392 19.664 1.00 85.12 440 GLY A O 1
ATOM 3569 N N . ILE A 1 441 ? -7.521 14.277 20.876 1.00 85.56 441 ILE A N 1
ATOM 3570 C CA . ILE A 1 441 ? -6.984 13.642 22.093 1.00 85.56 441 ILE A CA 1
ATOM 3571 C C . ILE A 1 441 ? -7.857 12.472 22.569 1.00 85.56 441 ILE A C 1
ATOM 3573 O O . ILE A 1 441 ? -7.348 11.449 23.008 1.00 85.56 441 ILE A O 1
ATOM 3577 N N . ILE A 1 442 ? -9.172 12.568 22.357 1.00 84.12 442 ILE A N 1
ATOM 3578 C CA . ILE A 1 442 ? -10.117 11.477 22.617 1.00 84.12 442 ILE A CA 1
ATOM 3579 C C . ILE A 1 442 ? -9.868 10.285 21.681 1.00 84.12 442 ILE A C 1
ATOM 3581 O O . ILE A 1 442 ? -9.969 9.139 22.110 1.00 84.12 442 ILE A O 1
ATOM 3585 N N . ASP A 1 443 ? -9.521 10.534 20.415 1.00 79.06 443 ASP A N 1
ATOM 3586 C CA . ASP A 1 443 ? -9.209 9.467 19.460 1.00 79.06 443 ASP A CA 1
ATOM 3587 C C . ASP A 1 443 ? -7.883 8.764 19.785 1.00 79.06 443 ASP A C 1
ATOM 3589 O O . ASP A 1 443 ? -7.721 7.604 19.423 1.00 79.06 443 ASP A O 1
ATOM 3593 N N . ILE A 1 444 ? -6.980 9.431 20.511 1.00 78.19 444 ILE A N 1
ATOM 3594 C CA . ILE A 1 444 ? -5.729 8.847 21.015 1.00 78.19 444 ILE A CA 1
ATOM 3595 C C . ILE A 1 444 ? -5.969 7.983 22.263 1.00 78.19 444 ILE A C 1
ATOM 3597 O O . ILE A 1 444 ? -5.331 6.943 22.420 1.00 78.19 444 ILE A O 1
ATOM 3601 N N . MET A 1 445 ? -6.883 8.404 23.144 1.00 74.06 445 MET A N 1
ATOM 3602 C CA . MET A 1 445 ? -7.118 7.801 24.466 1.00 74.06 445 MET A CA 1
ATOM 3603 C C . MET A 1 445 ? -8.045 6.569 24.467 1.00 74.06 445 MET A C 1
ATOM 3605 O O . MET A 1 445 ? -8.220 5.951 25.514 1.00 74.06 445 MET A O 1
ATOM 3609 N N . LYS A 1 446 ? -8.684 6.219 23.347 1.00 66.94 446 LYS A N 1
ATOM 3610 C CA . LYS A 1 446 ? -9.790 5.242 23.315 1.00 66.94 446 LYS A CA 1
ATOM 3611 C C . LYS A 1 446 ? -9.343 3.773 23.180 1.00 66.94 446 LYS A C 1
ATOM 3613 O O . LYS A 1 446 ? -8.416 3.481 22.434 1.00 66.94 446 LYS A O 1
ATOM 3618 N N . ASN A 1 447 ? -10.074 2.858 23.829 1.00 50.47 447 ASN A N 1
ATOM 3619 C CA . ASN A 1 447 ? -10.038 1.398 23.637 1.00 50.47 447 ASN A CA 1
ATOM 3620 C C . ASN A 1 447 ? -11.440 0.874 23.238 1.00 50.47 447 ASN A C 1
ATOM 3622 O O . ASN A 1 447 ? -12.454 1.512 23.521 1.00 50.47 447 ASN A O 1
ATOM 3626 N N . MET A 1 448 ? -11.506 -0.282 22.560 1.00 45.31 448 MET A N 1
ATOM 3627 C CA . MET A 1 448 ? -12.770 -0.975 22.232 1.00 45.31 448 MET A CA 1
ATOM 3628 C C . MET A 1 448 ? -13.495 -1.455 23.498 1.00 45.31 448 MET A C 1
ATOM 3630 O O . MET A 1 448 ? -12.841 -1.773 24.491 1.00 45.31 448 MET A O 1
ATOM 3634 N N . PHE A 1 449 ? -14.827 -1.560 23.452 1.00 52.59 449 PHE A N 1
ATOM 3635 C CA . PHE A 1 449 ? -15.642 -1.936 24.611 1.00 52.59 449 PHE A CA 1
ATOM 3636 C C . PHE A 1 449 ? -16.864 -2.781 24.217 1.00 52.59 449 PHE A C 1
ATOM 3638 O O . PHE A 1 449 ? -17.303 -2.796 23.065 1.00 52.59 449 PHE A O 1
ATOM 3645 N N . THR A 1 450 ? -17.391 -3.521 25.192 1.00 46.03 450 THR A N 1
ATOM 3646 C CA . THR A 1 450 ? -18.552 -4.403 25.028 1.00 46.03 450 THR A CA 1
ATOM 3647 C C . THR A 1 450 ? -19.795 -3.701 25.558 1.00 46.03 450 THR A C 1
ATOM 3649 O O . THR A 1 450 ? -19.757 -3.109 26.631 1.00 46.03 450 THR A O 1
ATOM 3652 N N . VAL A 1 451 ? -20.900 -3.778 24.819 1.00 60.81 451 VAL A N 1
ATOM 3653 C CA . VAL A 1 451 ? -22.194 -3.212 25.215 1.00 60.81 451 VAL A CA 1
ATOM 3654 C C . VAL A 1 451 ? -23.114 -4.355 25.627 1.00 60.81 451 VAL A C 1
ATOM 3656 O O . VAL A 1 451 ? -23.319 -5.299 24.857 1.00 60.81 451 VAL A O 1
ATOM 3659 N N . PHE A 1 452 ? -23.695 -4.253 26.821 1.00 59.75 452 PHE A N 1
ATOM 3660 C CA . PHE A 1 452 ? -24.548 -5.290 27.401 1.00 59.75 452 PHE A CA 1
ATOM 3661 C C . PHE A 1 452 ? -26.003 -4.839 27.491 1.00 59.75 452 PHE A C 1
ATOM 3663 O O . PHE A 1 452 ? -26.296 -3.685 27.775 1.00 59.75 452 PHE A O 1
ATOM 3670 N N . GLY A 1 453 ? -26.931 -5.757 27.271 1.00 61.81 453 GLY A N 1
ATOM 3671 C CA . GLY A 1 453 ? -28.309 -5.666 27.742 1.00 61.81 453 GLY A CA 1
ATOM 3672 C C . GLY A 1 453 ? -28.681 -6.979 28.420 1.00 61.81 453 GLY A C 1
ATOM 3673 O O . GLY A 1 453 ? -27.972 -7.972 28.261 1.00 61.81 453 GLY A O 1
ATOM 3674 N N . ILE A 1 454 ? -29.771 -7.001 29.170 1.00 84.88 454 ILE A N 1
ATOM 3675 C CA . ILE A 1 454 ? -30.220 -8.201 29.878 1.00 84.88 454 ILE A CA 1
ATOM 3676 C C . ILE A 1 454 ? -31.723 -8.391 29.754 1.00 84.88 454 ILE A C 1
ATOM 3678 O O . ILE A 1 454 ? -32.474 -7.425 29.611 1.00 84.88 454 ILE A O 1
ATOM 3682 N N . GLU A 1 455 ? -32.135 -9.645 29.861 1.00 85.88 455 GLU A N 1
ATOM 3683 C CA . GLU A 1 455 ? -33.515 -10.050 30.071 1.00 85.88 455 GLU A CA 1
ATOM 3684 C C . GLU A 1 455 ? -33.546 -10.993 31.281 1.00 85.88 455 GLU A C 1
ATOM 3686 O O . GLU A 1 455 ? -32.874 -12.025 31.288 1.00 85.88 455 GLU A O 1
ATOM 3691 N N . LEU A 1 456 ? -34.260 -10.603 32.336 1.00 86.31 456 LEU A N 1
ATOM 3692 C CA . LEU A 1 456 ? -34.421 -11.388 33.559 1.00 86.31 456 LEU A CA 1
ATOM 3693 C C . LEU A 1 456 ? -35.847 -11.920 33.634 1.00 86.31 456 LEU A C 1
ATOM 3695 O O . LEU A 1 456 ? -36.792 -11.140 33.732 1.00 86.31 456 LEU A O 1
ATOM 3699 N N . GLU A 1 457 ? -35.987 -13.236 33.691 1.00 85.19 457 GLU A N 1
ATOM 3700 C CA . GLU A 1 457 ? -37.247 -13.901 33.998 1.00 85.19 457 GLU A CA 1
ATOM 3701 C C . GLU A 1 457 ? -37.410 -14.057 35.518 1.00 85.19 457 GLU A C 1
ATOM 3703 O O . GLU A 1 457 ? -36.450 -14.312 36.248 1.00 85.19 457 GLU A O 1
ATOM 3708 N N . PHE A 1 458 ? -38.636 -13.920 36.013 1.00 86.31 458 PHE A N 1
ATOM 3709 C CA . PHE A 1 458 ? -38.962 -14.066 37.431 1.00 86.31 458 PHE A CA 1
ATOM 3710 C C . PHE A 1 458 ? -40.433 -14.440 37.619 1.00 86.31 458 PHE A C 1
ATOM 3712 O O . PHE A 1 458 ? -41.238 -14.371 36.689 1.00 86.31 458 PHE A O 1
ATOM 3719 N N . TYR A 1 459 ? -40.792 -14.845 38.836 1.00 87.12 459 TYR A N 1
ATOM 3720 C CA . TYR A 1 459 ? -42.170 -15.182 39.186 1.00 87.12 459 TYR A CA 1
ATOM 3721 C C . TYR A 1 459 ? -42.738 -14.199 40.201 1.00 87.12 459 TYR A C 1
ATOM 3723 O O . TYR A 1 459 ? -42.053 -13.846 41.163 1.00 87.12 459 TYR A O 1
ATOM 3731 N N . ILE A 1 460 ? -44.004 -13.814 40.016 1.00 86.12 460 ILE A N 1
ATOM 3732 C CA . ILE A 1 460 ? -44.774 -13.080 41.028 1.00 86.12 460 ILE A CA 1
ATOM 3733 C C . ILE A 1 460 ? -46.101 -13.768 41.320 1.00 86.12 460 ILE A C 1
ATOM 3735 O O . ILE A 1 460 ? -46.802 -14.228 40.421 1.00 86.12 460 ILE A O 1
ATOM 3739 N N . GLU A 1 461 ? -46.483 -13.779 42.586 1.00 81.56 461 GLU A N 1
ATOM 3740 C CA . GLU A 1 461 ? -47.789 -14.243 43.043 1.00 81.56 461 GLU A CA 1
ATOM 3741 C C . GLU A 1 461 ? -48.566 -13.035 43.568 1.00 81.56 461 GLU A C 1
ATOM 3743 O O . GLU A 1 461 ? -48.429 -12.668 44.730 1.00 81.56 461 GLU A O 1
ATOM 3748 N N . VAL A 1 462 ? -49.336 -12.374 42.694 1.00 73.62 462 VAL A N 1
ATOM 3749 C CA . VAL A 1 462 ? -50.147 -11.183 43.013 1.00 73.62 462 VAL A CA 1
ATOM 3750 C C . VAL A 1 462 ? -51.546 -11.351 42.418 1.00 73.62 462 VAL A C 1
ATOM 3752 O O . VAL A 1 462 ? -51.696 -11.913 41.333 1.00 73.62 462 VAL A O 1
ATOM 3755 N N . ILE A 1 463 ? -52.569 -10.853 43.118 1.00 65.00 463 ILE A N 1
ATOM 3756 C CA . ILE A 1 463 ? -53.976 -10.938 42.687 1.00 65.00 463 ILE A CA 1
ATOM 3757 C C . ILE A 1 463 ? -54.286 -9.906 41.583 1.00 65.00 463 ILE A C 1
ATOM 3759 O O . ILE A 1 463 ? -55.020 -10.206 40.644 1.00 65.00 463 ILE A O 1
ATOM 3763 N N . GLU A 1 464 ? -53.689 -8.713 41.654 1.00 79.25 464 GLU A N 1
ATOM 3764 C CA . GLU A 1 464 ? -53.952 -7.575 40.760 1.00 79.25 464 GLU A CA 1
ATOM 3765 C C . GLU A 1 464 ? -52.774 -7.287 39.807 1.00 79.25 464 GLU A C 1
ATOM 3767 O O . GLU A 1 464 ? -52.026 -6.320 39.956 1.00 79.25 464 GLU A O 1
ATOM 3772 N N . VAL A 1 465 ? -52.600 -8.147 38.800 1.00 79.88 465 VAL A N 1
ATOM 3773 C CA . VAL A 1 465 ? -51.475 -8.086 37.842 1.00 79.88 465 VAL A CA 1
ATOM 3774 C C . VAL A 1 465 ? -51.427 -6.778 37.045 1.00 79.88 465 VAL A C 1
ATOM 3776 O O . VAL A 1 465 ? -50.348 -6.226 36.838 1.00 79.88 465 VAL A O 1
ATOM 3779 N N . ASP A 1 466 ? -52.577 -6.257 36.617 1.00 82.81 466 ASP A N 1
ATOM 3780 C CA . ASP A 1 466 ? -52.625 -5.030 35.811 1.00 82.81 466 ASP A CA 1
ATOM 3781 C C . ASP A 1 466 ? -52.180 -3.801 36.617 1.00 82.81 466 ASP A C 1
ATOM 3783 O O . ASP A 1 466 ? -51.566 -2.882 36.076 1.00 82.81 466 ASP A O 1
ATOM 3787 N N . LEU A 1 467 ? -52.448 -3.789 37.926 1.00 82.81 467 LEU A N 1
ATOM 3788 C CA . LEU A 1 467 ? -51.974 -2.740 38.828 1.00 82.81 467 LEU A CA 1
ATOM 3789 C C . LEU A 1 467 ? -50.461 -2.834 39.038 1.00 82.81 467 LEU A C 1
ATOM 3791 O O . LEU A 1 467 ? -49.787 -1.809 38.989 1.00 82.81 467 LEU A O 1
ATOM 3795 N N . PHE A 1 468 ? -49.921 -4.049 39.178 1.00 87.00 468 PHE A N 1
ATOM 3796 C CA . PHE A 1 468 ? -48.475 -4.268 39.233 1.00 87.00 468 PHE A CA 1
ATOM 3797 C C . PHE A 1 468 ? -47.763 -3.747 37.977 1.00 87.00 468 PHE A C 1
ATOM 3799 O O . PHE A 1 468 ? -46.818 -2.969 38.099 1.00 87.00 468 PHE A O 1
ATOM 3806 N N . LEU A 1 469 ? -48.220 -4.141 36.782 1.00 86.06 469 LEU A N 1
ATOM 3807 C CA . LEU A 1 469 ? -47.579 -3.739 35.525 1.00 86.06 469 LEU A CA 1
ATOM 3808 C C . LEU A 1 469 ? -47.623 -2.216 35.334 1.00 86.06 469 LEU A C 1
ATOM 3810 O O . LEU A 1 469 ? -46.601 -1.607 35.038 1.00 86.06 469 LEU A O 1
ATOM 3814 N N . ASN A 1 470 ? -48.764 -1.575 35.600 1.00 84.94 470 ASN A N 1
ATOM 3815 C CA . ASN A 1 470 ? -48.876 -0.117 35.481 1.00 84.94 470 ASN A CA 1
ATOM 3816 C C . ASN A 1 470 ? -47.991 0.647 36.483 1.00 84.94 470 ASN A C 1
ATOM 3818 O O . ASN A 1 470 ? -47.443 1.700 36.144 1.00 84.94 470 ASN A O 1
ATOM 3822 N N . ASP A 1 471 ? -47.859 0.146 37.714 1.00 84.12 471 ASP A N 1
ATOM 3823 C CA . ASP A 1 471 ? -47.048 0.791 38.751 1.00 84.12 471 ASP A CA 1
ATOM 3824 C C . ASP A 1 471 ? -45.544 0.588 38.510 1.00 84.12 471 ASP A C 1
ATOM 3826 O O . ASP A 1 471 ? -44.741 1.492 38.756 1.00 84.12 471 ASP A O 1
ATOM 3830 N N . ILE A 1 472 ? -45.144 -0.577 37.988 1.00 87.62 472 ILE A N 1
ATOM 3831 C CA . ILE A 1 472 ? -43.732 -0.884 37.761 1.00 87.62 472 ILE A CA 1
ATOM 3832 C C . ILE A 1 472 ? -43.172 -0.194 36.515 1.00 87.62 472 ILE A C 1
ATOM 3834 O O . ILE A 1 472 ? -42.046 0.302 36.579 1.00 87.62 472 ILE A O 1
ATOM 3838 N N . GLU A 1 473 ? -43.951 -0.103 35.428 1.00 85.00 473 GLU A N 1
ATOM 3839 C CA . GLU A 1 473 ? -43.521 0.411 34.116 1.00 85.00 473 GLU A CA 1
ATOM 3840 C C . GLU A 1 473 ? -42.788 1.756 34.248 1.00 85.00 473 GLU A C 1
ATOM 3842 O O . GLU A 1 473 ? -41.656 1.926 33.794 1.00 85.00 473 GLU A O 1
ATOM 3847 N N . ASN A 1 474 ? -43.396 2.701 34.971 1.00 80.12 474 ASN A N 1
ATOM 3848 C CA . ASN A 1 474 ? -42.840 4.041 35.151 1.00 80.12 474 ASN A CA 1
ATOM 3849 C C . ASN A 1 474 ? -41.623 4.064 36.085 1.00 80.12 474 ASN A C 1
ATOM 3851 O O . ASN A 1 474 ? -40.706 4.860 35.879 1.00 80.12 474 ASN A O 1
ATOM 3855 N N . LYS A 1 475 ? -41.594 3.209 37.116 1.00 85.94 475 LYS A N 1
ATOM 3856 C CA . LYS A 1 475 ? -40.512 3.194 38.113 1.00 85.94 475 LYS A CA 1
ATOM 3857 C C . LYS A 1 475 ? -39.217 2.657 37.525 1.00 85.94 475 LYS A C 1
ATOM 3859 O O . LYS A 1 475 ? -38.157 3.232 37.757 1.00 85.94 475 LYS A O 1
ATOM 3864 N N . ILE A 1 476 ? -39.305 1.567 36.764 1.00 85.81 476 ILE A N 1
ATOM 3865 C CA . ILE A 1 476 ? -38.128 0.920 36.175 1.00 85.81 476 ILE A CA 1
ATOM 3866 C C . ILE A 1 476 ? -37.755 1.536 34.820 1.00 85.81 476 ILE A C 1
ATOM 3868 O O . ILE A 1 476 ? -36.582 1.526 34.443 1.00 85.81 476 ILE A O 1
ATOM 3872 N N . GLY A 1 477 ? -38.718 2.164 34.132 1.00 78.31 477 GLY A N 1
ATOM 3873 C CA . GLY A 1 477 ? -38.500 2.897 32.884 1.00 78.31 477 GLY A CA 1
ATOM 3874 C C . GLY A 1 477 ? -37.488 4.038 33.007 1.00 78.31 477 GLY A C 1
ATOM 3875 O O . GLY A 1 477 ? -36.746 4.304 32.062 1.00 78.31 477 GLY A O 1
ATOM 3876 N N . LEU A 1 478 ? -37.364 4.654 34.190 1.00 80.81 478 LEU A N 1
ATOM 3877 C CA . LEU A 1 478 ? -36.329 5.659 34.485 1.00 80.81 478 LEU A CA 1
ATOM 3878 C C . LEU A 1 478 ? -34.902 5.104 34.374 1.00 80.81 478 LEU A C 1
ATOM 3880 O O . LEU A 1 478 ? -33.970 5.846 34.067 1.00 80.81 478 LEU A O 1
ATOM 3884 N N . PHE A 1 479 ? -34.746 3.799 34.577 1.00 78.56 479 PHE A N 1
ATOM 3885 C CA . PHE A 1 479 ? -33.497 3.069 34.399 1.00 78.56 479 PHE A CA 1
ATOM 3886 C C . PHE A 1 479 ? -33.437 2.388 33.021 1.00 78.56 479 PHE A C 1
ATOM 3888 O O . PHE A 1 479 ? -32.598 1.528 32.785 1.00 78.56 479 PHE A O 1
ATOM 3895 N N . GLY A 1 480 ? -34.329 2.716 32.083 1.00 80.50 480 GLY A N 1
ATOM 3896 C CA . GLY A 1 480 ? -34.355 2.084 30.762 1.00 80.50 480 GLY A CA 1
ATOM 3897 C C . GLY A 1 480 ? -34.707 0.594 30.795 1.00 80.50 480 GLY A C 1
ATOM 3898 O O . GLY A 1 480 ? -34.251 -0.153 29.928 1.00 80.50 480 GLY A O 1
ATOM 3899 N N . PHE A 1 481 ? -35.483 0.164 31.792 1.00 88.12 481 PHE A N 1
ATOM 3900 C CA . PHE A 1 481 ? -36.049 -1.179 31.866 1.00 88.12 481 PHE A CA 1
ATOM 3901 C C . PHE A 1 481 ? -37.536 -1.173 31.504 1.00 88.12 481 PHE A C 1
ATOM 3903 O O . PHE A 1 481 ? -38.220 -0.163 31.637 1.00 88.12 481 PHE A O 1
ATOM 3910 N N . SER A 1 482 ? -38.031 -2.324 31.068 1.00 88.06 482 SER A N 1
ATOM 3911 C CA . SER A 1 482 ? -39.449 -2.599 30.805 1.00 88.06 482 SER A CA 1
ATOM 3912 C C . SER A 1 482 ? -39.823 -3.933 31.441 1.00 88.06 482 SER A C 1
ATOM 3914 O O . SER A 1 482 ? -38.935 -4.760 31.656 1.00 88.06 482 SER A O 1
ATOM 3916 N N . CYS A 1 483 ? -41.098 -4.125 31.778 1.00 90.00 483 CYS A N 1
ATOM 3917 C CA . CYS A 1 483 ? -41.600 -5.346 32.405 1.00 90.00 483 CYS A CA 1
ATOM 3918 C C . CYS A 1 483 ? -42.779 -5.882 31.597 1.00 90.00 483 CYS A C 1
ATOM 3920 O O . CYS A 1 483 ? -43.731 -5.158 31.329 1.00 90.00 483 CYS A O 1
ATOM 3922 N N . GLU A 1 484 ? -42.730 -7.155 31.226 1.00 88.06 484 GLU A N 1
ATOM 3923 C CA . GLU A 1 484 ? -43.756 -7.802 30.416 1.00 88.06 484 GLU A CA 1
ATOM 3924 C C . GLU A 1 484 ? -44.183 -9.127 31.057 1.00 88.06 484 GLU A C 1
ATOM 3926 O O . GLU A 1 484 ? -43.435 -9.768 31.799 1.00 88.06 484 GLU A O 1
ATOM 3931 N N . LYS A 1 485 ? -45.417 -9.552 30.779 1.00 84.50 485 LYS A N 1
ATOM 3932 C CA . LYS A 1 485 ? -45.921 -10.858 31.211 1.00 84.50 485 LYS A CA 1
ATOM 3933 C C . LYS A 1 485 ? -45.495 -11.941 30.225 1.00 84.50 485 LYS A C 1
ATOM 3935 O O . LYS A 1 485 ? -45.724 -11.805 29.024 1.00 84.50 485 LYS A O 1
ATOM 3940 N N . GLU A 1 486 ? -44.961 -13.038 30.751 1.00 81.75 486 GLU A N 1
ATOM 3941 C CA . GLU A 1 486 ? -44.568 -14.198 29.957 1.00 81.75 486 GLU A CA 1
ATOM 3942 C C . GLU A 1 486 ? -45.736 -15.152 29.680 1.00 81.75 486 GLU A C 1
ATOM 3944 O O . GLU A 1 486 ? -46.826 -15.064 30.253 1.00 81.75 486 GLU A O 1
ATOM 3949 N N . SER A 1 487 ? -45.500 -16.092 28.765 1.00 72.38 487 SER A N 1
ATOM 3950 C CA . SER A 1 487 ? -46.503 -17.101 28.389 1.00 72.38 487 SER A CA 1
ATOM 3951 C C . SER A 1 487 ? -46.847 -18.081 29.522 1.00 72.38 487 SER A C 1
ATOM 3953 O O . SER A 1 487 ? -47.967 -18.598 29.572 1.00 72.38 487 SER A O 1
ATOM 3955 N N . SER A 1 488 ? -45.912 -18.324 30.447 1.00 71.44 488 SER A N 1
ATOM 3956 C CA . SER A 1 488 ? -46.119 -19.199 31.604 1.00 71.44 488 SER A CA 1
ATOM 3957 C C . SER A 1 488 ? -46.929 -18.510 32.702 1.00 71.44 488 SER A C 1
ATOM 3959 O O . SER A 1 488 ? -46.801 -17.314 32.966 1.00 71.44 488 SER A O 1
ATOM 3961 N N . GLN A 1 489 ? -47.748 -19.286 33.412 1.00 72.94 489 GLN A N 1
ATOM 3962 C CA . GLN A 1 489 ? -48.562 -18.764 34.505 1.00 72.94 489 GLN A CA 1
ATOM 3963 C C . GLN A 1 489 ? -47.674 -18.180 35.617 1.00 72.94 489 GLN A C 1
ATOM 3965 O O . GLN A 1 489 ? -46.831 -18.888 36.166 1.00 72.94 489 GLN A O 1
ATOM 3970 N N . HIS A 1 490 ? -47.912 -16.912 35.968 1.00 81.56 490 HIS A N 1
ATOM 3971 C CA . HIS A 1 490 ? -47.175 -16.152 36.991 1.00 81.56 490 HIS A CA 1
ATOM 3972 C C . HIS A 1 490 ? -45.712 -15.809 36.657 1.00 81.56 490 HIS A C 1
ATOM 3974 O O . HIS A 1 490 ? -45.021 -15.289 37.531 1.00 81.56 490 HIS A O 1
ATOM 3980 N N . GLN A 1 491 ? -45.249 -16.061 35.428 1.00 85.81 491 GLN A N 1
ATOM 3981 C CA . GLN A 1 491 ? -43.911 -15.676 34.978 1.00 85.81 491 GLN A CA 1
ATOM 3982 C C . GLN A 1 491 ? -43.948 -14.311 34.285 1.00 85.81 491 GLN A C 1
ATOM 3984 O O . GLN A 1 491 ? -44.892 -13.989 33.558 1.00 85.81 491 GLN A O 1
ATOM 3989 N N . TYR A 1 492 ? -42.913 -13.517 34.522 1.00 89.06 492 TYR A N 1
ATOM 3990 C CA . TYR A 1 492 ? -42.731 -12.179 33.976 1.00 89.06 492 TYR A CA 1
ATOM 3991 C C . TYR A 1 492 ? -41.274 -12.005 33.577 1.00 89.06 492 TYR A C 1
ATOM 3993 O O . TYR A 1 492 ? -40.395 -12.727 34.055 1.00 89.06 492 TYR A O 1
ATOM 4001 N N . GLU A 1 493 ? -41.028 -11.042 32.706 1.00 89.50 493 GLU A N 1
ATOM 4002 C CA . GLU A 1 493 ? -39.710 -10.740 32.182 1.00 89.50 493 GLU A CA 1
ATOM 4003 C C . GLU A 1 493 ? -39.439 -9.247 32.303 1.00 89.50 493 GLU A C 1
ATOM 4005 O O . GLU A 1 493 ? -40.290 -8.413 31.996 1.00 89.50 493 GLU A O 1
ATOM 4010 N N . VAL A 1 494 ? -38.234 -8.910 32.745 1.00 89.81 494 VAL A N 1
ATOM 4011 C CA . VAL A 1 494 ? -37.737 -7.543 32.770 1.00 89.81 494 VAL A CA 1
ATOM 4012 C C . VAL A 1 494 ? -36.587 -7.415 31.789 1.00 89.81 494 VAL A C 1
ATOM 4014 O O . VAL A 1 494 ? -35.582 -8.116 31.899 1.00 89.81 494 VAL A O 1
ATOM 4017 N N . LYS A 1 495 ? -36.730 -6.492 30.840 1.00 88.06 495 LYS A N 1
ATOM 4018 C CA . LYS A 1 495 ? -35.759 -6.254 29.769 1.00 88.06 495 LYS A CA 1
ATOM 4019 C C . LYS A 1 495 ? -35.106 -4.895 29.929 1.00 88.06 495 LYS A C 1
ATOM 4021 O O . LYS A 1 495 ? -35.808 -3.892 30.072 1.00 88.06 495 LYS A O 1
ATOM 4026 N N . SER A 1 496 ? -33.780 -4.847 29.849 1.00 84.62 496 SER A N 1
ATOM 4027 C CA . SER A 1 496 ? -33.030 -3.592 29.794 1.00 84.62 496 SER A CA 1
ATOM 4028 C C . SER A 1 496 ? -32.853 -3.111 28.353 1.00 84.62 496 SER A C 1
ATOM 4030 O O . SER A 1 496 ? -32.741 -3.898 27.409 1.00 84.62 496 SER A O 1
ATOM 4032 N N . CYS A 1 497 ? -32.698 -1.801 28.175 1.00 76.94 497 CYS A N 1
ATOM 4033 C CA . CYS A 1 497 ? -32.018 -1.272 26.999 1.00 76.94 497 CYS A CA 1
ATOM 4034 C C . CYS A 1 497 ? -30.527 -1.680 27.004 1.00 76.94 497 CYS A C 1
ATOM 4036 O O . CYS A 1 497 ? -30.019 -2.269 27.961 1.00 76.94 497 CYS A O 1
ATOM 4038 N N . CYS A 1 498 ? -29.805 -1.403 25.918 1.00 71.50 498 CYS A N 1
ATOM 4039 C CA . CYS A 1 498 ? -28.366 -1.653 25.869 1.00 71.50 498 CYS A CA 1
ATOM 4040 C C . CYS A 1 498 ? -27.591 -0.563 26.627 1.00 71.50 498 CYS A C 1
ATOM 4042 O O . CYS A 1 498 ? -27.749 0.624 26.349 1.00 71.50 498 CYS A O 1
ATOM 4044 N N . TYR A 1 499 ? -26.705 -0.987 27.522 1.00 70.94 499 TYR A N 1
ATOM 4045 C CA . TYR A 1 499 ? -25.815 -0.167 28.331 1.00 70.94 499 TYR A CA 1
ATOM 4046 C C . TYR A 1 499 ? -24.385 -0.217 27.799 1.00 70.94 499 TYR A C 1
ATOM 4048 O O . TYR A 1 499 ? -23.812 -1.292 27.617 1.00 70.94 499 TYR A O 1
ATOM 4056 N N . ALA A 1 500 ? -23.792 0.960 27.596 1.00 60.97 500 ALA A N 1
ATOM 4057 C CA . ALA A 1 500 ? -22.368 1.086 27.287 1.00 60.97 500 ALA A CA 1
ATOM 4058 C C . ALA A 1 500 ? -21.474 0.919 28.529 1.00 60.97 500 ALA A C 1
ATOM 4060 O O . ALA A 1 500 ? -20.329 0.507 28.395 1.00 60.97 500 ALA A O 1
ATOM 4061 N N . ASN A 1 501 ? -22.004 1.215 29.722 1.00 70.19 501 ASN A N 1
ATOM 4062 C CA . ASN A 1 501 ? -21.313 1.076 31.001 1.00 70.19 501 ASN A CA 1
ATOM 4063 C C . ASN A 1 501 ? -21.894 -0.121 31.771 1.00 70.19 501 ASN A C 1
ATOM 4065 O O . ASN A 1 501 ? -23.067 -0.098 32.158 1.00 70.19 501 ASN A O 1
ATOM 4069 N N . SER A 1 502 ? -21.093 -1.169 31.993 1.00 71.50 502 SER A N 1
ATOM 4070 C CA . SER A 1 502 ? -21.571 -2.368 32.692 1.00 71.50 502 SER A CA 1
ATOM 4071 C C . SER A 1 502 ? -21.806 -2.130 34.188 1.00 71.50 502 SER A C 1
ATOM 4073 O O . SER A 1 502 ? -22.697 -2.746 34.766 1.00 71.50 502 SER A O 1
ATOM 4075 N N . SER A 1 503 ? -21.075 -1.203 34.819 1.00 73.44 503 SER A N 1
ATOM 4076 C CA . SER A 1 503 ? -21.252 -0.865 36.236 1.00 73.44 503 SER A CA 1
ATOM 4077 C C . SER A 1 503 ? -22.609 -0.215 36.494 1.00 73.44 503 SER A C 1
ATOM 4079 O O . SER A 1 503 ? -23.268 -0.554 37.477 1.00 73.44 503 SER A O 1
ATOM 4081 N N . ASP A 1 504 ? -23.046 0.676 35.603 1.00 76.62 504 ASP A N 1
ATOM 4082 C CA . ASP A 1 504 ? -24.376 1.281 35.676 1.00 76.62 504 ASP A CA 1
ATOM 4083 C C . ASP A 1 504 ? -25.464 0.228 35.454 1.00 76.62 504 ASP A C 1
ATOM 4085 O O . ASP A 1 504 ? -26.423 0.183 36.221 1.00 76.62 504 ASP A O 1
ATOM 4089 N N . LEU A 1 505 ? -25.281 -0.677 34.482 1.00 83.19 505 LEU A N 1
ATOM 4090 C CA . LEU A 1 505 ? -26.196 -1.801 34.268 1.00 83.19 505 LEU A CA 1
ATOM 4091 C C . LEU A 1 505 ? -26.316 -2.679 35.521 1.00 83.19 505 LEU A C 1
ATOM 4093 O O . LEU A 1 505 ? -27.429 -2.988 35.932 1.00 83.19 505 LEU A O 1
ATOM 4097 N N . ILE A 1 506 ? -25.192 -3.050 36.145 1.00 82.94 506 ILE A N 1
ATOM 4098 C CA . ILE A 1 506 ? -25.169 -3.868 37.366 1.00 82.94 506 ILE A CA 1
ATOM 4099 C C . ILE A 1 506 ? -25.924 -3.170 38.500 1.00 82.94 506 ILE A C 1
ATOM 4101 O O . ILE A 1 506 ? -26.791 -3.776 39.123 1.00 82.94 506 ILE A O 1
ATOM 4105 N N . LYS A 1 507 ? -25.638 -1.888 38.749 1.00 85.31 507 LYS A N 1
ATOM 4106 C CA . LYS A 1 507 ? -26.307 -1.125 39.814 1.00 85.31 507 LYS A CA 1
ATOM 4107 C C . LYS A 1 507 ? -27.803 -0.984 39.558 1.00 85.31 507 LYS A C 1
ATOM 4109 O O . LYS A 1 507 ? -28.604 -1.238 40.451 1.00 85.31 507 LYS A O 1
ATOM 4114 N N . HIS A 1 508 ? -28.182 -0.580 38.346 1.00 88.25 508 HIS A N 1
ATOM 4115 C CA . HIS A 1 508 ? -29.586 -0.403 37.988 1.00 88.25 508 HIS A CA 1
ATOM 4116 C C . HIS A 1 508 ? -30.348 -1.724 38.023 1.00 88.25 508 HIS A C 1
ATOM 4118 O O . HIS A 1 508 ? -31.496 -1.738 38.449 1.00 88.25 508 HIS A O 1
ATOM 4124 N N . PHE A 1 509 ? -29.716 -2.831 37.635 1.00 90.44 509 PHE A N 1
ATOM 4125 C CA . PHE A 1 509 ? -30.324 -4.151 37.722 1.00 90.44 509 PHE A CA 1
ATOM 4126 C C . PHE A 1 509 ? -30.685 -4.538 39.160 1.00 90.44 509 PHE A C 1
ATOM 4128 O O . PHE A 1 509 ? -31.812 -4.971 39.404 1.00 90.44 509 PHE A O 1
ATOM 4135 N N . GLU A 1 510 ? -29.782 -4.324 40.121 1.00 90.25 510 GLU A N 1
ATOM 4136 C CA . GLU A 1 510 ? -30.081 -4.591 41.534 1.00 90.25 510 GLU A CA 1
ATOM 4137 C C . GLU A 1 510 ? -31.200 -3.679 42.057 1.00 90.25 510 GLU A C 1
ATOM 4139 O O . GLU A 1 510 ? -32.152 -4.168 42.666 1.00 90.25 510 GLU A O 1
ATOM 4144 N N . TYR A 1 511 ? -31.178 -2.382 41.724 1.00 90.44 511 TYR A N 1
ATOM 4145 C CA . TYR A 1 511 ? -32.278 -1.478 42.084 1.00 90.44 511 TYR A CA 1
ATOM 4146 C C . TYR A 1 511 ? -33.616 -1.911 41.487 1.00 90.44 511 TYR A C 1
ATOM 4148 O O . TYR A 1 511 ? -34.643 -1.853 42.157 1.00 90.44 511 TYR A O 1
ATOM 4156 N N . VAL A 1 512 ? -33.631 -2.375 40.239 1.00 90.50 512 VAL A N 1
ATOM 4157 C CA . VAL A 1 512 ? -34.853 -2.863 39.597 1.00 90.50 512 VAL A CA 1
ATOM 4158 C C . VAL A 1 512 ? -35.385 -4.104 40.314 1.00 90.50 512 VAL A C 1
ATOM 4160 O O . VAL A 1 512 ? -36.587 -4.168 40.569 1.00 90.50 512 VAL A O 1
ATOM 4163 N N . LYS A 1 513 ? -34.527 -5.048 40.725 1.00 91.44 513 LYS A N 1
ATOM 4164 C CA . LYS A 1 513 ? -34.944 -6.207 41.538 1.00 91.44 513 LYS A CA 1
ATOM 4165 C C . LYS A 1 513 ? -35.552 -5.787 42.876 1.00 91.44 513 LYS A C 1
ATOM 4167 O O . LYS A 1 513 ? -36.586 -6.333 43.264 1.00 91.44 513 LYS A O 1
ATOM 4172 N N . GLU A 1 514 ? -34.959 -4.805 43.552 1.00 92.75 514 GLU A N 1
ATOM 4173 C CA . GLU A 1 514 ? -35.497 -4.250 44.800 1.00 92.75 514 GLU A CA 1
ATOM 4174 C C . GLU A 1 514 ? -36.863 -3.582 44.589 1.00 92.75 514 GLU A C 1
ATOM 4176 O O . GLU A 1 514 ? -37.806 -3.858 45.330 1.00 92.75 514 GLU A O 1
ATOM 4181 N N . ILE A 1 515 ? -37.006 -2.759 43.544 1.00 92.06 515 ILE A N 1
ATOM 4182 C CA . ILE A 1 515 ? -38.263 -2.074 43.204 1.00 92.06 515 ILE A CA 1
ATOM 4183 C C . ILE A 1 515 ? -39.359 -3.087 42.848 1.00 92.06 515 ILE A C 1
ATOM 4185 O O . ILE A 1 515 ? -40.509 -2.915 43.260 1.00 92.06 515 ILE A O 1
ATOM 4189 N N . LEU A 1 516 ? -39.021 -4.146 42.105 1.00 91.31 516 LEU A N 1
ATOM 4190 C CA . LEU A 1 516 ? -39.939 -5.241 41.784 1.00 91.31 516 LEU A CA 1
ATOM 4191 C C . LEU A 1 516 ? -40.431 -5.925 43.060 1.00 91.31 516 LEU A C 1
ATOM 4193 O O . LEU A 1 516 ? -41.639 -6.066 43.251 1.00 91.31 516 LEU A O 1
ATOM 4197 N N . ALA A 1 517 ? -39.509 -6.302 43.950 1.00 91.12 517 ALA A N 1
ATOM 4198 C CA . ALA A 1 517 ? -39.840 -6.965 45.205 1.00 91.12 517 ALA A CA 1
ATOM 4199 C C . ALA A 1 517 ? -40.716 -6.094 46.114 1.00 91.12 517 ALA A C 1
ATOM 4201 O O . ALA A 1 517 ? -41.739 -6.565 46.612 1.00 91.12 517 ALA A O 1
ATOM 4202 N N . ASP A 1 518 ? -40.360 -4.821 46.282 1.00 91.56 518 ASP A N 1
ATOM 4203 C CA . ASP A 1 518 ? -41.126 -3.858 47.077 1.00 91.56 518 ASP A CA 1
ATOM 4204 C C . ASP A 1 518 ? -42.531 -3.626 46.498 1.00 91.56 518 ASP A C 1
ATOM 4206 O O . ASP A 1 518 ? -43.520 -3.633 47.232 1.00 91.56 518 ASP A O 1
ATOM 4210 N N . THR A 1 519 ? -42.645 -3.485 45.174 1.00 90.38 519 THR A N 1
ATOM 4211 C CA . THR A 1 519 ? -43.939 -3.265 44.508 1.00 90.38 519 THR A CA 1
ATOM 4212 C C . THR A 1 519 ? -44.857 -4.480 44.661 1.00 90.38 519 THR A C 1
ATOM 4214 O O . THR A 1 519 ? -46.023 -4.333 45.024 1.00 90.38 519 THR A O 1
ATOM 4217 N N . VAL A 1 520 ? -44.330 -5.692 44.465 1.00 89.81 520 VAL A N 1
ATOM 4218 C CA . VAL A 1 520 ? -45.079 -6.945 44.660 1.00 89.81 520 VAL A CA 1
ATOM 4219 C C . VAL A 1 520 ? -45.516 -7.114 46.116 1.00 89.81 520 VAL A C 1
ATOM 4221 O O . VAL A 1 520 ? -46.665 -7.474 46.377 1.00 89.81 520 VAL A O 1
ATOM 4224 N N . HIS A 1 521 ? -44.635 -6.803 47.069 1.00 89.75 521 HIS A N 1
ATOM 4225 C CA . HIS A 1 521 ? -44.940 -6.899 48.494 1.00 89.75 521 HIS A CA 1
ATOM 4226 C C . HIS A 1 521 ? -46.049 -5.924 48.918 1.00 89.75 521 HIS A C 1
ATOM 4228 O O . HIS A 1 521 ? -46.958 -6.303 49.656 1.00 89.75 521 HIS A O 1
ATOM 4234 N N . LYS A 1 522 ? -46.033 -4.687 48.401 1.00 88.62 522 LYS A N 1
ATOM 4235 C CA . LYS A 1 522 ? -47.090 -3.684 48.637 1.00 88.62 522 LYS A CA 1
ATOM 4236 C C . LYS A 1 522 ? -48.460 -4.118 48.118 1.00 88.62 522 LYS A C 1
ATOM 4238 O O . LYS A 1 522 ? -49.470 -3.726 48.695 1.00 88.62 522 LYS A O 1
ATOM 4243 N N . LEU A 1 523 ? -48.491 -4.947 47.077 1.00 89.06 523 LEU A N 1
ATOM 4244 C CA . LEU A 1 523 ? -49.711 -5.546 46.528 1.00 89.06 523 LEU A CA 1
ATOM 4245 C C . LEU A 1 523 ? -50.100 -6.867 47.224 1.00 89.06 523 LEU A C 1
ATOM 4247 O O . LEU A 1 523 ? -50.989 -7.575 46.755 1.00 89.06 523 LEU A O 1
ATOM 4251 N N . GLY A 1 524 ? -49.450 -7.208 48.343 1.00 87.19 524 GLY A N 1
ATOM 4252 C CA . GLY A 1 524 ? -49.756 -8.393 49.148 1.00 87.19 524 GLY A CA 1
ATOM 4253 C C . GLY A 1 524 ? -49.260 -9.712 48.554 1.00 87.19 524 GLY A C 1
ATOM 4254 O O . GLY A 1 524 ? -49.750 -10.769 48.946 1.00 87.19 524 GLY A O 1
ATOM 4255 N N . GLY A 1 525 ? -48.322 -9.660 47.604 1.00 88.69 525 GLY A N 1
ATOM 4256 C CA . GLY A 1 525 ? -47.787 -10.829 46.915 1.00 88.69 525 GLY A CA 1
ATOM 4257 C C . GLY A 1 525 ? -46.364 -11.226 47.307 1.00 88.69 525 GLY A C 1
ATOM 4258 O O . GLY A 1 525 ? -45.735 -10.624 48.181 1.00 88.69 525 GLY A O 1
ATOM 4259 N N . GLY A 1 526 ? -45.842 -12.243 46.617 1.00 89.12 526 GLY A N 1
ATOM 4260 C CA . GLY A 1 526 ? -44.451 -12.698 46.718 1.00 89.12 526 GLY A CA 1
ATOM 4261 C C . GLY A 1 526 ? -43.733 -12.670 45.368 1.00 89.12 526 GLY A C 1
ATOM 4262 O O . GLY A 1 526 ? -44.358 -12.899 44.334 1.00 89.12 526 GLY A O 1
ATOM 4263 N N . VAL A 1 527 ? -42.423 -12.398 45.376 1.00 91.62 527 VAL A N 1
ATOM 4264 C CA . VAL A 1 527 ? -41.551 -12.453 44.190 1.00 91.62 527 VAL A CA 1
ATOM 4265 C C . VAL A 1 527 ? -40.492 -13.541 44.357 1.00 91.62 527 VAL A C 1
ATOM 4267 O O . VAL A 1 527 ? -39.972 -13.747 45.454 1.00 91.62 527 VAL A O 1
ATOM 4270 N N . SER A 1 528 ? -40.147 -14.230 43.271 1.00 91.69 528 SER A N 1
ATOM 4271 C CA . SER A 1 528 ? -39.061 -15.207 43.248 1.00 91.69 528 SER A CA 1
ATOM 4272 C C . SER A 1 528 ? -38.143 -14.991 42.052 1.00 91.69 528 SER A C 1
ATOM 4274 O O . SER A 1 528 ? -38.571 -15.078 40.901 1.00 91.69 528 SER A O 1
ATOM 4276 N N . PHE A 1 529 ? -36.861 -14.778 42.352 1.00 92.44 529 PHE A N 1
ATOM 4277 C CA . PHE A 1 529 ? -35.755 -14.718 41.389 1.00 92.44 529 PHE A CA 1
ATOM 4278 C C . PHE A 1 529 ? -34.947 -16.024 41.356 1.00 92.44 529 PHE A C 1
ATOM 4280 O O . PHE A 1 529 ? -33.795 -16.039 40.943 1.00 92.44 529 PHE A O 1
ATOM 4287 N N . LYS A 1 530 ? -35.523 -17.129 41.838 1.00 92.69 530 LYS A N 1
ATOM 4288 C CA . LYS A 1 530 ? -34.905 -18.454 41.727 1.00 92.69 530 LYS A CA 1
ATOM 4289 C C . LYS A 1 530 ? -34.858 -18.900 40.270 1.00 92.69 530 LYS A C 1
ATOM 4291 O O . LYS A 1 530 ? -35.789 -18.616 39.514 1.00 92.69 530 LYS A O 1
ATOM 4296 N N . ALA A 1 531 ? -33.827 -19.652 39.896 1.00 91.62 531 ALA A N 1
ATOM 4297 C CA . ALA A 1 531 ? -33.711 -20.224 38.558 1.00 91.62 531 ALA A CA 1
ATOM 4298 C C . ALA A 1 531 ? -34.736 -21.336 38.299 1.00 91.62 531 ALA A C 1
ATOM 4300 O O . ALA A 1 531 ? -35.146 -21.534 37.153 1.00 91.62 531 ALA A O 1
ATOM 4301 N N . LYS A 1 532 ? -35.185 -22.056 39.335 1.00 92.25 532 LYS A N 1
ATOM 4302 C CA . LYS A 1 532 ? -36.257 -23.052 39.204 1.00 92.25 532 LYS A CA 1
ATOM 4303 C C . LYS A 1 532 ? -37.185 -23.040 40.427 1.00 92.25 532 LYS A C 1
ATOM 4305 O O . LYS A 1 532 ? -37.164 -23.968 41.231 1.00 92.25 532 LYS A O 1
ATOM 4310 N N . PRO A 1 533 ? -38.054 -22.020 40.566 1.00 87.56 533 PRO A N 1
ATOM 4311 C CA . PRO A 1 533 ? -38.903 -21.880 41.749 1.00 87.56 533 PRO A CA 1
ATOM 4312 C C . PRO A 1 533 ? -39.934 -23.008 41.891 1.00 87.56 533 PRO A C 1
ATOM 4314 O O . PRO A 1 533 ? -40.313 -23.342 43.012 1.00 87.56 533 PRO A O 1
ATOM 4317 N N . TYR A 1 534 ? -40.355 -23.612 40.774 1.00 88.94 534 TYR A N 1
ATOM 4318 C CA . TYR A 1 534 ? -41.277 -24.747 40.736 1.00 88.94 534 TYR A CA 1
ATOM 4319 C C . TYR A 1 534 ? -40.752 -25.810 39.763 1.00 88.94 534 TYR A C 1
ATOM 4321 O O . TYR A 1 534 ? -40.323 -25.490 38.651 1.00 88.94 534 TYR A O 1
ATOM 4329 N N . LEU A 1 535 ? -40.783 -27.083 40.168 1.00 87.31 535 LEU A N 1
ATOM 4330 C CA . LEU A 1 535 ? -40.256 -28.195 39.361 1.00 87.31 535 LEU A CA 1
ATOM 4331 C C . LEU A 1 535 ? -41.109 -28.493 38.121 1.00 87.31 535 LEU A C 1
ATOM 4333 O O . LEU A 1 535 ? -40.584 -28.964 37.116 1.00 87.31 535 LEU A O 1
ATOM 4337 N N . ASP A 1 536 ? -42.405 -28.205 38.192 1.00 86.69 536 ASP A N 1
ATOM 4338 C CA . ASP A 1 536 ? -43.414 -28.460 37.164 1.00 86.69 536 ASP A CA 1
ATOM 4339 C C . ASP A 1 536 ? -43.641 -27.274 36.207 1.00 86.69 536 ASP A C 1
ATOM 4341 O O . ASP A 1 536 ? -44.450 -27.378 35.287 1.00 86.69 536 ASP A O 1
ATOM 4345 N N . ARG A 1 537 ? -42.930 -26.151 36.392 1.00 86.88 537 ARG A N 1
ATOM 4346 C CA . ARG A 1 537 ? -43.051 -24.936 35.560 1.00 86.88 537 ARG A CA 1
ATOM 4347 C C . ARG A 1 537 ? -41.752 -24.606 34.826 1.00 86.88 537 ARG A C 1
ATOM 4349 O O . ARG A 1 537 ? -40.716 -25.223 35.072 1.00 86.88 537 ARG A O 1
ATOM 4356 N N . ALA A 1 538 ? -41.793 -23.636 33.911 1.00 86.94 538 ALA A N 1
ATOM 4357 C CA . ALA A 1 538 ? -40.602 -23.143 33.217 1.00 86.94 538 ALA A CA 1
ATOM 4358 C C . ALA A 1 538 ? -39.570 -22.579 34.212 1.00 86.94 538 ALA A C 1
ATOM 4360 O O . ALA A 1 538 ? -39.937 -22.030 35.253 1.00 86.94 538 ALA A O 1
ATOM 4361 N N . GLY A 1 539 ? -38.280 -22.753 33.910 1.00 88.31 539 GLY A N 1
ATOM 4362 C CA . GLY A 1 539 ? -37.221 -22.108 34.692 1.00 88.31 539 GLY A CA 1
ATOM 4363 C C . GLY A 1 539 ? -37.185 -20.597 34.455 1.00 88.31 539 GLY A C 1
ATOM 4364 O O . GLY A 1 539 ? -37.787 -20.119 33.500 1.00 88.31 539 GLY A O 1
ATOM 4365 N N . SER A 1 540 ? -36.463 -19.881 35.311 1.00 90.88 540 SER A N 1
ATOM 4366 C CA . SER A 1 540 ? -36.197 -18.448 35.181 1.00 90.88 540 SER A CA 1
ATOM 4367 C C . SER A 1 540 ? -34.749 -18.227 34.736 1.00 90.88 540 SER A C 1
ATOM 4369 O O . SER A 1 540 ? -33.802 -18.606 35.439 1.00 90.88 540 SER A O 1
ATOM 4371 N N . ALA A 1 541 ? -34.565 -17.634 33.565 1.00 91.88 541 ALA A N 1
ATOM 4372 C CA . ALA A 1 541 ? -33.266 -17.288 33.004 1.00 91.88 541 ALA A CA 1
ATOM 4373 C C . ALA A 1 541 ? -32.851 -15.836 33.289 1.00 91.88 541 ALA A C 1
ATOM 4375 O O . ALA A 1 541 ? -33.684 -14.950 33.464 1.00 91.88 541 ALA A O 1
ATOM 4376 N N . LEU A 1 542 ? -31.541 -15.595 33.246 1.00 94.75 542 LEU A N 1
ATOM 4377 C CA . LEU A 1 542 ? -30.952 -14.280 33.019 1.00 94.75 542 LEU A CA 1
ATOM 4378 C C . LEU A 1 542 ? -30.250 -14.313 31.655 1.00 94.75 542 LEU A C 1
ATOM 4380 O O . LEU A 1 542 ? -29.083 -14.696 31.539 1.00 94.75 542 LEU A O 1
ATOM 4384 N N . ASN A 1 543 ? -30.981 -13.956 30.600 1.00 94.12 543 ASN A N 1
ATOM 4385 C CA . ASN A 1 543 ? -30.422 -13.873 29.257 1.00 94.12 543 ASN A CA 1
ATOM 4386 C C . ASN A 1 543 ? -29.578 -12.598 29.146 1.00 94.12 543 ASN A C 1
ATOM 4388 O O . ASN A 1 543 ? -30.023 -11.507 29.497 1.00 94.12 543 ASN A O 1
ATOM 4392 N N . VAL A 1 544 ? -28.355 -12.715 28.628 1.00 93.50 544 VAL A N 1
ATOM 4393 C CA . VAL A 1 544 ? -27.463 -11.564 28.431 1.00 93.50 544 VAL A CA 1
ATOM 4394 C C . VAL A 1 544 ? -27.306 -11.282 26.948 1.00 93.50 544 VAL A C 1
ATOM 4396 O O . VAL A 1 544 ? -26.794 -12.098 26.183 1.00 93.50 544 VAL A O 1
ATOM 4399 N N . HIS A 1 545 ? -27.733 -10.096 26.542 1.00 90.19 545 HIS A N 1
ATOM 4400 C CA . HIS A 1 545 ? -27.552 -9.557 25.206 1.00 90.19 545 HIS A CA 1
ATOM 4401 C C . HIS A 1 545 ? -26.199 -8.872 25.110 1.00 90.19 545 HIS A C 1
ATOM 4403 O O . HIS A 1 545 ? -25.901 -7.967 25.883 1.00 90.19 545 HIS A O 1
ATOM 4409 N N . VAL A 1 546 ? -25.394 -9.260 24.128 1.00 88.06 546 VAL A N 1
ATOM 4410 C CA . VAL A 1 546 ? -24.063 -8.695 23.933 1.00 88.06 546 VAL A CA 1
ATOM 4411 C C . VAL A 1 546 ? -23.921 -8.177 22.515 1.00 88.06 546 VAL A C 1
ATOM 4413 O O . VAL A 1 546 ? -24.164 -8.895 21.541 1.00 88.06 546 VAL A O 1
ATOM 4416 N N . ASN A 1 547 ? -23.482 -6.927 22.421 1.00 80.81 547 ASN A N 1
ATOM 4417 C CA . ASN A 1 547 ? -22.981 -6.317 21.202 1.00 80.81 547 ASN A CA 1
ATOM 4418 C C . ASN A 1 547 ? -21.512 -5.973 21.406 1.00 80.81 547 ASN A C 1
ATOM 4420 O O . ASN A 1 547 ? -21.156 -5.305 22.377 1.00 80.81 547 ASN A O 1
ATOM 4424 N N . LEU A 1 548 ? -20.670 -6.377 20.463 1.00 76.75 548 LEU A N 1
ATOM 4425 C CA . LEU A 1 548 ? -19.328 -5.829 20.370 1.00 76.75 548 LEU A CA 1
ATOM 4426 C C . LEU A 1 548 ? -19.387 -4.635 19.424 1.00 76.75 548 LEU A C 1
ATOM 4428 O O . LEU A 1 548 ? -19.819 -4.786 18.281 1.00 76.75 548 LEU A O 1
ATOM 4432 N N . VAL A 1 549 ? -18.990 -3.458 19.893 1.00 69.12 549 VAL A N 1
ATOM 4433 C CA . VAL A 1 549 ? -18.981 -2.247 19.069 1.00 69.12 549 VAL A CA 1
ATOM 4434 C C . VAL A 1 549 ? -17.568 -1.715 18.921 1.00 69.12 549 VAL A C 1
ATOM 4436 O O . VAL A 1 549 ? -16.725 -1.861 19.807 1.00 69.12 549 VAL A O 1
ATOM 4439 N N . ASP A 1 550 ? -17.306 -1.112 17.771 1.00 60.53 550 ASP A N 1
ATOM 4440 C CA . ASP A 1 550 ? -16.085 -0.361 17.561 1.00 60.53 550 ASP A CA 1
ATOM 4441 C C . ASP A 1 550 ? -16.169 1.029 18.207 1.00 60.53 550 ASP A C 1
ATOM 4443 O O . ASP A 1 550 ? -17.118 1.420 18.892 1.00 60.53 550 ASP A O 1
ATOM 4447 N N . LEU A 1 551 ? -15.121 1.797 17.960 1.00 55.22 551 LEU A N 1
ATOM 4448 C CA . LEU A 1 551 ? -14.888 3.112 18.532 1.00 55.22 551 LEU A CA 1
ATOM 4449 C C . LEU A 1 551 ? -15.862 4.191 18.031 1.00 55.22 551 LEU A C 1
ATOM 4451 O O . LEU A 1 551 ? -15.980 5.236 18.673 1.00 55.22 551 LEU A O 1
ATOM 4455 N N . ASP A 1 552 ? -16.548 3.937 16.918 1.00 52.78 552 ASP A N 1
ATOM 4456 C CA . ASP A 1 552 ? -17.563 4.806 16.323 1.00 52.78 552 ASP A CA 1
ATOM 4457 C C . ASP A 1 552 ? -18.983 4.268 16.585 1.00 52.78 552 ASP A C 1
ATOM 4459 O O . ASP A 1 552 ? -19.957 4.736 15.990 1.00 52.78 552 ASP A O 1
ATOM 4463 N N . ASN A 1 553 ? -19.111 3.321 17.526 1.00 58.38 553 ASN A N 1
ATOM 4464 C CA . ASN A 1 553 ? -20.349 2.636 17.887 1.00 58.38 553 ASN A CA 1
ATOM 4465 C C . ASN A 1 553 ? -20.933 1.794 16.735 1.00 58.38 553 ASN A C 1
ATOM 4467 O O . ASN A 1 553 ? -22.136 1.512 16.708 1.00 58.38 553 ASN A O 1
ATOM 4471 N N . ASN A 1 554 ? -20.101 1.385 15.770 1.00 68.06 554 ASN A N 1
ATOM 4472 C CA . ASN A 1 554 ? -20.519 0.421 14.764 1.00 68.06 554 ASN A CA 1
ATOM 4473 C C . ASN A 1 554 ? -20.483 -0.973 15.364 1.00 68.06 554 ASN A C 1
ATOM 4475 O O . ASN A 1 554 ? -19.531 -1.379 16.024 1.00 68.06 554 ASN A O 1
ATOM 4479 N N . ASN A 1 555 ? -21.529 -1.733 15.089 1.00 76.75 555 ASN A N 1
ATOM 4480 C CA . ASN A 1 555 ? -21.631 -3.102 15.541 1.00 76.75 555 ASN A CA 1
ATOM 4481 C C . ASN A 1 555 ? -20.620 -3.988 14.794 1.00 76.75 555 ASN A C 1
ATOM 4483 O O . ASN A 1 555 ? -20.713 -4.146 13.579 1.00 76.75 555 ASN A O 1
ATOM 4487 N N . LEU A 1 556 ? -19.671 -4.589 15.510 1.00 77.56 556 LEU A N 1
ATOM 4488 C CA . LEU A 1 556 ? -18.658 -5.485 14.948 1.00 77.56 556 LEU A CA 1
ATOM 4489 C C . LEU A 1 556 ? -19.220 -6.871 14.591 1.00 77.56 556 LEU A C 1
ATOM 4491 O O . LEU A 1 556 ? -18.579 -7.634 13.867 1.00 77.56 556 LEU A O 1
ATOM 4495 N N . PHE A 1 557 ? -20.450 -7.180 15.005 1.00 82.06 557 PHE A N 1
ATOM 4496 C CA . PHE A 1 557 ? -21.209 -8.354 14.568 1.00 82.06 557 PHE A CA 1
ATOM 4497 C C . PHE A 1 557 ? -22.018 -8.095 13.282 1.00 82.06 557 PHE A C 1
ATOM 4499 O O . PHE A 1 557 ? -23.005 -8.778 13.022 1.00 82.06 557 PHE A O 1
ATOM 4506 N N . TYR A 1 558 ? -21.599 -7.123 12.460 1.00 70.88 558 TYR A N 1
ATOM 4507 C CA . TYR A 1 558 ? -22.287 -6.621 11.258 1.00 70.88 558 TYR A CA 1
ATOM 4508 C C . TYR A 1 558 ? -22.627 -7.658 10.169 1.00 70.88 558 TYR A C 1
ATOM 4510 O O . TYR A 1 558 ? -23.256 -7.298 9.179 1.00 70.88 558 TYR A O 1
ATOM 4518 N N . ALA A 1 559 ? -22.222 -8.917 10.302 1.00 66.44 559 ALA A N 1
ATOM 4519 C CA . ALA A 1 559 ? -22.593 -9.994 9.395 1.00 66.44 559 ALA A CA 1
ATOM 4520 C C . ALA A 1 559 ? -22.581 -11.339 10.135 1.00 66.44 559 ALA A C 1
ATOM 4522 O O . ALA A 1 559 ? -21.893 -11.491 11.148 1.00 66.44 559 ALA A O 1
ATOM 4523 N N . TYR A 1 560 ? -23.334 -12.320 9.625 1.00 60.38 560 TYR A N 1
ATOM 4524 C CA . TYR A 1 560 ? -23.412 -13.666 10.213 1.00 60.38 560 TYR A CA 1
ATOM 4525 C C . TYR A 1 560 ? -22.065 -14.401 10.226 1.00 60.38 560 TYR A C 1
ATOM 4527 O O . TYR A 1 560 ? -21.850 -15.274 11.062 1.00 60.38 560 TYR A O 1
ATOM 4535 N N . ASP A 1 561 ? -21.175 -14.035 9.310 1.00 65.56 561 ASP A N 1
ATOM 4536 C CA . ASP A 1 561 ? -19.829 -14.559 9.109 1.00 65.56 561 ASP A CA 1
ATOM 4537 C C . ASP A 1 561 ? -18.735 -13.583 9.572 1.00 65.56 561 ASP A C 1
ATOM 4539 O O . ASP A 1 561 ? -17.554 -13.814 9.320 1.00 65.56 561 ASP A O 1
ATOM 4543 N N . SER A 1 562 ? -19.096 -12.505 10.286 1.00 81.56 562 SER A N 1
ATOM 4544 C CA . SER A 1 562 ? -18.095 -11.625 10.892 1.00 81.56 562 SER A CA 1
ATOM 4545 C C . SER A 1 562 ? -17.170 -12.453 11.780 1.00 81.56 562 SER A C 1
ATOM 4547 O O . SER A 1 562 ? -17.616 -13.106 12.728 1.00 81.56 562 SER A O 1
ATOM 4549 N N . ASN A 1 563 ? -15.866 -12.374 11.510 1.00 85.44 563 ASN A N 1
ATOM 4550 C CA . ASN A 1 563 ? -14.836 -13.035 12.308 1.00 85.44 563 ASN A CA 1
ATOM 4551 C C . ASN A 1 563 ? -14.997 -12.728 13.805 1.00 85.44 563 ASN A C 1
ATOM 4553 O O . ASN A 1 563 ? -14.862 -13.620 14.635 1.00 85.44 563 ASN A O 1
ATOM 4557 N N . HIS A 1 564 ? -15.357 -11.491 14.162 1.00 82.69 564 HIS A N 1
ATOM 4558 C CA . HIS A 1 564 ? -15.584 -11.111 15.557 1.00 82.69 564 HIS A CA 1
ATOM 4559 C C . HIS A 1 564 ? -16.756 -11.873 16.174 1.00 82.69 564 HIS A C 1
ATOM 4561 O O . HIS A 1 564 ? -16.635 -12.351 17.299 1.00 82.69 564 HIS A O 1
ATOM 4567 N N . LEU A 1 565 ? -17.866 -12.016 15.446 1.00 89.56 565 LEU A N 1
ATOM 4568 C CA . LEU A 1 565 ? -19.035 -12.761 15.910 1.00 89.56 565 LEU A CA 1
ATOM 4569 C C . LEU A 1 565 ? -18.703 -14.248 16.065 1.00 89.56 565 LEU A C 1
ATOM 4571 O O . LEU A 1 565 ? -18.923 -14.813 17.133 1.00 89.56 565 LEU A O 1
ATOM 4575 N N . LEU A 1 566 ? -18.127 -14.863 15.029 1.00 92.12 566 LEU A N 1
ATOM 4576 C CA . LEU A 1 566 ? -17.785 -16.285 15.036 1.00 92.12 566 LEU A CA 1
ATOM 4577 C C . LEU A 1 566 ? -16.795 -16.617 16.153 1.00 92.12 566 LEU A C 1
ATOM 4579 O O . LEU A 1 566 ? -17.055 -17.524 16.941 1.00 92.12 566 LEU A O 1
ATOM 4583 N N . TYR A 1 567 ? -15.713 -15.846 16.286 1.00 93.00 567 TYR A N 1
ATOM 4584 C CA . TYR A 1 567 ? -14.737 -16.064 17.349 1.00 93.00 567 TYR A CA 1
ATOM 4585 C C . TYR A 1 567 ? -15.326 -15.829 18.739 1.00 93.00 567 TYR A C 1
ATOM 4587 O O . TYR A 1 567 ? -15.021 -16.587 19.656 1.00 93.00 567 TYR A O 1
ATOM 4595 N N . SER A 1 568 ? -16.215 -14.843 18.902 1.00 92.94 568 SER A N 1
ATOM 4596 C CA . SER A 1 568 ? -16.925 -14.619 20.169 1.00 92.94 568 SER A CA 1
ATOM 4597 C C . SER A 1 568 ? -17.769 -15.833 20.561 1.00 92.94 568 SER A C 1
ATOM 4599 O O . SER A 1 568 ? -17.678 -16.304 21.692 1.00 92.94 568 SER A O 1
ATOM 4601 N N . ILE A 1 569 ? -18.547 -16.380 19.620 1.00 96.56 569 ILE A N 1
ATOM 4602 C CA . ILE A 1 569 ? -19.351 -17.591 19.841 1.00 96.56 569 ILE A CA 1
ATOM 4603 C C . ILE A 1 569 ? -18.439 -18.778 20.169 1.00 96.56 569 ILE A C 1
ATOM 4605 O O . ILE A 1 569 ? -18.703 -19.504 21.125 1.00 96.56 569 ILE A O 1
ATOM 4609 N N . GLY A 1 570 ? -17.348 -18.960 19.419 1.00 96.25 570 GLY A N 1
ATOM 4610 C CA . GLY A 1 570 ? -16.417 -20.067 19.629 1.00 96.25 570 GLY A CA 1
ATOM 4611 C C . GLY A 1 570 ? -15.760 -20.033 21.004 1.00 96.25 570 GLY A C 1
ATOM 4612 O O . GLY A 1 570 ? -15.719 -21.052 21.690 1.00 96.25 570 GLY A O 1
ATOM 4613 N N . GLY A 1 571 ? -15.326 -18.855 21.455 1.00 95.81 571 GLY A N 1
ATOM 4614 C CA . GLY A 1 571 ? -14.778 -18.671 22.797 1.00 95.81 571 GLY A CA 1
ATOM 4615 C C . GLY A 1 571 ? -15.795 -18.902 23.913 1.00 95.81 571 GLY A C 1
ATOM 4616 O O . GLY A 1 571 ? -15.481 -19.583 24.890 1.00 95.81 571 GLY A O 1
ATOM 4617 N N . LEU A 1 572 ? -17.026 -18.401 23.751 1.00 96.88 572 LEU A N 1
ATOM 4618 C CA . LEU A 1 572 ? -18.117 -18.643 24.699 1.00 96.88 572 LEU A CA 1
ATOM 4619 C C . LEU A 1 572 ? -18.447 -20.134 24.810 1.00 96.88 572 LEU A C 1
ATOM 4621 O O . LEU A 1 572 ? -18.539 -20.647 25.920 1.00 96.88 572 LEU A O 1
ATOM 4625 N N . CYS A 1 573 ? -18.563 -20.849 23.687 1.00 97.06 573 CYS A N 1
ATOM 4626 C CA . CYS A 1 573 ? -18.766 -22.297 23.691 1.00 97.06 573 CYS A CA 1
ATOM 4627 C C . CYS A 1 573 ? -17.598 -23.033 24.366 1.00 97.06 573 CYS A C 1
ATOM 4629 O O . CYS A 1 573 ? -17.831 -23.874 25.230 1.00 97.06 573 CYS A O 1
ATOM 4631 N N . ALA A 1 574 ? -16.351 -22.687 24.031 1.00 95.81 574 ALA A N 1
ATOM 4632 C CA . ALA A 1 574 ? -15.164 -23.346 24.576 1.00 95.81 574 ALA A CA 1
ATOM 4633 C C . ALA A 1 574 ? -15.017 -23.174 26.099 1.00 95.81 574 ALA A C 1
ATOM 4635 O O . ALA A 1 574 ? -14.563 -24.086 26.787 1.00 95.81 574 ALA A O 1
ATOM 4636 N N . MET A 1 575 ? -15.409 -22.015 26.632 1.00 95.12 575 MET A N 1
ATOM 4637 C CA . MET A 1 575 ? -15.293 -21.707 28.061 1.00 95.12 575 MET A CA 1
ATOM 4638 C C . MET A 1 575 ? -16.564 -22.030 28.860 1.00 95.12 575 MET A C 1
ATOM 4640 O O . MET A 1 575 ? -16.533 -22.000 30.089 1.00 95.12 575 MET A O 1
ATOM 4644 N N . MET A 1 576 ? -17.666 -22.384 28.189 1.00 95.56 576 MET A N 1
ATOM 4645 C CA . MET A 1 576 ? -19.002 -22.517 28.781 1.00 95.56 576 MET A CA 1
ATOM 4646 C C . MET A 1 576 ? -19.016 -23.388 30.040 1.00 95.56 576 MET A C 1
ATOM 4648 O O . MET A 1 576 ? -19.486 -22.959 31.090 1.00 95.56 576 MET A O 1
ATOM 4652 N N . LYS A 1 577 ? -18.439 -24.595 29.964 1.00 93.62 577 LYS A N 1
ATOM 4653 C CA . LYS A 1 577 ? -18.375 -25.521 31.104 1.00 93.62 577 LYS A CA 1
ATOM 4654 C C . LYS A 1 577 ? -17.583 -24.966 32.276 1.00 93.62 577 LYS A C 1
ATOM 4656 O O . LYS A 1 577 ? -17.994 -25.111 33.422 1.00 93.62 577 LYS A O 1
ATOM 4661 N N . ARG A 1 578 ? -16.459 -24.308 31.991 1.00 93.12 578 ARG A N 1
ATOM 4662 C CA . ARG A 1 578 ? -15.622 -23.683 33.019 1.00 93.12 578 ARG A CA 1
ATOM 4663 C C . ARG A 1 578 ? -16.352 -22.535 33.717 1.00 93.12 578 ARG A C 1
ATOM 4665 O O . ARG A 1 578 ? -16.084 -22.277 34.883 1.00 93.12 578 ARG A O 1
ATOM 4672 N N . HIS A 1 579 ? -17.270 -21.875 33.016 1.00 96.06 579 HIS A N 1
ATOM 4673 C CA . HIS A 1 579 ? -18.050 -20.754 33.528 1.00 96.06 579 HIS A CA 1
ATOM 4674 C C . HIS A 1 579 ? -19.383 -21.154 34.172 1.00 96.06 579 HIS A C 1
ATOM 4676 O O . HIS A 1 579 ? -20.040 -20.299 34.762 1.00 96.06 579 HIS A O 1
ATOM 4682 N N . MET A 1 580 ? -19.767 -22.436 34.135 1.00 94.88 580 MET A N 1
ATOM 4683 C CA . MET A 1 580 ? -20.994 -22.919 34.781 1.00 94.88 580 MET A CA 1
ATOM 4684 C C . MET A 1 580 ? -21.135 -22.514 36.255 1.00 94.88 580 MET A C 1
ATOM 4686 O O . MET A 1 580 ? -22.248 -22.157 36.619 1.00 94.88 580 MET A O 1
ATOM 4690 N N . PRO A 1 581 ? -20.080 -22.456 37.094 1.00 93.75 581 PRO A N 1
ATOM 4691 C CA . PRO A 1 581 ? -20.217 -21.952 38.464 1.00 93.75 581 PRO A CA 1
ATOM 4692 C C . PRO A 1 581 ? -20.745 -20.512 38.566 1.00 93.75 581 PRO A C 1
ATOM 4694 O O . PRO A 1 581 ? -21.372 -20.173 39.559 1.00 93.75 581 PRO A O 1
ATOM 4697 N N . TYR A 1 582 ? -20.531 -19.675 37.545 1.00 92.88 582 TYR A N 1
ATOM 4698 C CA . TYR A 1 582 ? -21.061 -18.306 37.488 1.00 92.88 582 TYR A CA 1
ATOM 4699 C C . TYR A 1 582 ? -22.472 -18.250 36.884 1.00 92.88 582 TYR A C 1
ATOM 4701 O O . TYR A 1 582 ? -23.246 -17.345 37.182 1.00 92.88 582 TYR A O 1
ATOM 4709 N N . PHE A 1 583 ? -22.819 -19.214 36.026 1.00 95.38 583 PHE A N 1
ATOM 4710 C CA . PHE A 1 583 ? -24.126 -19.299 35.359 1.00 95.38 583 PHE A CA 1
ATOM 4711 C C . PHE A 1 583 ? -25.154 -20.145 36.124 1.00 95.38 583 PHE A C 1
ATOM 4713 O O . PHE A 1 583 ? -26.352 -20.041 35.869 1.00 95.38 583 PHE A O 1
ATOM 4720 N N . ALA A 1 584 ? -24.687 -20.990 37.037 1.00 94.69 584 ALA A N 1
ATOM 4721 C CA . ALA A 1 584 ? -25.475 -21.864 37.887 1.00 94.69 584 ALA A CA 1
ATOM 4722 C C . ALA A 1 584 ? -24.805 -21.975 39.274 1.00 94.69 584 ALA A C 1
ATOM 4724 O O . ALA A 1 584 ? -24.205 -23.007 39.588 1.00 94.69 584 ALA A O 1
ATOM 4725 N N . PRO A 1 585 ? -24.826 -20.899 40.082 1.00 92.44 585 PRO A N 1
ATOM 4726 C CA . PRO A 1 585 ? -24.064 -20.827 41.329 1.00 92.44 585 PRO A CA 1
ATOM 4727 C C . PRO A 1 585 ? -24.648 -21.667 42.471 1.00 92.44 585 PRO A C 1
ATOM 4729 O O . PRO A 1 585 ? -23.949 -21.919 43.452 1.00 92.44 585 PRO A O 1
ATOM 4732 N N . SER A 1 586 ? -25.911 -22.094 42.379 1.00 90.81 586 SER A N 1
ATOM 4733 C CA . SER A 1 586 ? -26.614 -22.793 43.456 1.00 90.81 586 SER A CA 1
ATOM 4734 C C . SER A 1 586 ? -27.219 -24.121 42.998 1.00 90.81 586 SER A C 1
ATOM 4736 O O . SER A 1 586 ? -27.477 -24.327 41.811 1.00 90.81 586 SER A O 1
ATOM 4738 N N . ASP A 1 587 ? -27.507 -25.017 43.949 1.00 88.75 587 ASP A N 1
ATOM 4739 C CA . ASP A 1 587 ? -28.225 -26.271 43.675 1.00 88.75 587 ASP A CA 1
ATOM 4740 C C . ASP A 1 587 ? -29.567 -26.023 42.960 1.00 88.75 587 ASP A C 1
ATOM 4742 O O . ASP A 1 587 ? -29.965 -26.819 42.108 1.00 88.75 587 ASP A O 1
ATOM 4746 N N . ASP A 1 588 ? -30.240 -24.902 43.259 1.00 86.75 588 ASP A N 1
ATOM 4747 C CA . ASP A 1 588 ? -31.482 -24.476 42.598 1.00 86.75 588 ASP A CA 1
ATOM 4748 C C . ASP A 1 588 ? -31.245 -24.151 41.118 1.00 86.75 588 ASP A C 1
ATOM 4750 O O . ASP A 1 588 ? -32.005 -24.595 40.254 1.00 86.75 588 ASP A O 1
ATOM 4754 N N . SER A 1 589 ? -30.132 -23.485 40.794 1.00 90.38 589 SER A N 1
ATOM 4755 C CA . SER A 1 589 ? -29.745 -23.217 39.408 1.00 90.38 589 SER A CA 1
ATOM 4756 C C . SER A 1 589 ? -29.553 -24.506 38.606 1.00 90.38 589 SER A C 1
ATOM 4758 O O . SER A 1 589 ? -30.008 -24.600 37.463 1.00 90.38 589 SER A O 1
ATOM 4760 N N . TYR A 1 590 ? -28.946 -25.540 39.203 1.00 91.75 590 TYR A N 1
ATOM 4761 C CA . TYR A 1 590 ? -28.772 -26.843 38.547 1.00 91.75 590 TYR A CA 1
ATOM 4762 C C . TYR A 1 590 ? -30.109 -27.550 38.269 1.00 91.75 590 TYR A C 1
ATOM 4764 O O . TYR A 1 590 ? -30.212 -28.296 37.287 1.00 91.75 590 TYR A O 1
ATOM 4772 N N . LEU A 1 591 ? -31.162 -27.297 39.060 1.00 92.50 591 LEU A N 1
ATOM 4773 C CA . LEU A 1 591 ? -32.494 -27.864 38.809 1.00 92.50 591 LEU A CA 1
ATOM 4774 C C . LEU A 1 591 ? -33.081 -27.403 37.473 1.00 92.50 591 LEU A C 1
ATOM 4776 O O . LEU A 1 591 ? -33.810 -28.181 36.854 1.00 92.50 591 LEU A O 1
ATOM 4780 N N . ARG A 1 592 ? -32.729 -26.203 36.984 1.00 91.81 592 ARG A N 1
ATOM 4781 C CA . ARG A 1 592 ? -33.158 -25.722 35.660 1.00 91.81 592 ARG A CA 1
ATOM 4782 C C . ARG A 1 592 ? -32.716 -26.675 34.551 1.00 91.81 592 ARG A C 1
ATOM 4784 O O . ARG A 1 592 ? -33.496 -26.966 33.655 1.00 91.81 592 ARG A O 1
ATOM 4791 N N . PHE A 1 593 ? -31.513 -27.230 34.646 1.00 92.50 593 PHE A N 1
ATOM 4792 C CA . PHE A 1 593 ? -30.978 -28.158 33.647 1.00 92.50 593 PHE A CA 1
ATOM 4793 C C . PHE A 1 593 ? -31.346 -29.621 33.911 1.00 92.50 593 PHE A C 1
ATOM 4795 O O . PHE A 1 593 ? -31.364 -30.424 32.979 1.00 92.50 593 PHE A O 1
ATOM 4802 N N . ARG A 1 594 ? -31.635 -29.974 35.170 1.00 90.56 594 ARG A N 1
ATOM 4803 C CA . ARG A 1 594 ? -32.073 -31.321 35.568 1.00 90.56 594 ARG A CA 1
ATOM 4804 C C . ARG A 1 594 ? -33.540 -31.581 35.219 1.00 90.56 594 ARG A C 1
ATOM 4806 O O . ARG A 1 594 ? -33.893 -32.702 34.870 1.00 90.56 594 ARG A O 1
ATOM 4813 N N . TYR A 1 595 ? -34.361 -30.533 35.278 1.00 91.00 595 TYR A N 1
ATOM 4814 C CA . TYR A 1 595 ? -35.777 -30.530 34.910 1.00 91.00 595 TYR A CA 1
ATOM 4815 C C . TYR A 1 595 ? -36.055 -29.432 33.864 1.00 91.00 595 TYR A C 1
ATOM 4817 O O . TYR A 1 595 ? -36.781 -28.472 34.154 1.00 91.00 595 TYR A O 1
ATOM 4825 N N . PRO A 1 596 ? -35.449 -29.525 32.665 1.00 89.88 596 PRO A N 1
ATOM 4826 C CA . PRO A 1 596 ? -35.514 -28.469 31.665 1.00 89.88 596 PRO A CA 1
ATOM 4827 C C . PRO A 1 596 ? -36.891 -28.421 31.003 1.00 89.88 596 PRO A C 1
ATOM 4829 O O . PRO A 1 596 ? -37.479 -29.453 30.678 1.00 89.88 596 PRO A O 1
ATOM 4832 N N . ASP A 1 597 ? -37.387 -27.212 30.753 1.00 88.25 597 ASP A N 1
ATOM 4833 C CA . ASP A 1 597 ? -38.413 -27.007 29.732 1.00 88.25 597 ASP A CA 1
ATOM 4834 C C . ASP A 1 597 ? -37.778 -27.031 28.325 1.00 88.25 597 ASP A C 1
ATOM 4836 O O . ASP A 1 597 ? -36.555 -27.086 28.173 1.00 88.25 597 ASP A O 1
ATOM 4840 N N . LEU A 1 598 ? -38.609 -26.966 27.281 1.00 86.62 598 LEU A N 1
ATOM 4841 C CA . LEU A 1 598 ? -38.164 -27.061 25.886 1.00 86.62 598 LEU A CA 1
ATOM 4842 C C . LEU A 1 598 ? -37.115 -26.000 25.495 1.00 86.62 598 LEU A C 1
ATOM 4844 O O . LEU A 1 598 ? -36.256 -26.278 24.660 1.00 86.62 598 LEU A O 1
ATOM 4848 N N . ASN A 1 599 ? -37.181 -24.797 26.072 1.00 87.75 599 ASN A N 1
ATOM 4849 C CA . ASN A 1 599 ? -36.312 -23.671 25.722 1.00 87.75 599 ASN A CA 1
ATOM 4850 C C . ASN A 1 599 ? -35.079 -23.549 26.627 1.00 87.75 599 ASN A C 1
ATOM 4852 O O . ASN A 1 599 ? -34.223 -22.692 26.370 1.00 87.75 599 ASN A O 1
ATOM 4856 N N . THR A 1 600 ? -34.966 -24.382 27.666 1.00 91.69 600 THR A N 1
ATOM 4857 C CA . THR A 1 600 ? -33.790 -24.392 28.536 1.00 91.69 600 THR A CA 1
ATOM 4858 C C . THR A 1 600 ? -32.583 -24.967 27.777 1.00 91.69 600 THR A C 1
ATOM 4860 O O . THR A 1 600 ? -32.612 -26.129 27.352 1.00 91.69 600 THR A O 1
ATOM 4863 N N . PRO A 1 601 ? -31.490 -24.197 27.613 1.00 93.31 601 PRO A N 1
ATOM 4864 C CA . PRO A 1 601 ? -30.302 -24.688 26.932 1.00 93.31 601 PRO A CA 1
ATOM 4865 C C . PRO A 1 601 ? -29.558 -25.676 27.827 1.00 93.31 601 PRO A C 1
ATOM 4867 O O . PRO A 1 601 ? -29.054 -25.309 28.880 1.00 93.31 601 PRO A O 1
ATOM 4870 N N . THR A 1 602 ? -29.477 -26.941 27.415 1.00 94.25 602 THR A N 1
ATOM 4871 C CA . THR A 1 602 ? -28.819 -28.013 28.196 1.00 94.25 602 THR A CA 1
ATOM 4872 C C . THR A 1 602 ? -27.506 -28.498 27.587 1.00 94.25 602 THR A C 1
ATOM 4874 O O . THR A 1 602 ? -26.852 -29.382 28.142 1.00 94.25 602 THR A O 1
ATOM 4877 N N . THR A 1 603 ? -27.110 -27.932 26.448 1.00 95.12 603 THR A N 1
ATOM 4878 C CA . THR A 1 603 ? -25.901 -28.297 25.707 1.00 95.12 603 THR A CA 1
ATOM 4879 C C . THR A 1 603 ? -25.068 -27.067 25.368 1.00 95.12 603 THR A C 1
ATOM 4881 O O . THR A 1 603 ? -25.608 -25.976 25.169 1.00 95.12 603 THR A O 1
ATOM 4884 N N . VAL A 1 604 ? -23.751 -27.244 25.255 1.00 96.62 604 VAL A N 1
ATOM 4885 C CA . VAL A 1 604 ? -22.821 -26.241 24.725 1.00 96.62 604 VAL A CA 1
ATOM 4886 C C . VAL A 1 604 ? -23.112 -26.075 23.237 1.00 96.62 604 VAL A C 1
ATOM 4888 O O . VAL A 1 604 ? -22.610 -26.830 22.416 1.00 96.62 604 VAL A O 1
ATOM 4891 N N . SER A 1 605 ? -23.981 -25.133 22.882 1.00 96.31 605 SER A N 1
ATOM 4892 C CA . SER A 1 605 ? -24.525 -25.022 21.527 1.00 96.31 605 SER A CA 1
ATOM 4893 C C . SER A 1 605 ? -24.802 -23.583 21.122 1.00 96.31 605 SER A C 1
ATOM 4895 O O . SER A 1 605 ? -25.003 -22.710 21.969 1.00 96.31 605 SER A O 1
ATOM 4897 N N . TRP A 1 606 ? -24.853 -23.338 19.812 1.00 96.88 606 TRP A N 1
ATOM 4898 C CA . TRP A 1 606 ? -25.267 -22.045 19.284 1.00 96.88 606 TRP A CA 1
ATOM 4899 C C . TRP A 1 606 ? -26.158 -22.168 18.048 1.00 96.88 606 TRP A C 1
ATOM 4901 O O . TRP A 1 606 ? -26.045 -23.114 17.267 1.00 96.88 606 TRP A O 1
ATOM 4911 N N . GLY A 1 607 ? -27.048 -21.195 17.855 1.00 93.81 607 GLY A N 1
ATOM 4912 C CA . GLY A 1 607 ? -27.983 -21.218 16.735 1.00 93.81 607 GLY A CA 1
ATOM 4913 C C . GLY A 1 607 ? -28.573 -19.862 16.367 1.00 93.81 607 GLY A C 1
ATOM 4914 O O . GLY A 1 607 ? -28.722 -18.957 17.189 1.00 93.81 607 GLY A O 1
ATOM 4915 N N . MET A 1 608 ? -28.961 -19.732 15.099 1.00 91.19 608 MET A N 1
ATOM 4916 C CA . MET A 1 608 ? -29.672 -18.556 14.594 1.00 91.19 608 MET A CA 1
ATOM 4917 C C . MET A 1 608 ? -31.157 -18.681 14.887 1.00 91.19 608 MET A C 1
ATOM 4919 O O . MET A 1 608 ? -31.788 -19.661 14.499 1.00 91.19 608 MET A O 1
ATOM 4923 N N . ASN A 1 609 ? -31.704 -17.676 15.566 1.00 91.44 609 ASN A N 1
ATOM 4924 C CA . ASN A 1 609 ? -33.078 -17.649 16.045 1.00 91.44 609 ASN A CA 1
ATOM 4925 C C . ASN A 1 609 ? -33.499 -18.951 16.761 1.00 91.44 609 ASN A C 1
ATOM 4927 O O . ASN A 1 609 ? -34.662 -19.342 16.718 1.00 91.44 609 ASN A O 1
ATOM 4931 N N . ASN A 1 610 ? -32.551 -19.619 17.423 1.00 92.88 610 ASN A N 1
ATOM 4932 C CA . ASN A 1 610 ? -32.779 -20.900 18.074 1.00 92.88 610 ASN A CA 1
ATOM 4933 C C . ASN A 1 610 ? -32.877 -20.711 19.593 1.00 92.88 610 ASN A C 1
ATOM 4935 O O . ASN A 1 610 ? -31.866 -20.534 20.267 1.00 92.88 610 ASN A O 1
ATOM 4939 N N . ARG A 1 611 ? -34.104 -20.763 20.124 1.00 90.62 611 ARG A N 1
ATOM 4940 C CA . ARG A 1 611 ? -34.408 -20.642 21.562 1.00 90.62 611 ARG A CA 1
ATOM 4941 C C . ARG A 1 611 ? -34.094 -21.900 22.378 1.00 90.62 611 ARG A C 1
ATOM 4943 O O . ARG A 1 611 ? -34.421 -21.950 23.553 1.00 90.62 611 ARG A O 1
ATOM 4950 N N . THR A 1 612 ? -33.462 -22.914 21.806 1.00 93.50 612 THR A N 1
ATOM 4951 C CA . THR A 1 612 ? -33.003 -24.090 22.568 1.00 93.50 612 THR A CA 1
ATOM 4952 C C . THR A 1 612 ? -31.483 -24.102 22.746 1.00 93.50 612 THR A C 1
ATOM 4954 O O . THR A 1 612 ? -30.965 -24.844 23.574 1.00 93.50 612 THR A O 1
ATOM 4957 N N . ALA A 1 613 ? -30.764 -23.254 22.003 1.00 95.88 613 ALA A N 1
ATOM 4958 C CA . ALA A 1 613 ? -29.312 -23.159 22.058 1.00 95.88 613 ALA A CA 1
ATOM 4959 C C . ALA A 1 613 ? -28.830 -22.282 23.227 1.00 95.88 613 ALA A C 1
ATOM 4961 O O . ALA A 1 613 ? -29.523 -21.342 23.637 1.00 95.88 613 ALA A O 1
ATOM 4962 N N . ALA A 1 614 ? -27.626 -22.576 23.731 1.00 96.75 614 ALA A N 1
ATOM 4963 C CA . ALA A 1 614 ? -26.981 -21.805 24.799 1.00 96.75 614 ALA A CA 1
ATOM 4964 C C . ALA A 1 614 ? -26.609 -20.386 24.350 1.00 96.75 614 ALA A C 1
ATOM 4966 O O . ALA A 1 614 ? -26.846 -19.428 25.086 1.00 96.75 614 ALA A O 1
ATOM 4967 N N . ILE A 1 615 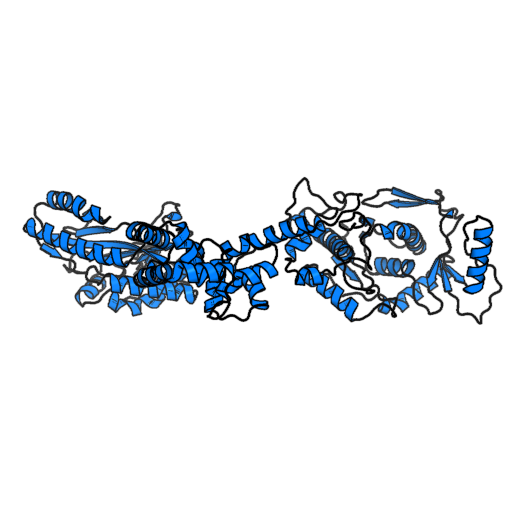? -26.081 -20.253 23.130 1.00 97.38 615 ILE A N 1
ATOM 4968 C CA . ILE A 1 615 ? -25.833 -18.970 22.470 1.00 97.38 615 ILE A CA 1
ATOM 4969 C C . ILE A 1 615 ? -26.805 -18.807 21.303 1.00 97.38 615 ILE A C 1
ATOM 4971 O O . ILE A 1 615 ? -26.775 -19.553 20.323 1.00 97.38 615 ILE A O 1
ATOM 4975 N N . ARG A 1 616 ? -27.671 -17.805 21.371 1.00 95.12 616 ARG A N 1
ATOM 4976 C CA . ARG A 1 616 ? -28.634 -17.501 20.313 1.00 95.12 616 ARG A CA 1
ATOM 4977 C C . ARG A 1 616 ? -28.227 -16.229 19.587 1.00 95.12 616 ARG A C 1
ATOM 4979 O O . ARG A 1 616 ? -27.843 -15.252 20.210 1.00 95.12 616 ARG A O 1
ATOM 4986 N N . ILE A 1 617 ? -28.367 -16.218 18.264 1.00 92.94 617 ILE A N 1
ATOM 4987 C CA . ILE A 1 617 ? -28.347 -14.979 17.475 1.00 92.94 617 ILE A CA 1
ATOM 4988 C C . ILE A 1 617 ? -29.797 -14.635 17.127 1.00 92.94 617 ILE A C 1
ATOM 4990 O O . ILE A 1 617 ? -30.385 -15.334 16.292 1.00 92.94 617 ILE A O 1
ATOM 4994 N N . PRO A 1 618 ? -30.426 -13.632 17.771 1.00 89.38 618 PRO A N 1
ATOM 4995 C CA . PRO A 1 618 ? -31.814 -13.277 17.500 1.00 89.38 618 PRO A CA 1
ATOM 4996 C C . PRO A 1 618 ? -32.027 -12.853 16.046 1.00 89.38 618 PRO A C 1
ATOM 4998 O O . PRO A 1 618 ? -31.116 -12.366 15.374 1.00 89.38 618 PRO A O 1
ATOM 5001 N N . ASN A 1 619 ? -33.257 -13.007 15.553 1.00 84.62 619 ASN A N 1
ATOM 5002 C CA . ASN A 1 619 ? -33.607 -12.481 14.239 1.00 84.62 619 ASN A CA 1
ATOM 5003 C C . ASN A 1 619 ? -33.550 -10.944 14.258 1.00 84.62 619 ASN A C 1
ATOM 5005 O O . ASN A 1 619 ? -34.199 -10.303 15.082 1.00 84.62 619 ASN A O 1
ATOM 5009 N N . PHE A 1 620 ? -32.802 -10.361 13.326 1.00 79.31 620 PHE A N 1
ATOM 5010 C CA . PHE A 1 620 ? -32.659 -8.914 13.165 1.00 79.31 620 PHE A CA 1
ATOM 5011 C C . PHE A 1 620 ? -33.242 -8.391 11.842 1.00 79.31 620 PHE A C 1
ATOM 5013 O O . PHE A 1 620 ? -32.988 -7.245 11.474 1.00 79.31 620 PHE A O 1
ATOM 5020 N N . ALA A 1 621 ? -34.035 -9.207 11.135 1.00 76.94 621 ALA A N 1
ATOM 5021 C CA . ALA A 1 621 ? -34.799 -8.828 9.940 1.00 76.94 621 ALA A CA 1
ATOM 5022 C C . ALA A 1 621 ? -33.960 -8.105 8.862 1.00 76.94 621 ALA A C 1
ATOM 5024 O O . ALA A 1 621 ? -34.399 -7.126 8.267 1.00 76.94 621 ALA A O 1
ATOM 5025 N N . GLY A 1 622 ? -32.717 -8.554 8.654 1.00 69.25 622 GLY A N 1
ATOM 5026 C CA . GLY A 1 622 ? -31.783 -7.966 7.684 1.00 69.25 622 GLY A CA 1
ATOM 5027 C C . GLY A 1 622 ? -31.103 -6.662 8.126 1.00 69.25 622 GLY A C 1
ATOM 5028 O O . GLY A 1 622 ? -30.238 -6.161 7.415 1.00 69.25 622 GLY A O 1
ATOM 5029 N N . ASN A 1 623 ? -31.426 -6.114 9.303 1.00 78.25 623 ASN A N 1
ATOM 5030 C CA . ASN A 1 623 ? -30.731 -4.953 9.855 1.00 78.25 623 ASN A CA 1
ATOM 5031 C C . ASN A 1 623 ? -29.524 -5.377 10.702 1.00 78.25 623 ASN A C 1
ATOM 5033 O O . ASN A 1 623 ? -29.621 -5.561 11.916 1.00 78.25 623 ASN A O 1
ATOM 5037 N N . PHE A 1 624 ? -28.367 -5.468 10.057 1.00 71.56 624 PHE A N 1
ATOM 5038 C CA . PHE A 1 624 ? -27.115 -5.881 10.687 1.00 71.56 624 PHE A CA 1
ATOM 5039 C C . PHE A 1 624 ? -26.648 -4.995 11.848 1.00 71.56 624 PHE A C 1
ATOM 5041 O O . PHE A 1 624 ? -25.950 -5.477 12.735 1.00 71.56 624 PHE A O 1
ATOM 5048 N N . LYS A 1 625 ? -27.090 -3.731 11.929 1.00 71.12 625 LYS A N 1
ATOM 5049 C CA . LYS A 1 625 ? -26.785 -2.871 13.088 1.00 71.12 625 LYS A CA 1
ATOM 5050 C C . LYS A 1 625 ? -27.403 -3.402 14.387 1.00 71.12 625 LYS A C 1
ATOM 5052 O O . LYS A 1 625 ? -26.928 -3.064 15.466 1.00 71.12 625 LYS A O 1
ATOM 5057 N N . LYS A 1 626 ? -28.444 -4.237 14.284 1.00 76.75 626 LYS A N 1
ATOM 5058 C CA . LYS A 1 626 ? -29.139 -4.878 15.411 1.00 76.75 626 LYS A CA 1
ATOM 5059 C C . LYS A 1 626 ? -28.633 -6.295 15.717 1.00 76.75 626 LYS A C 1
ATOM 5061 O O . LYS A 1 626 ? -29.217 -6.953 16.581 1.00 76.75 626 LYS A O 1
ATOM 5066 N N . CYS A 1 627 ? -27.616 -6.781 14.999 1.00 84.06 627 CYS A N 1
ATOM 5067 C CA . CYS A 1 627 ? -27.061 -8.114 15.216 1.00 84.06 627 CYS A CA 1
ATOM 5068 C C . CYS A 1 627 ? -26.432 -8.196 16.607 1.00 84.06 627 CYS A C 1
ATOM 5070 O O . CYS A 1 627 ? -25.564 -7.402 16.939 1.00 84.06 627 CYS A O 1
ATOM 5072 N N . ARG A 1 628 ? -26.871 -9.148 17.421 1.00 88.00 628 ARG A N 1
ATOM 5073 C CA . ARG A 1 628 ? -26.370 -9.346 18.781 1.00 88.00 628 ARG A CA 1
ATOM 5074 C C . ARG A 1 628 ? -26.304 -10.826 19.083 1.00 88.00 628 ARG A C 1
ATOM 5076 O O . ARG A 1 628 ? -27.051 -11.595 18.474 1.00 88.00 628 ARG A O 1
ATOM 5083 N N . LEU A 1 629 ? -25.464 -11.212 20.031 1.00 92.31 629 LEU A N 1
ATOM 5084 C CA . LEU A 1 629 ? -25.562 -12.538 20.630 1.00 92.31 629 LEU A CA 1
ATOM 5085 C C . LEU A 1 629 ? -26.360 -12.459 21.931 1.00 92.31 629 LEU A C 1
ATOM 5087 O O . LEU A 1 629 ? -26.333 -11.452 22.632 1.00 92.31 629 LEU A O 1
ATOM 5091 N N . GLU A 1 630 ? -27.100 -13.514 22.222 1.00 94.19 630 GLU A N 1
ATOM 5092 C CA . GLU A 1 630 ? -27.918 -13.705 23.413 1.00 94.19 630 GLU A CA 1
ATOM 5093 C C . GLU A 1 630 ? -27.383 -14.953 24.124 1.00 94.19 630 GLU A C 1
ATOM 5095 O O . GLU A 1 630 ? -27.442 -16.063 23.587 1.00 94.19 630 GLU A O 1
ATOM 5100 N N . HIS A 1 631 ? -26.807 -14.768 25.307 1.00 96.75 631 HIS A N 1
ATOM 5101 C CA . HIS A 1 631 ? -26.277 -15.834 26.145 1.00 96.75 631 HIS A CA 1
ATOM 5102 C C . HIS A 1 631 ? -27.349 -16.273 27.146 1.00 96.75 631 HIS A C 1
ATOM 5104 O O . HIS A 1 631 ? -27.740 -15.489 28.005 1.00 96.75 631 HIS A O 1
ATOM 5110 N N . ARG A 1 632 ? -27.824 -17.519 27.046 1.00 95.75 632 ARG A N 1
ATOM 5111 C CA . ARG A 1 632 ? -29.104 -17.958 27.652 1.00 95.75 632 ARG A CA 1
ATOM 5112 C C . ARG A 1 632 ? -28.970 -18.918 28.834 1.00 95.75 632 ARG A C 1
ATOM 5114 O O . ARG A 1 632 ? -29.960 -19.382 29.402 1.00 95.75 632 ARG A O 1
ATOM 5121 N N . VAL A 1 633 ? -27.733 -19.272 29.164 1.00 96.25 633 VAL A N 1
ATOM 5122 C CA . VAL A 1 633 ? -27.397 -20.243 30.215 1.00 96.25 633 VAL A CA 1
ATOM 5123 C C . VAL A 1 633 ? -27.589 -19.713 31.646 1.00 96.25 633 VAL A C 1
ATOM 5125 O O . VAL A 1 633 ? -28.082 -20.493 32.456 1.00 96.25 633 VAL A O 1
ATOM 5128 N N . PRO A 1 634 ? -27.258 -18.449 31.991 1.00 96.31 634 PRO A N 1
ATOM 5129 C CA . PRO A 1 634 ? -27.336 -17.973 33.367 1.00 96.31 634 PRO A CA 1
ATOM 5130 C C . PRO A 1 634 ? -28.748 -18.092 33.942 1.00 96.31 634 PRO A C 1
ATOM 5132 O O . PRO A 1 634 ? -29.737 -17.838 33.246 1.00 96.31 634 PRO A O 1
ATOM 5135 N N . GLY A 1 635 ? -28.844 -18.522 35.197 1.00 93.94 635 GLY A N 1
ATOM 5136 C CA . GLY A 1 635 ? -30.082 -18.518 35.971 1.00 93.94 635 GLY A CA 1
ATOM 5137 C C . GLY A 1 635 ? -30.434 -17.127 36.501 1.00 93.94 635 GLY A C 1
ATOM 5138 O O . GLY A 1 635 ? -29.572 -16.261 36.637 1.00 93.94 635 GLY A O 1
ATOM 5139 N N . ALA A 1 636 ? -31.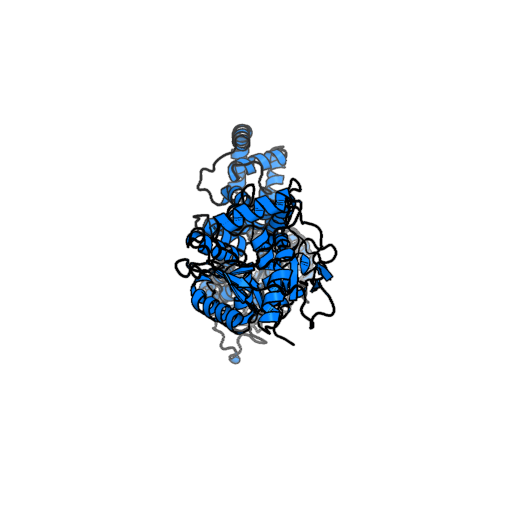709 -16.916 36.827 1.00 92.50 636 ALA A N 1
ATOM 5140 C CA . ALA A 1 636 ? -32.186 -15.674 37.445 1.00 92.50 636 ALA A CA 1
ATOM 5141 C C . ALA A 1 636 ? -31.565 -15.381 38.830 1.00 92.50 636 ALA A C 1
ATOM 5143 O O . ALA A 1 636 ? -31.579 -14.237 39.289 1.00 92.50 636 ALA A O 1
ATOM 5144 N N . ASP A 1 637 ? -31.007 -16.403 39.484 1.00 92.69 637 ASP A N 1
ATOM 5145 C CA . ASP A 1 637 ? -30.386 -16.338 40.808 1.00 92.69 637 ASP A CA 1
ATOM 5146 C C . ASP A 1 637 ? -28.886 -15.997 40.771 1.00 92.69 637 ASP A C 1
ATOM 5148 O O . ASP A 1 637 ? -28.253 -15.881 41.819 1.00 92.69 637 ASP A O 1
ATOM 5152 N N . CYS A 1 638 ? -28.315 -15.815 39.578 1.00 93.00 638 CYS A N 1
ATOM 5153 C CA . CYS A 1 638 ? -26.927 -15.409 39.395 1.00 93.00 638 CYS A CA 1
ATOM 5154 C C . CYS A 1 638 ? -26.655 -13.960 39.826 1.00 93.00 638 CYS A C 1
ATOM 5156 O O . CYS A 1 638 ? -27.503 -13.073 39.704 1.00 93.00 638 CYS A O 1
ATOM 5158 N N . THR A 1 639 ? -25.402 -13.690 40.200 1.00 91.75 639 THR A N 1
ATOM 5159 C CA . THR A 1 639 ? -24.875 -12.325 40.307 1.00 91.75 639 THR A CA 1
ATOM 5160 C C . THR A 1 639 ? -24.560 -11.789 38.911 1.00 91.75 639 THR A C 1
ATOM 5162 O O . THR A 1 639 ? -23.711 -12.346 38.209 1.00 91.75 639 THR A O 1
ATOM 5165 N N . LEU A 1 640 ? -25.175 -10.675 38.498 1.00 90.88 640 LEU A N 1
ATOM 5166 C CA . LEU A 1 640 ? -24.966 -10.135 37.148 1.00 90.88 640 LEU A CA 1
ATOM 5167 C C . LEU A 1 640 ? -23.490 -9.809 36.868 1.00 90.88 640 LEU A C 1
ATOM 5169 O O . LEU A 1 640 ? -22.992 -10.101 35.785 1.00 90.88 640 LEU A O 1
ATOM 5173 N N . GLN A 1 641 ? -22.764 -9.272 37.851 1.00 88.25 641 GLN A N 1
ATOM 5174 C CA . GLN A 1 641 ? -21.338 -8.964 37.710 1.00 88.25 641 GLN A CA 1
ATOM 5175 C C . GLN A 1 641 ? -20.500 -10.195 37.320 1.00 88.25 641 GLN A C 1
ATOM 5177 O O . GLN A 1 641 ? -19.663 -10.117 36.420 1.00 88.25 641 GLN A O 1
ATOM 5182 N N . GLU A 1 642 ? -20.735 -11.335 37.971 1.00 88.94 642 GLU A N 1
ATOM 5183 C CA . GLU A 1 642 ? -19.996 -12.578 37.720 1.00 88.94 642 GLU A CA 1
ATOM 5184 C C . GLU A 1 642 ? -20.328 -13.147 36.337 1.00 88.94 642 GLU A C 1
ATOM 5186 O O . GLU A 1 642 ? -19.436 -13.579 35.603 1.00 88.94 642 GLU A O 1
ATOM 5191 N N . VAL A 1 643 ? -21.601 -13.062 35.941 1.00 92.44 643 VAL A N 1
ATOM 5192 C CA . VAL A 1 643 ? -22.068 -13.467 34.612 1.00 92.44 643 VAL A CA 1
ATOM 5193 C C . VAL A 1 643 ? -21.416 -12.620 33.515 1.00 92.44 643 VAL A C 1
ATOM 5195 O O . VAL A 1 643 ? -20.887 -13.176 32.550 1.00 92.44 643 VAL A O 1
ATOM 5198 N N . LEU A 1 644 ? -21.410 -11.288 33.653 1.00 86.25 644 LEU A N 1
ATOM 5199 C CA . LEU A 1 644 ? -20.798 -10.389 32.666 1.00 86.25 644 LEU A CA 1
ATOM 5200 C C . LEU A 1 644 ? -19.288 -10.619 32.547 1.00 86.25 644 LEU A C 1
ATOM 5202 O O . LEU A 1 644 ? -18.755 -10.628 31.434 1.00 86.25 644 LEU A O 1
ATOM 5206 N N . MET A 1 645 ? -18.605 -10.866 33.667 1.00 79.94 645 MET A N 1
ATOM 5207 C CA . MET A 1 645 ? -17.179 -11.197 33.680 1.00 79.94 645 MET A CA 1
ATOM 5208 C C . MET A 1 645 ? -16.900 -12.491 32.903 1.00 79.94 645 MET A C 1
ATOM 5210 O O . MET A 1 645 ? -16.060 -12.492 32.001 1.00 79.94 645 MET A O 1
ATOM 5214 N N . ALA A 1 646 ? -17.645 -13.563 33.184 1.00 88.44 646 ALA A N 1
ATOM 5215 C CA . ALA A 1 646 ? -17.493 -14.852 32.512 1.00 88.44 646 ALA A CA 1
ATOM 5216 C C . ALA A 1 646 ? -17.778 -14.767 30.999 1.00 88.44 646 ALA A C 1
ATOM 5218 O O . ALA A 1 646 ? -17.051 -15.331 30.176 1.00 88.44 646 ALA A O 1
ATOM 5219 N N . ILE A 1 647 ? -18.812 -14.022 30.601 1.00 93.38 647 ILE A N 1
ATOM 5220 C CA . ILE A 1 647 ? -19.136 -13.797 29.185 1.00 93.38 647 ILE A CA 1
ATOM 5221 C C . ILE A 1 647 ? -18.020 -13.003 28.493 1.00 93.38 647 ILE A C 1
ATOM 5223 O O . ILE A 1 647 ? -17.569 -13.383 27.410 1.00 93.38 647 ILE A O 1
ATOM 5227 N N . THR A 1 648 ? -17.526 -11.936 29.126 1.00 81.62 648 THR A N 1
ATOM 5228 C CA . THR A 1 648 ? -16.437 -11.108 28.583 1.00 81.62 648 THR A CA 1
ATOM 5229 C C . THR A 1 648 ? -15.146 -11.907 28.428 1.00 81.62 648 THR A C 1
ATOM 5231 O O . THR A 1 648 ? -14.461 -11.784 27.407 1.00 81.62 648 THR A O 1
ATOM 5234 N N . GLU A 1 649 ? -14.824 -12.763 29.401 1.00 81.38 649 GLU A N 1
ATOM 5235 C CA . GLU A 1 649 ? -13.679 -13.670 29.330 1.00 81.38 649 GLU A CA 1
ATOM 5236 C C . GLU A 1 649 ? -13.818 -14.639 28.153 1.00 81.38 649 GLU A C 1
ATOM 5238 O O . GLU A 1 649 ? -12.889 -14.754 27.353 1.00 81.38 649 GLU A O 1
ATOM 5243 N N . GLY A 1 650 ? -14.981 -15.277 27.989 1.00 86.56 650 GLY A N 1
ATOM 5244 C CA . GLY A 1 650 ? -15.232 -16.205 26.884 1.00 86.56 650 GLY A CA 1
ATOM 5245 C C . GLY A 1 650 ? -15.104 -15.538 25.513 1.00 86.56 650 GLY A C 1
ATOM 5246 O O . GLY A 1 650 ? -14.395 -16.047 24.644 1.00 86.56 650 GLY A O 1
ATOM 5247 N N . ILE A 1 651 ? -15.703 -14.357 25.335 1.00 86.81 651 ILE A N 1
ATOM 5248 C CA . ILE A 1 651 ? -15.580 -13.560 24.103 1.00 86.81 651 ILE A CA 1
ATOM 5249 C C . ILE A 1 651 ? -14.113 -13.214 23.825 1.00 86.81 651 ILE A C 1
ATOM 5251 O O . ILE A 1 651 ? -13.601 -13.447 22.727 1.00 86.81 651 ILE A O 1
ATOM 5255 N N . THR A 1 652 ? -13.410 -12.700 24.836 1.00 72.06 652 THR A N 1
ATOM 5256 C CA . THR A 1 652 ? -12.003 -12.300 24.719 1.00 72.06 652 THR A CA 1
ATOM 5257 C C . THR A 1 652 ? -11.111 -13.490 24.375 1.00 72.06 652 THR A C 1
ATOM 5259 O O . THR A 1 652 ? -10.225 -13.375 23.525 1.00 72.06 652 THR A O 1
ATOM 5262 N N . PHE A 1 653 ? -11.341 -14.637 25.016 1.00 78.25 653 PHE A N 1
ATOM 5263 C CA . PHE A 1 653 ? -10.621 -15.879 24.764 1.00 78.25 653 PHE A CA 1
ATOM 5264 C C . PHE A 1 653 ? -10.816 -16.352 23.322 1.00 78.25 653 PHE A C 1
ATOM 5266 O O . PHE A 1 653 ? -9.840 -16.683 22.647 1.00 78.25 653 PHE A O 1
ATOM 5273 N N . GLY A 1 654 ? -12.052 -16.302 22.828 1.00 86.25 654 GLY A N 1
ATOM 5274 C CA . GLY A 1 654 ? -12.391 -16.653 21.457 1.00 86.25 654 GLY A CA 1
ATOM 5275 C C . GLY A 1 654 ? -11.703 -15.773 20.423 1.00 86.25 654 GLY A C 1
ATOM 5276 O O . GLY A 1 654 ? -11.031 -16.290 19.533 1.00 86.25 654 GLY A O 1
ATOM 5277 N N . ILE A 1 655 ? -11.802 -14.448 20.572 1.00 77.31 655 ILE A N 1
ATOM 5278 C CA . ILE A 1 655 ? -11.194 -13.478 19.646 1.00 77.31 655 ILE A CA 1
ATOM 5279 C C . ILE A 1 655 ? -9.668 -13.605 19.635 1.00 77.31 655 ILE A C 1
ATOM 5281 O O . ILE A 1 655 ? -9.069 -13.693 18.563 1.00 77.31 655 ILE A O 1
ATOM 5285 N N . LYS A 1 656 ? -9.027 -13.653 20.812 1.00 70.56 656 LYS A N 1
ATOM 5286 C CA . LYS A 1 656 ? -7.560 -13.742 20.915 1.00 70.56 656 LYS A CA 1
ATOM 5287 C C . LYS A 1 656 ? -7.005 -15.008 20.270 1.00 70.56 656 LYS A C 1
ATOM 5289 O O . LYS A 1 656 ? -5.954 -14.950 19.641 1.00 70.56 656 LYS A O 1
ATOM 5294 N N . ASN A 1 657 ? -7.708 -16.129 20.419 1.00 79.44 657 ASN A N 1
ATOM 5295 C CA . ASN A 1 657 ? -7.256 -17.429 19.925 1.00 79.44 657 ASN A CA 1
ATOM 5296 C C . ASN A 1 657 ? -7.915 -17.840 18.598 1.00 79.44 657 ASN A C 1
ATOM 5298 O O . ASN A 1 657 ? -7.667 -18.945 18.124 1.00 79.44 657 ASN A O 1
ATOM 5302 N N . LYS A 1 658 ? -8.733 -16.965 17.991 1.00 90.38 658 LYS A N 1
ATOM 5303 C CA . LYS A 1 658 ? -9.473 -17.211 16.740 1.00 90.38 658 LYS A CA 1
ATOM 5304 C C . LYS A 1 658 ? -10.254 -18.533 16.759 1.00 90.38 658 LYS A C 1
ATOM 5306 O O . LYS A 1 658 ? -10.204 -19.316 15.812 1.00 90.38 658 LYS A O 1
ATOM 5311 N N . ILE A 1 659 ? -10.945 -18.800 17.866 1.00 93.19 659 ILE A N 1
ATOM 5312 C CA . ILE A 1 659 ? -11.631 -20.078 18.090 1.00 93.19 659 ILE A CA 1
ATOM 5313 C C . ILE A 1 659 ? -12.874 -20.148 17.213 1.00 93.19 659 ILE A C 1
ATOM 5315 O O . ILE A 1 659 ? -13.783 -19.335 17.349 1.00 93.19 659 ILE A O 1
ATOM 5319 N N . ILE A 1 660 ? -12.928 -21.140 16.333 1.00 93.88 660 ILE A N 1
ATOM 5320 C CA . ILE A 1 660 ? -14.087 -21.380 15.475 1.00 93.88 660 ILE A CA 1
ATOM 5321 C C . ILE A 1 660 ? -15.172 -22.084 16.309 1.00 93.88 660 ILE A C 1
ATOM 5323 O O . ILE A 1 660 ? -14.851 -23.028 17.035 1.00 93.88 660 ILE A O 1
ATOM 5327 N N . PRO A 1 661 ? -16.440 -21.635 16.254 1.00 94.25 661 PRO A N 1
ATOM 5328 C CA . PRO A 1 661 ? -17.516 -22.273 17.000 1.00 94.25 661 PRO A CA 1
ATOM 5329 C C . PRO A 1 661 ? -17.832 -23.672 16.449 1.00 94.25 661 PRO A C 1
ATOM 5331 O O . PRO A 1 661 ? -17.521 -23.957 15.290 1.00 94.25 661 PRO A O 1
ATOM 5334 N N . PRO A 1 662 ? -18.476 -24.546 17.247 1.00 92.31 662 PRO A N 1
ATOM 5335 C CA . PRO A 1 662 ? -18.965 -25.830 16.746 1.00 92.31 662 PRO A CA 1
ATOM 5336 C C . PRO A 1 662 ? -20.010 -25.624 15.638 1.00 92.31 662 PRO A C 1
ATOM 5338 O O . PRO A 1 662 ? -20.453 -24.500 15.391 1.00 92.31 662 PRO A O 1
ATOM 5341 N N . GLU A 1 663 ? -20.436 -26.692 14.965 1.00 91.50 663 GLU A N 1
ATOM 5342 C CA . GLU A 1 663 ? -21.481 -26.563 13.949 1.00 91.50 663 GLU A CA 1
ATOM 5343 C C . GLU A 1 663 ? -22.773 -25.971 14.531 1.00 91.50 663 GLU A C 1
ATOM 5345 O O . GLU A 1 663 ? -23.175 -26.242 15.666 1.00 91.50 663 GLU A O 1
ATOM 5350 N N . LYS A 1 664 ? -23.418 -25.113 13.737 1.00 93.06 664 LYS A N 1
ATOM 5351 C CA . LYS A 1 664 ? -24.652 -24.437 14.134 1.00 93.06 664 LYS A CA 1
ATOM 5352 C C . LYS A 1 664 ? -25.789 -25.448 14.251 1.00 93.06 664 LYS A C 1
ATOM 5354 O O . LYS A 1 664 ? -26.068 -26.168 13.293 1.00 93.06 664 LYS A O 1
ATOM 5359 N N . VAL A 1 665 ? -26.524 -25.409 15.359 1.00 93.50 665 VAL A N 1
ATOM 5360 C CA . VAL A 1 665 ? -27.688 -26.282 15.558 1.00 93.50 665 VAL A CA 1
ATOM 5361 C C . VAL A 1 665 ? -28.979 -25.665 15.014 1.00 93.50 665 VAL A C 1
ATOM 5363 O O . VAL A 1 665 ? -29.233 -24.459 15.136 1.00 93.50 665 VAL A O 1
ATOM 5366 N N . TYR A 1 666 ? -29.832 -26.520 14.454 1.00 89.31 666 TYR A N 1
ATOM 5367 C CA . TYR A 1 666 ? -31.183 -26.191 13.997 1.00 89.31 666 TYR A CA 1
ATOM 5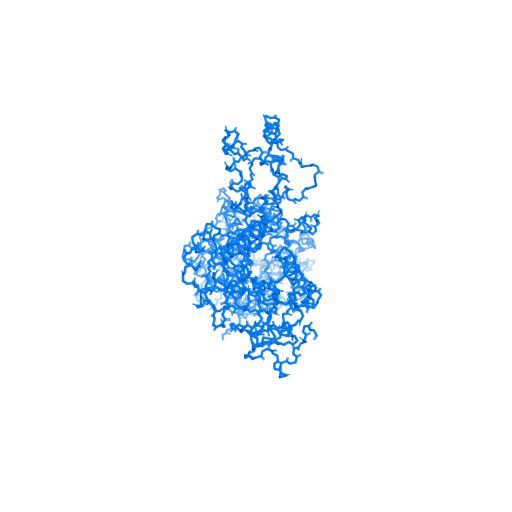368 C C . TYR A 1 666 ? -32.203 -26.939 14.873 1.00 89.31 666 TYR A C 1
ATOM 5370 O O . TYR A 1 666 ? -31.886 -27.968 15.452 1.00 89.31 666 TYR A O 1
ATOM 5378 N N . GLY A 1 667 ? -33.424 -26.424 15.038 1.00 89.25 667 GLY A N 1
ATOM 5379 C CA . GLY A 1 667 ? -34.422 -27.097 15.885 1.00 89.25 667 GLY A CA 1
ATOM 5380 C C . GLY A 1 667 ? -33.986 -27.234 17.354 1.00 89.25 667 GLY A C 1
ATOM 5381 O O . GLY A 1 667 ? -33.505 -26.264 17.937 1.00 89.25 667 GLY A O 1
ATOM 5382 N N . ILE A 1 668 ? -34.178 -28.414 17.955 1.00 91.56 668 ILE A N 1
ATOM 5383 C CA . ILE A 1 668 ? -33.896 -28.675 19.377 1.00 91.56 668 ILE A CA 1
ATOM 5384 C C . ILE A 1 668 ? -32.406 -29.008 19.569 1.00 91.56 668 ILE A C 1
ATOM 5386 O O . ILE A 1 668 ? -31.940 -30.075 19.185 1.00 91.56 668 ILE A O 1
ATOM 5390 N N . ALA A 1 669 ? -31.661 -28.114 20.218 1.00 91.19 669 ALA A N 1
ATOM 5391 C CA . ALA A 1 669 ? -30.207 -28.187 20.404 1.00 91.19 669 ALA A CA 1
ATOM 5392 C C . ALA A 1 669 ? -29.719 -29.375 21.253 1.00 91.19 669 ALA A C 1
ATOM 5394 O O . ALA A 1 669 ? -28.529 -29.692 21.255 1.00 91.19 669 ALA A O 1
ATOM 5395 N N . SER A 1 670 ? -30.617 -29.998 22.017 1.00 89.62 670 SER A N 1
ATOM 5396 C CA . SER A 1 670 ? -30.337 -31.165 22.857 1.00 89.62 670 SER A CA 1
ATOM 5397 C C . SER A 1 670 ? -30.630 -32.501 22.169 1.00 89.62 670 SER A C 1
ATOM 5399 O O . SER A 1 670 ? -30.453 -33.550 22.794 1.00 89.62 670 SER A O 1
ATOM 5401 N N . ASP A 1 671 ? -31.069 -32.472 20.907 1.00 89.62 671 ASP A N 1
ATOM 5402 C CA . ASP A 1 671 ? -31.269 -33.664 20.091 1.00 89.62 671 ASP A CA 1
ATOM 5403 C C . ASP A 1 671 ? -29.933 -34.389 19.859 1.00 89.62 671 ASP A C 1
ATOM 5405 O O . ASP A 1 671 ? -28.910 -33.779 19.529 1.00 89.62 671 ASP A O 1
ATOM 5409 N N . PHE A 1 672 ? -29.952 -35.712 20.030 1.00 86.25 672 PHE A N 1
ATOM 5410 C CA . PHE A 1 672 ? -28.788 -36.582 19.894 1.00 86.25 672 PHE A CA 1
ATOM 5411 C C . PHE A 1 672 ? -28.122 -36.481 18.521 1.00 86.25 672 PHE A C 1
ATOM 5413 O O . PHE A 1 672 ? -26.913 -36.691 18.438 1.00 86.25 672 PHE A O 1
ATOM 5420 N N . GLN A 1 673 ? -28.864 -36.116 17.467 1.00 87.06 673 GLN A N 1
ATOM 5421 C CA . GLN A 1 673 ? -28.306 -35.955 16.119 1.00 87.06 673 GLN A CA 1
ATOM 5422 C C . GLN A 1 673 ? -27.171 -34.921 16.042 1.00 87.06 673 GLN A C 1
ATOM 5424 O O . GLN A 1 673 ? -26.299 -35.043 15.186 1.00 87.06 673 GLN A O 1
ATOM 5429 N N . TYR A 1 674 ? -27.163 -33.923 16.933 1.00 86.44 674 TYR A N 1
ATOM 5430 C CA . TYR A 1 674 ? -26.140 -32.876 16.943 1.00 86.44 674 TYR A CA 1
ATOM 5431 C C . TYR A 1 674 ? -24.894 -33.251 17.750 1.00 86.44 674 TYR A C 1
ATOM 5433 O O . TYR A 1 674 ? -23.884 -32.565 17.648 1.00 86.44 674 TYR A O 1
ATOM 5441 N N . GLY A 1 675 ? -24.945 -34.308 18.572 1.00 87.62 675 GLY A N 1
ATOM 5442 C CA . GLY A 1 675 ? -23.794 -34.759 19.364 1.00 87.62 675 GLY A CA 1
ATOM 5443 C C . GLY A 1 675 ? -23.212 -33.703 20.315 1.00 87.62 675 GLY A C 1
ATOM 5444 O O . GLY A 1 675 ? -22.043 -33.800 20.685 1.00 87.62 675 GLY A O 1
ATOM 5445 N N . MET A 1 676 ? -23.994 -32.684 20.692 1.00 90.31 676 MET A N 1
ATOM 5446 C CA . MET A 1 676 ? -23.497 -31.556 21.483 1.00 90.31 676 MET A CA 1
ATOM 5447 C C . MET A 1 676 ? -23.206 -31.969 22.925 1.00 90.31 676 MET A C 1
ATOM 5449 O O . MET A 1 676 ? -23.959 -32.719 23.553 1.00 90.31 676 MET A O 1
ATOM 5453 N N . GLU A 1 677 ? -22.137 -31.411 23.481 1.00 92.19 677 GLU A N 1
ATOM 5454 C CA . GLU A 1 677 ? -21.745 -31.653 24.863 1.00 92.19 677 GLU A CA 1
ATOM 5455 C C . GLU A 1 677 ? -22.799 -31.107 25.843 1.00 92.19 677 GLU A C 1
ATOM 5457 O O . GLU A 1 677 ? -23.246 -29.966 25.713 1.00 92.19 677 GLU A O 1
ATOM 5462 N N . ARG A 1 678 ? -23.200 -31.905 26.841 1.00 92.12 678 ARG A N 1
ATOM 5463 C CA . ARG A 1 678 ? -24.118 -31.476 27.913 1.00 92.12 678 ARG A CA 1
ATOM 5464 C C . ARG A 1 678 ? -23.421 -30.519 28.876 1.00 92.12 678 ARG A C 1
ATOM 5466 O O . ARG A 1 678 ? -22.247 -30.711 29.183 1.00 92.12 678 ARG A O 1
ATOM 5473 N N . LEU A 1 679 ? -24.145 -29.509 29.360 1.00 90.88 679 LEU A N 1
ATOM 5474 C CA . LEU A 1 679 ? -23.614 -28.528 30.317 1.00 90.88 679 LEU A CA 1
ATOM 5475 C C . LEU A 1 679 ? -23.332 -29.131 31.700 1.00 90.88 679 LEU A C 1
ATOM 5477 O O . LEU A 1 679 ? -22.393 -28.691 32.360 1.00 90.88 679 LEU A O 1
ATOM 5481 N N . ILE A 1 680 ? -24.128 -30.127 32.104 1.00 85.50 680 ILE A N 1
ATOM 5482 C CA . ILE A 1 680 ? -24.076 -30.830 33.395 1.00 85.50 680 ILE A CA 1
ATOM 5483 C C . ILE A 1 680 ? -23.984 -32.330 33.163 1.00 85.50 680 ILE A C 1
ATOM 5485 O O . ILE A 1 680 ? -24.612 -32.803 32.183 1.00 85.50 680 ILE A O 1
#

Organism: NCBI:txid506608

Sequence (680 aa):
MSNVITRFAPSPTGFLHIGGARTALFNWLYAKHHGGKFLLRIEDTDQKRSTKEAIDVIIKGLKWLGIDHDGEIVYQSERRERHIEVANHLVKKGKAYYCYCSIDEIAEEKVRTREGGKIYKHKCTTNIDKSIKPVVRFKVEEHSIEFQERSIIVDDKIYGQVKISNAQLDDMIILRSNNTPTYIFAVVVDDHDDGVTHVIRGSDHLTNTFKQLLIYRALDFNVPHFAHVPLIHGENGNKLSKRHCATSVCDYEKMGILPEAMRNYLLRLGWSHDNDEIISDEQALELFNLDSIGRSPAQLDFKKLEHLNNYYIKNTSNEDILSILTTKLNITDKKRNYLLQGLTELKKRANNLIELLDIVKFYTENLPLSLSEEAHKIIIANLSTIDLLTSFFSYINNEDWHKNSLYTQIKKFATLHDMKMSDIYHSLRAPITGVMDAPGIIDIMKNMFTVFGIELEFYIEVIEVDLFLNDIENKIGLFGFSCEKESSQHQYEVKSCCYANSSDLIKHFEYVKEILADTVHKLGGGVSFKAKPYLDRAGSALNVHVNLVDLDNNNLFYAYDSNHLLYSIGGLCAMMKRHMPYFAPSDDSYLRFRYPDLNTPTTVSWGMNNRTAAIRIPNFAGNFKKCRLEHRVPGADCTLQEVLMAITEGITFGIKNKIIPPEKVYGIASDFQYGMERLI

pLDDT: mean 87.3, std 10.66, range [39.47, 98.56]

Secondary structure (DSSP, 8-state):
-PPPEEEE----SS--BHHHHHHHHHHHHHHHHTT-EEEEEE----TTT--HHHHHHHHHHHHHTT-PPSSPPEEGGGGHHHHHHHHHHHHHTTSEEEE---HHHHHHHHHHHHHTT--------S---TTSPPEEEE---SS-TT-SSSEEEEEETTTEEEEEEGGG---EEEE-TTSPBPHHHHHHHHHHHTT--EEEEEGGGHHHHHHHHHHHHHTTPPPPEEEEEPPEE-TTSSBPPSSSS--BHHHHHHTT--HHHHHHHHHHTTB--TT-----HHHHHHH--STTB-SSPEEP-HHHHHHHHHHHHHHS-HHHHHHHHHTT----HHHHHHHHHHHHHHGGG-SSHHHHHHHTHHHHSPSSPPPPHHHHHHHHHTHHHHHHHHHHHTTS-GGG-SHHHHHHHHHHHHHHTT--HHHHHHHHHHHHHSSSS-S-HHHHH---EEEEEEEEEEEEE-S-HHHHHHHHHHHHHTTTEEEEE-SSTTEEEEEEPPBS-HHHHHHHHHHHHHHHHHHHHHTT-EEE--S-S-TTS---BEEEEEEEE-TTS-BTT-STT-HHHHHHHHHHHHHHHHHHHHHS-SHHHHHHHHS--TTS--BS-EEET-TTSSEEE---TT-GGG--EEE---BTTS-HHHHHHHHHHHHHHHHHHTPPPPPPP-S-TT-GGG-PPB--

Radius of gyration: 39.68 Å; chains: 1; bounding box: 103×63×106 Å

Foldseek 3Di:
DPAAEEELEDELLAFAFLQSLLLLLQRQLVNLLRVHFYAYEYADLPVVRHDPVSVVRRVVLCVQLVRDGDDDYHYLNVCLVVLLVLLVVCVVLVQKDWAQDDPVNLVVVCVVQVVVVHHDADDRPDDDPVVGQTFMWGDQDCDDPVPPPQWDWAQALAPGTDIDGSVVDHTGGQADSVSRGDPLRSCLSCCQVVVHQEYREAQVCVVSLSSNVSSCVSSVTDDHHYYHAYAAAEQVRHGDDPVPPRDHSVVVVVVFFRSQLSSLLSCVQFADDDPDSRAGPVRSSNPRDRHRGHPDHGYDDVVSSLVSRLVCLQPPQLVVLLVVLCVVADADPVLSVLSSLLSNQLSNPGSGNVSSNVQSCLSRPDPPDAADPVLVVLCVVCVVVLVVVVVQCVPDDPLLLALVSVVVSLVVVCVVVVHDSVSNQSSQCSRSRNDPPHPRSSSSRHDWHKKKKKKWKKFKDFPCVVQLQVVLQVVLVVLQKHKADDPWPRMIMIIHDIGSDVVSVLVSVVVSVVVSQVSRVVRVMGMGLFQPPDLPTAGIWIKMKMFGADRVRATQQLDPPRLLVQLLLLLCLVCVLVLCCQQQVDPRLVSCLVRDDQQAAFFSAEAECRSNHQKYFDDPPNRSSPTIIIGTRHGSPGNSVSVVVSSVSSSVRSSVVSGGHQDHDDDHPPDVVRVTHGSD